Protein AF-0000000071014594 (afdb_homodimer)

pLDDT: mean 92.91, std 12.88, range [26.55, 98.94]

Nearest PDB structures (foldseek):
  2q62-assembly1_D  TM=8.308E-01  e=5.197E-11  Sinorhizobium meliloti
  2q62-assembly2_F  TM=8.395E-01  e=7.522E-11  Sinorhizobium meliloti
  7ple-assembly1_A  TM=9.007E-01  e=1.541E-09  Paracoccus denitrificans PD1222
  7ple-assembly1_D  TM=8.759E-01  e=9.412E-10  Paracoccus denitrificans PD1222
  7ple-assembly1_B  TM=8.793E-01  e=1.449E-09  Paracoccus denitrificans PD1222

InterPro domains:
  IPR005025 NADPH-dependent FMN reductase-like domain [PF03358] (10-154)
  IPR029039 Flavoprotein-like superfamily [G3DSA:3.40.50.360] (1-194)
  IPR029039 Flavoprotein-like superfamily [SSF52218] (10-187)
  IPR050712 NAD(P)H-dependent reductase [PTHR30543] (10-188)

Sequence (392 aa):
MADSEDQPLVVGIGGTIGGMSSTERALKIALESAAKQGFRTRMFGGVEMGRLPLYDPKAATRTPDETDFVETVRKASALIIASPGYHGSISGVVKNALDLLEETARDAKRPYLADMPVGLIATAYGWQATGSTIAALRSIVHALRGWPTPFAAAINTQITKFDDEGGANDQSVIDQLYMVGQQVARFAPLSLQTNGMADSEDQPLVVGIGGTIGGMSSTERALKIALESAAKQGFRTRMFGGVEMGRLPLYDPKAATRTPDETDFVETVRKASALIIASPGYHGSISGVVKNALDLLEETARDAKRPYLADMPVGLIATAYGWQATGSTIAALRSIVHALRGWPTPFAAAINTQITKFDDEGGANDQSVIDQLYMVGQQVARFAPLSLQTNG

Organism: NCBI:txid2759526

Structure (mmCIF, N/CA/C/O backbone):
data_AF-0000000071014594-model_v1
#
loop_
_entity.id
_entity.type
_entity.pdbx_description
1 polymer 'NAD(P)H-dependent oxidoreductase'
#
loop_
_atom_site.group_PDB
_atom_site.id
_atom_site.type_symbol
_atom_site.label_atom_id
_atom_site.label_alt_id
_atom_site.label_comp_id
_atom_site.label_asym_id
_atom_site.label_entity_id
_atom_site.label_seq_id
_atom_site.pdbx_PDB_ins_code
_atom_site.Cartn_x
_atom_site.Cartn_y
_atom_site.Cartn_z
_atom_site.occupancy
_atom_site.B_iso_or_equiv
_atom_site.auth_seq_id
_atom_site.auth_comp_id
_atom_site.auth_asym_id
_atom_site.auth_atom_id
_atom_site.pdbx_PDB_model_num
ATOM 1 N N . MET A 1 1 ? -0.489 -35.812 -23.484 1 37.09 1 MET A N 1
ATOM 2 C CA . MET A 1 1 ? 0.092 -34.531 -23.047 1 37.09 1 MET A CA 1
ATOM 3 C C . MET A 1 1 ? -0.997 -33.562 -22.625 1 37.09 1 MET A C 1
ATOM 5 O O . MET A 1 1 ? -1.928 -33.312 -23.375 1 37.09 1 MET A O 1
ATOM 9 N N . ALA A 1 2 ? -1.388 -33.5 -21.344 1 48 2 ALA A N 1
ATOM 10 C CA . ALA A 1 2 ? -2.557 -32.719 -20.969 1 48 2 ALA A CA 1
ATOM 11 C C . ALA A 1 2 ? -2.625 -31.422 -21.797 1 48 2 ALA A C 1
ATOM 13 O O . ALA A 1 2 ? -1.6 -30.781 -22.047 1 48 2 ALA A O 1
ATOM 14 N N . ASP A 1 3 ? -3.566 -31.078 -22.469 1 51.28 3 ASP A N 1
ATOM 15 C CA . ASP A 1 3 ? -3.736 -29.859 -23.25 1 51.28 3 ASP A CA 1
ATOM 16 C C . ASP A 1 3 ? -3.406 -28.609 -22.422 1 51.28 3 ASP A C 1
ATOM 18 O O . ASP A 1 3 ? -3.744 -28.547 -21.234 1 51.28 3 ASP A O 1
ATOM 22 N N . SER A 1 4 ? -2.307 -27.797 -22.844 1 61.66 4 SER A N 1
ATOM 23 C CA . SER A 1 4 ? -1.726 -26.609 -22.234 1 61.66 4 SER A CA 1
ATOM 24 C C . SER A 1 4 ? -2.779 -25.797 -21.469 1 61.66 4 SER A C 1
ATOM 26 O O . SER A 1 4 ? -2.502 -25.25 -20.406 1 61.66 4 SER A O 1
ATOM 28 N N . GLU A 1 5 ? -4.035 -25.844 -21.953 1 66.25 5 GLU A N 1
ATOM 29 C CA . GLU A 1 5 ? -5.121 -25.094 -21.328 1 66.25 5 GLU A CA 1
ATOM 30 C C . GLU A 1 5 ? -5.66 -25.812 -20.109 1 66.25 5 GLU A C 1
ATOM 32 O O . GLU A 1 5 ? -6.297 -25.203 -19.25 1 66.25 5 GLU A O 1
ATOM 37 N N . ASP A 1 6 ? -5.273 -27.094 -19.984 1 75 6 ASP A N 1
ATOM 38 C CA . ASP A 1 6 ? -5.793 -27.906 -18.891 1 75 6 ASP A CA 1
ATOM 39 C C . ASP A 1 6 ? -4.863 -27.875 -17.688 1 75 6 ASP A C 1
ATOM 41 O O . ASP A 1 6 ? -5.234 -28.297 -16.594 1 75 6 ASP A O 1
ATOM 45 N N . GLN A 1 7 ? -3.695 -27.328 -17.922 1 88.06 7 GLN A N 1
ATOM 46 C CA . GLN A 1 7 ? -2.746 -27.266 -16.812 1 88.06 7 GLN A CA 1
ATOM 47 C C . GLN A 1 7 ? -3.123 -26.156 -15.828 1 88.06 7 GLN A C 1
ATOM 49 O O . GLN A 1 7 ? -3.576 -25.094 -16.234 1 88.06 7 GLN A O 1
ATOM 54 N N . PRO A 1 8 ? -2.951 -26.531 -14.562 1 94.69 8 PRO A N 1
ATOM 55 C CA . PRO A 1 8 ? -3.244 -25.5 -13.57 1 94.69 8 PRO A CA 1
ATOM 56 C C . PRO A 1 8 ? -2.346 -24.281 -13.719 1 94.69 8 PRO A C 1
ATOM 58 O O . PRO A 1 8 ? -1.239 -24.375 -14.258 1 94.69 8 PRO A O 1
ATOM 61 N N . LEU A 1 9 ? -2.859 -23.156 -13.289 1 97.06 9 LEU A N 1
ATOM 62 C CA . LEU A 1 9 ? -2.225 -21.859 -13.547 1 97.06 9 LEU A CA 1
ATOM 63 C C . LEU A 1 9 ? -1.69 -21.25 -12.258 1 97.06 9 LEU A C 1
ATOM 65 O O . LEU A 1 9 ? -2.414 -21.156 -11.266 1 97.06 9 LEU A O 1
ATOM 69 N N . VAL A 1 10 ? -0.372 -20.891 -12.25 1 97.94 10 VAL A N 1
ATOM 70 C CA . VAL A 1 10 ? 0.198 -20.047 -11.203 1 97.94 10 VAL A CA 1
ATOM 71 C C . VAL A 1 10 ? 0.379 -18.625 -11.742 1 97.94 10 VAL A C 1
ATOM 73 O O . VAL A 1 10 ? 1.032 -18.422 -12.766 1 97.94 10 VAL A O 1
ATOM 76 N N . VAL A 1 11 ? -0.214 -17.688 -11.109 1 98.56 11 VAL A N 1
ATOM 77 C CA . VAL A 1 11 ? -0.107 -16.281 -11.508 1 98.56 11 VAL A CA 1
ATOM 78 C C . VAL A 1 11 ? 0.879 -15.562 -10.594 1 98.56 11 VAL A C 1
ATOM 80 O O . VAL A 1 11 ? 0.826 -15.711 -9.375 1 98.56 11 VAL A O 1
ATOM 83 N N . GLY A 1 12 ? 1.858 -14.906 -11.172 1 98.81 12 GLY A N 1
ATOM 84 C CA . GLY A 1 12 ? 2.779 -14.047 -10.453 1 98.81 12 GLY A CA 1
ATOM 85 C C . GLY A 1 12 ? 2.408 -12.578 -10.523 1 98.81 12 GLY A C 1
ATOM 86 O O . GLY A 1 12 ? 2.078 -12.07 -11.602 1 98.81 12 GLY A O 1
ATOM 87 N N . ILE A 1 13 ? 2.395 -11.93 -9.391 1 98.69 13 ILE A N 1
ATOM 88 C CA . ILE A 1 13 ? 2.121 -10.5 -9.289 1 98.69 13 ILE A CA 1
ATOM 89 C C . ILE A 1 13 ? 3.299 -9.797 -8.617 1 98.69 13 ILE A C 1
ATOM 91 O O . ILE A 1 13 ? 3.637 -10.094 -7.469 1 98.69 13 ILE A O 1
ATOM 95 N N . GLY A 1 14 ? 3.852 -8.969 -9.352 1 96.25 14 GLY A N 1
ATOM 96 C CA . GLY A 1 14 ? 4.91 -8.25 -8.664 1 96.25 14 GLY A CA 1
ATOM 97 C C . GLY A 1 14 ? 5.91 -7.609 -9.609 1 96.25 14 GLY A C 1
ATOM 98 O O . GLY A 1 14 ? 6.09 -8.07 -10.734 1 96.25 14 GLY A O 1
ATOM 99 N N . GLY A 1 15 ? 6.566 -6.633 -9.156 1 89.06 15 GLY A N 1
ATOM 100 C CA . GLY A 1 15 ? 7.535 -5.836 -9.891 1 89.06 15 GLY A CA 1
ATOM 101 C C . GLY A 1 15 ? 7.488 -4.363 -9.531 1 89.06 15 GLY A C 1
ATOM 102 O O . GLY A 1 15 ? 6.926 -3.986 -8.5 1 89.06 15 GLY A O 1
ATOM 103 N N . THR A 1 16 ? 8.297 -3.59 -10.211 1 92.94 16 THR A N 1
ATOM 104 C CA . THR A 1 16 ? 8.367 -2.139 -10.086 1 92.94 16 THR A CA 1
ATOM 105 C C . THR A 1 16 ? 8.219 -1.471 -11.445 1 92.94 16 THR A C 1
ATOM 107 O O . THR A 1 16 ? 8.633 -2.027 -12.469 1 92.94 16 THR A O 1
ATOM 110 N N . ILE A 1 17 ? 7.555 -0.39 -11.375 1 91.5 17 ILE A N 1
ATOM 111 C CA . ILE A 1 17 ? 7.465 0.39 -12.609 1 91.5 17 ILE A CA 1
ATOM 112 C C . ILE A 1 17 ? 8.836 0.959 -12.961 1 91.5 17 ILE A C 1
ATOM 114 O O . ILE A 1 17 ? 9.633 1.277 -12.07 1 91.5 17 ILE A O 1
ATOM 118 N N . GLY A 1 18 ? 9.141 1.081 -14.25 1 84.5 18 GLY A N 1
ATOM 119 C CA . GLY A 1 18 ? 10.375 1.722 -14.672 1 84.5 18 GLY A CA 1
ATOM 120 C C . GLY A 1 18 ? 11.406 0.741 -15.203 1 84.5 18 GLY A C 1
ATOM 121 O O . GLY A 1 18 ? 12.586 1.069 -15.305 1 84.5 18 GLY A O 1
ATOM 122 N N . GLY A 1 19 ? 11.047 -0.522 -15.469 1 81.25 19 GLY A N 1
ATOM 123 C CA . GLY A 1 19 ? 11.945 -1.519 -16.031 1 81.25 19 GLY A CA 1
ATOM 124 C C . GLY A 1 19 ? 12.055 -2.771 -15.18 1 81.25 19 GLY A C 1
ATOM 125 O O . GLY A 1 19 ? 11.43 -2.867 -14.125 1 81.25 19 GLY A O 1
ATOM 126 N N . MET A 1 20 ? 12.859 -3.719 -15.664 1 83.69 20 MET A N 1
ATOM 127 C CA . MET A 1 20 ? 13.008 -4.996 -14.977 1 83.69 20 MET A CA 1
ATOM 128 C C . MET A 1 20 ? 13.75 -4.816 -13.656 1 83.69 20 MET A C 1
ATOM 130 O O . MET A 1 20 ? 14.922 -4.441 -13.648 1 83.69 20 MET A O 1
ATOM 134 N N . SER A 1 21 ? 13.086 -5.109 -12.617 1 91.69 21 SER A N 1
ATOM 135 C CA . SER A 1 21 ? 13.609 -4.906 -11.273 1 91.69 21 SER A CA 1
ATOM 136 C C . SER A 1 21 ? 14.094 -6.219 -10.664 1 91.69 21 SER A C 1
ATOM 138 O O . SER A 1 21 ? 13.836 -7.297 -11.203 1 91.69 21 SER A O 1
ATOM 140 N N . SER A 1 22 ? 14.844 -6.102 -9.57 1 95 22 SER A N 1
ATOM 141 C CA . SER A 1 22 ? 15.227 -7.277 -8.789 1 95 22 SER A CA 1
ATOM 142 C C . SER A 1 22 ? 14 -8.07 -8.352 1 95 22 SER A C 1
ATOM 144 O O . SER A 1 22 ? 14.023 -9.305 -8.352 1 95 22 SER A O 1
ATOM 146 N N . THR A 1 23 ? 12.938 -7.387 -8.023 1 96.69 23 THR A N 1
ATOM 147 C CA . THR A 1 23 ? 11.703 -8.039 -7.59 1 96.69 23 THR A CA 1
ATOM 148 C C . THR A 1 23 ? 11.109 -8.883 -8.711 1 96.69 23 THR A C 1
ATOM 150 O O . THR A 1 23 ? 10.734 -10.039 -8.492 1 96.69 23 THR A O 1
ATOM 153 N N . GLU A 1 24 ? 11.078 -8.32 -9.898 1 96 24 GLU A N 1
ATOM 154 C CA . GLU A 1 24 ? 10.539 -9.047 -11.047 1 96 24 GLU A CA 1
ATOM 155 C C . GLU A 1 24 ? 11.414 -10.242 -11.406 1 96 24 GLU A C 1
ATOM 157 O O . GLU A 1 24 ? 10.906 -11.305 -11.766 1 96 24 GLU A O 1
ATOM 162 N N . ARG A 1 25 ? 12.703 -10.07 -11.328 1 96.69 25 ARG A N 1
ATOM 163 C CA . ARG A 1 25 ? 13.625 -11.164 -11.602 1 96.69 25 ARG A CA 1
ATOM 164 C C . ARG A 1 25 ? 13.438 -12.297 -10.602 1 96.69 25 ARG A C 1
ATOM 166 O O . ARG A 1 25 ? 13.422 -13.477 -10.977 1 96.69 25 ARG A O 1
ATOM 173 N N . ALA A 1 26 ? 13.305 -11.953 -9.336 1 97.88 26 ALA A N 1
ATOM 174 C CA . ALA A 1 26 ? 13.047 -12.953 -8.297 1 97.88 26 ALA A CA 1
ATOM 175 C C . ALA A 1 26 ? 11.75 -13.703 -8.57 1 97.88 26 ALA A C 1
ATOM 177 O O . ALA A 1 26 ? 11.711 -14.938 -8.469 1 97.88 26 ALA A O 1
ATOM 178 N N . LEU A 1 27 ? 10.727 -12.969 -8.922 1 97.94 27 LEU A N 1
ATOM 179 C CA . LEU A 1 27 ? 9.422 -13.555 -9.219 1 97.94 27 LEU A CA 1
ATOM 180 C C . LEU A 1 27 ? 9.516 -14.523 -10.398 1 97.94 27 LEU A C 1
ATOM 182 O O . LEU A 1 27 ? 8.945 -15.609 -10.352 1 97.94 27 LEU A O 1
ATOM 186 N N . LYS A 1 28 ? 10.219 -14.117 -11.406 1 97.38 28 LYS A N 1
ATOM 187 C CA . LYS A 1 28 ? 10.398 -14.961 -12.586 1 97.38 28 LYS A CA 1
ATOM 188 C C . LYS A 1 28 ? 11.031 -16.297 -12.227 1 97.38 28 LYS A C 1
ATOM 190 O O . LYS A 1 28 ? 10.609 -17.344 -12.711 1 97.38 28 LYS A O 1
ATOM 195 N N . ILE A 1 29 ? 12.031 -16.25 -11.375 1 97.75 29 ILE A N 1
ATOM 196 C CA . ILE A 1 29 ? 12.719 -17.469 -10.953 1 97.75 29 ILE A CA 1
ATOM 197 C C . ILE A 1 29 ? 11.742 -18.375 -10.211 1 97.75 29 ILE A C 1
ATOM 199 O O . ILE A 1 29 ? 11.711 -19.594 -10.453 1 97.75 29 ILE A O 1
ATOM 203 N N . ALA A 1 30 ? 10.953 -17.859 -9.32 1 98.31 30 ALA A N 1
ATOM 204 C CA . ALA A 1 30 ? 9.977 -18.641 -8.578 1 98.31 30 ALA A CA 1
ATOM 205 C C . ALA A 1 30 ? 8.938 -19.25 -9.516 1 98.31 30 ALA A C 1
ATOM 207 O O . ALA A 1 30 ? 8.547 -20.406 -9.352 1 98.31 30 ALA A O 1
ATOM 208 N N . LEU A 1 31 ? 8.469 -18.453 -10.484 1 98.19 31 LEU A N 1
ATOM 209 C CA . LEU A 1 31 ? 7.48 -18.938 -11.445 1 98.19 31 LEU A CA 1
ATOM 210 C C . LEU A 1 31 ? 8.062 -20.062 -12.305 1 98.19 31 LEU A C 1
ATOM 212 O O . LEU A 1 31 ? 7.352 -21.016 -12.656 1 98.19 31 LEU A O 1
ATOM 216 N N . GLU A 1 32 ? 9.312 -19.922 -12.68 1 97.62 32 GLU A N 1
ATOM 217 C CA . GLU A 1 32 ? 9.977 -20.984 -13.422 1 97.62 32 GLU A CA 1
ATOM 218 C C . GLU A 1 32 ? 9.977 -22.297 -12.641 1 97.62 32 GLU A C 1
ATOM 220 O O . GLU A 1 32 ? 9.805 -23.375 -13.211 1 97.62 32 GLU A O 1
ATOM 225 N N . SER A 1 33 ? 10.242 -22.141 -11.383 1 97.75 33 SER A N 1
ATOM 226 C CA . SER A 1 33 ? 10.195 -23.312 -10.516 1 97.75 33 SER A CA 1
ATOM 227 C C . SER A 1 33 ? 8.812 -23.969 -10.531 1 97.75 33 SER A C 1
ATOM 229 O O . SER A 1 33 ? 8.695 -25.188 -10.602 1 97.75 33 SER A O 1
ATOM 231 N N . ALA A 1 34 ? 7.723 -23.188 -10.461 1 97.31 34 ALA A N 1
ATOM 232 C CA . ALA A 1 34 ? 6.359 -23.703 -10.547 1 97.31 34 ALA A CA 1
ATOM 233 C C . ALA A 1 34 ? 6.113 -24.375 -11.898 1 97.31 34 ALA A C 1
ATOM 235 O O . ALA A 1 34 ? 5.461 -25.422 -11.969 1 97.31 34 ALA A O 1
ATOM 236 N N . ALA A 1 35 ? 6.641 -23.781 -12.93 1 97.06 35 ALA A N 1
ATOM 237 C CA . ALA A 1 35 ? 6.5 -24.359 -14.266 1 97.06 35 ALA A CA 1
ATOM 238 C C . ALA A 1 35 ? 7.141 -25.734 -14.344 1 97.06 35 ALA A C 1
ATOM 240 O O . ALA A 1 35 ? 6.59 -26.656 -14.969 1 97.06 35 ALA A O 1
ATOM 241 N N . LYS A 1 36 ? 8.258 -25.875 -13.703 1 96.5 36 LYS A N 1
ATOM 242 C CA . LYS A 1 36 ? 8.961 -27.156 -13.68 1 96.5 36 LYS A CA 1
ATOM 243 C C . LYS A 1 36 ? 8.133 -28.219 -12.977 1 96.5 36 LYS A C 1
ATOM 245 O O . LYS A 1 36 ? 8.375 -29.422 -13.156 1 96.5 36 LYS A O 1
ATOM 250 N N . GLN A 1 37 ? 7.145 -27.781 -12.203 1 94.94 37 GLN A N 1
ATOM 251 C CA . GLN A 1 37 ? 6.258 -28.703 -11.508 1 94.94 37 GLN A CA 1
ATOM 252 C C . GLN A 1 37 ? 5.008 -28.984 -12.328 1 94.94 37 GLN A C 1
ATOM 254 O O . GLN A 1 37 ? 4.066 -29.625 -11.836 1 94.94 37 GLN A O 1
ATOM 259 N N . GLY A 1 38 ? 4.891 -28.453 -13.562 1 93.69 38 GLY A N 1
ATOM 260 C CA . GLY A 1 38 ? 3.809 -28.797 -14.469 1 93.69 38 GLY A CA 1
ATOM 261 C C . GLY A 1 38 ? 2.732 -27.734 -14.547 1 93.69 38 GLY A C 1
ATOM 262 O O . GLY A 1 38 ? 1.659 -27.969 -15.109 1 93.69 38 GLY A O 1
ATOM 263 N N . PHE A 1 39 ? 2.992 -26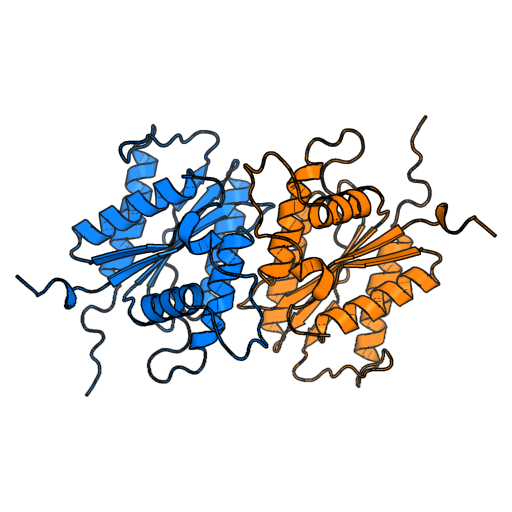.562 -14.031 1 95.88 39 PHE A N 1
ATOM 264 C CA . PHE A 1 39 ? 2.002 -25.484 -14.062 1 95.88 39 PHE A CA 1
ATOM 265 C C . PHE A 1 39 ? 2.256 -24.547 -15.234 1 95.88 39 PHE A C 1
ATOM 267 O O . PHE A 1 39 ? 3.406 -24.25 -15.57 1 95.88 39 PHE A O 1
ATOM 274 N N . ARG A 1 40 ? 1.204 -24.109 -15.82 1 96.69 40 ARG A N 1
ATOM 275 C CA . ARG A 1 40 ? 1.321 -22.875 -16.609 1 96.69 40 ARG A CA 1
ATOM 276 C C . ARG A 1 40 ? 1.557 -21.672 -15.703 1 96.69 40 ARG A C 1
ATOM 278 O O . ARG A 1 40 ? 1.166 -21.688 -14.531 1 96.69 40 ARG A O 1
ATOM 285 N N . THR A 1 41 ? 2.203 -20.703 -16.25 1 97.94 41 THR A N 1
ATOM 286 C CA . THR A 1 41 ? 2.438 -19.5 -15.445 1 97.94 41 THR A CA 1
ATOM 287 C C . THR A 1 41 ? 2.09 -18.234 -16.234 1 97.94 41 THR A C 1
ATOM 289 O O . THR A 1 41 ? 2.164 -18.234 -17.469 1 97.94 41 THR A O 1
ATOM 292 N N . ARG A 1 42 ? 1.643 -17.25 -15.602 1 98.31 42 ARG A N 1
ATOM 293 C CA . ARG A 1 42 ? 1.42 -15.906 -16.125 1 98.31 42 ARG A CA 1
ATOM 294 C C . ARG A 1 42 ? 1.903 -14.852 -15.141 1 98.31 42 ARG A C 1
ATOM 296 O O . ARG A 1 42 ? 1.544 -14.883 -13.961 1 98.31 42 ARG A O 1
ATOM 303 N N . MET A 1 43 ? 2.742 -13.984 -15.641 1 98.12 43 MET A N 1
ATOM 304 C CA . MET A 1 43 ? 3.287 -12.953 -14.758 1 98.12 43 MET A CA 1
ATOM 305 C C . MET A 1 43 ? 2.691 -11.586 -15.086 1 98.12 43 MET A C 1
ATOM 307 O O . MET A 1 43 ? 2.59 -11.211 -16.25 1 98.12 43 MET A O 1
ATOM 311 N N . PHE A 1 44 ? 2.203 -10.906 -14.094 1 98.25 44 PHE A N 1
ATOM 312 C CA . PHE A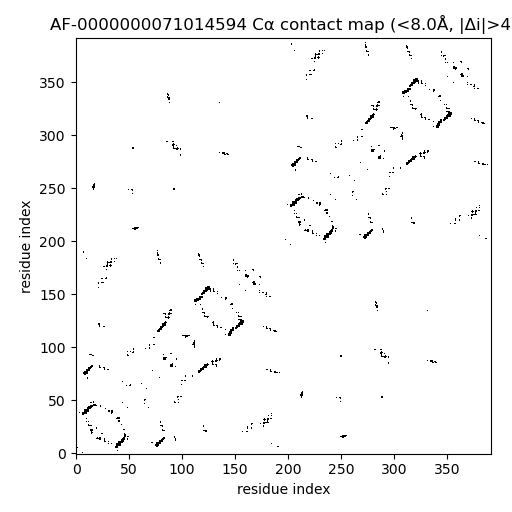 1 44 ? 1.95 -9.469 -14.141 1 98.25 44 PHE A CA 1
ATOM 313 C C . PHE A 1 44 ? 3.084 -8.695 -13.469 1 98.25 44 PHE A C 1
ATOM 315 O O . PHE A 1 44 ? 3.094 -8.531 -12.25 1 98.25 44 PHE A O 1
ATOM 322 N N . GLY A 1 45 ? 4.023 -8.266 -14.312 1 97.06 45 GLY A N 1
ATOM 323 C CA . GLY A 1 45 ? 5.176 -7.527 -13.828 1 97.06 45 GLY A CA 1
ATOM 324 C C . GLY A 1 45 ? 4.98 -6.023 -13.859 1 97.06 45 GLY A C 1
ATOM 325 O O . GLY A 1 45 ? 3.846 -5.539 -13.836 1 97.06 45 GLY A O 1
ATOM 326 N N . GLY A 1 46 ? 6.078 -5.305 -13.805 1 95.38 46 GLY A N 1
ATOM 327 C CA . GLY A 1 46 ? 6.059 -3.85 -13.75 1 95.38 46 GLY A CA 1
ATOM 328 C C . GLY A 1 46 ? 5.281 -3.221 -14.891 1 95.38 46 GLY A C 1
ATOM 329 O O . GLY A 1 46 ? 4.52 -2.271 -14.68 1 95.38 46 GLY A O 1
ATOM 330 N N . VAL A 1 47 ? 5.406 -3.771 -16.078 1 95.25 47 VAL A N 1
ATOM 331 C CA . VAL A 1 47 ? 4.766 -3.211 -17.266 1 95.25 47 VAL A CA 1
ATOM 332 C C . VAL A 1 47 ? 3.25 -3.377 -17.156 1 95.25 47 VAL A C 1
ATOM 334 O O . VAL A 1 47 ? 2.5 -2.414 -17.344 1 95.25 47 VAL A O 1
ATOM 337 N N . GLU A 1 48 ? 2.789 -4.59 -16.844 1 96.62 48 GLU A N 1
ATOM 338 C CA . GLU A 1 48 ? 1.36 -4.859 -16.719 1 96.62 48 GLU A CA 1
ATOM 339 C C . GLU A 1 48 ? 0.752 -4.082 -15.555 1 96.62 48 GLU A C 1
ATOM 341 O O . GLU A 1 48 ? -0.321 -3.49 -15.695 1 96.62 48 GLU A O 1
ATOM 346 N N . MET A 1 49 ? 1.469 -4.059 -14.453 1 95.44 49 MET A N 1
ATOM 347 C CA . MET A 1 49 ? 0.962 -3.354 -13.281 1 95.44 49 MET A CA 1
ATOM 348 C C . MET A 1 49 ? 0.884 -1.853 -13.539 1 95.44 49 MET A C 1
ATOM 350 O O . MET A 1 49 ? -0.012 -1.178 -13.031 1 95.44 49 MET A O 1
ATOM 354 N N . GLY A 1 50 ? 1.841 -1.363 -14.336 1 95.56 50 GLY A N 1
ATOM 355 C CA . GLY A 1 50 ? 1.854 0.047 -14.688 1 95.56 50 GLY A CA 1
ATOM 356 C C . GLY A 1 50 ? 0.648 0.469 -15.508 1 95.56 50 GLY A C 1
ATOM 357 O O . GLY A 1 50 ? 0.35 1.661 -15.617 1 95.56 50 GLY A O 1
ATOM 358 N N . ARG A 1 51 ? -0.055 -0.496 -16.062 1 97 51 ARG A N 1
ATOM 359 C CA . ARG A 1 51 ? -1.205 -0.198 -16.906 1 97 51 ARG A CA 1
ATOM 360 C C . ARG A 1 51 ? -2.492 -0.163 -16.094 1 97 51 ARG A C 1
ATOM 362 O O . ARG A 1 51 ? -3.549 0.213 -16.609 1 97 51 ARG A O 1
ATOM 369 N N . LEU A 1 52 ? -2.396 -0.55 -14.844 1 97.69 52 LEU A N 1
ATOM 370 C CA . LEU A 1 52 ? -3.562 -0.479 -13.969 1 97.69 52 LEU A CA 1
ATOM 371 C C . LEU A 1 52 ? -3.729 0.927 -13.398 1 97.69 52 LEU A C 1
ATOM 373 O O . LEU A 1 52 ? -2.811 1.459 -12.773 1 97.69 52 LEU A O 1
ATOM 377 N N . PRO A 1 53 ? -4.879 1.572 -13.617 1 97.12 53 PRO A N 1
ATOM 378 C CA . PRO A 1 53 ? -5.102 2.844 -12.93 1 97.12 53 PRO A CA 1
ATOM 379 C C . PRO A 1 53 ? -5.164 2.689 -11.406 1 97.12 53 PRO A C 1
ATOM 381 O O . PRO A 1 53 ? -5.281 1.569 -10.906 1 97.12 53 PRO A O 1
ATOM 384 N N . LEU A 1 54 ? -4.977 3.805 -10.711 1 97.69 54 LEU A N 1
ATOM 385 C CA . LEU A 1 54 ? -5.223 3.766 -9.273 1 97.69 54 LEU A CA 1
ATOM 386 C C . LEU A 1 54 ? -6.625 3.24 -8.977 1 97.69 54 LEU A C 1
ATOM 388 O O . LEU A 1 54 ? -7.59 3.623 -9.641 1 97.69 54 LEU A O 1
ATOM 392 N N . TYR A 1 55 ? -6.734 2.355 -8.047 1 97.56 55 TYR A N 1
ATOM 393 C CA . TYR A 1 55 ? -7.969 1.646 -7.734 1 97.56 55 TYR A CA 1
ATOM 394 C C . TYR A 1 55 ? -9.062 2.617 -7.301 1 97.56 55 TYR A C 1
ATOM 396 O O . TYR A 1 55 ? -8.859 3.412 -6.379 1 97.56 55 TYR A O 1
ATOM 404 N N . ASP A 1 56 ? -10.133 2.602 -7.996 1 96.94 56 ASP A N 1
ATOM 405 C CA . ASP A 1 56 ? -11.352 3.35 -7.707 1 96.94 56 ASP A CA 1
ATOM 406 C C . ASP A 1 56 ? -12.484 2.414 -7.285 1 96.94 56 ASP A C 1
ATOM 408 O O . ASP A 1 56 ? -13.07 1.729 -8.125 1 96.94 56 ASP A O 1
ATOM 412 N N . PRO A 1 57 ? -12.766 2.408 -5.984 1 94.75 57 PRO A N 1
ATOM 413 C CA . PRO A 1 57 ? -13.789 1.469 -5.504 1 94.75 57 PRO A CA 1
ATOM 414 C C . PRO A 1 57 ? -15.18 1.78 -6.047 1 94.75 57 PRO A C 1
ATOM 416 O O . PRO A 1 57 ? -16.078 0.942 -5.961 1 94.75 57 PRO A O 1
ATOM 419 N N . LYS A 1 58 ? -15.352 2.955 -6.629 1 93.56 58 LYS A N 1
ATOM 420 C CA . LYS A 1 58 ? -16.672 3.369 -7.086 1 93.56 58 LYS A CA 1
ATOM 421 C C . LYS A 1 58 ? -16.781 3.293 -8.609 1 93.56 58 LYS A C 1
ATOM 423 O O . LYS A 1 58 ? -17.781 3.699 -9.188 1 93.56 58 LYS A O 1
ATOM 428 N N . ALA A 1 59 ? -15.727 2.797 -9.211 1 94.88 59 ALA A N 1
ATOM 429 C CA . ALA A 1 59 ? -15.75 2.705 -10.672 1 94.88 59 ALA A CA 1
ATOM 430 C C . ALA A 1 59 ? -16.859 1.783 -11.148 1 94.88 59 ALA A C 1
ATOM 432 O O . ALA A 1 59 ? -17.031 0.672 -10.633 1 94.88 59 ALA A O 1
ATOM 433 N N . ALA A 1 60 ? -17.625 2.217 -12.125 1 94.06 60 ALA A N 1
ATOM 434 C CA . ALA A 1 60 ? -18.734 1.426 -12.672 1 94.06 60 ALA A CA 1
ATOM 435 C C . ALA A 1 60 ? -18.219 0.387 -13.664 1 94.06 60 ALA A C 1
ATOM 437 O O . ALA A 1 60 ? -18.891 -0.621 -13.914 1 94.06 60 ALA A O 1
ATOM 438 N N . THR A 1 61 ? -17.156 0.705 -14.312 1 96.69 61 THR A N 1
ATOM 439 C CA . THR A 1 61 ? -16.547 -0.198 -15.289 1 96.69 61 THR A CA 1
ATOM 440 C C . THR A 1 61 ? -15.039 -0.301 -15.055 1 96.69 61 THR A C 1
ATOM 442 O O . THR A 1 61 ? -14.445 0.55 -14.391 1 96.69 61 THR A O 1
ATOM 445 N N . ARG A 1 62 ? -14.492 -1.343 -15.539 1 98 62 ARG A N 1
ATOM 446 C CA . ARG A 1 62 ? -13.055 -1.576 -15.445 1 98 62 ARG A CA 1
ATOM 447 C C . ARG A 1 62 ? -12.398 -1.519 -16.812 1 98 62 ARG A C 1
ATOM 449 O O . ARG A 1 62 ? -13.023 -1.86 -17.828 1 98 62 ARG A O 1
ATOM 456 N N . THR A 1 63 ? -11.164 -1.057 -16.875 1 98.44 63 THR A N 1
ATOM 457 C CA . THR A 1 63 ? -10.406 -1.062 -18.125 1 98.44 63 THR A CA 1
ATOM 458 C C . THR A 1 63 ? -10.141 -2.49 -18.594 1 98.44 63 THR A C 1
ATOM 460 O O . THR A 1 63 ? -10.242 -3.434 -17.812 1 98.44 63 THR A O 1
ATOM 463 N N . PRO A 1 64 ? -9.773 -2.688 -19.859 1 98.62 64 PRO A N 1
ATOM 464 C CA . PRO A 1 64 ? -9.422 -4.023 -20.344 1 98.62 64 PRO A CA 1
ATOM 465 C C . PRO A 1 64 ? -8.266 -4.645 -19.562 1 98.62 64 PRO A C 1
ATOM 467 O O . PRO A 1 64 ? -8.266 -5.848 -19.297 1 98.62 64 PRO A O 1
ATOM 470 N N . ASP A 1 65 ? -7.266 -3.793 -19.141 1 98.69 65 ASP A N 1
ATOM 471 C CA . ASP A 1 65 ? -6.133 -4.301 -18.375 1 98.69 65 ASP A CA 1
ATOM 472 C C . ASP A 1 65 ? -6.578 -4.781 -17 1 98.69 65 ASP A C 1
ATOM 474 O O . ASP A 1 65 ? -6.137 -5.832 -16.531 1 98.69 65 ASP A O 1
ATOM 478 N N . GLU A 1 66 ? -7.434 -3.996 -16.328 1 98.75 66 GLU A N 1
ATOM 479 C CA . GLU A 1 66 ? -7.973 -4.41 -15.031 1 98.75 66 GLU A CA 1
ATOM 480 C C . GLU A 1 66 ? -8.758 -5.711 -15.156 1 98.75 66 GLU A C 1
ATOM 482 O O . GLU A 1 66 ? -8.625 -6.605 -14.312 1 98.75 66 GLU A O 1
ATOM 487 N N . THR A 1 67 ? -9.586 -5.805 -16.219 1 98.69 67 THR A N 1
ATOM 488 C CA . THR A 1 67 ? -10.398 -6.992 -16.453 1 98.69 67 THR A CA 1
ATOM 489 C C . THR A 1 67 ? -9.516 -8.211 -16.688 1 98.69 67 THR A C 1
ATOM 491 O O . THR A 1 67 ? -9.75 -9.281 -16.125 1 98.69 67 THR A O 1
ATOM 494 N N . ASP A 1 68 ? -8.539 -8.047 -17.516 1 98.75 68 ASP A N 1
ATOM 495 C CA . ASP A 1 68 ? -7.613 -9.141 -17.781 1 98.75 68 ASP A CA 1
ATOM 496 C C . ASP A 1 68 ? -6.93 -9.617 -16.5 1 98.75 68 ASP A C 1
ATOM 498 O O . ASP A 1 68 ? -6.82 -10.828 -16.266 1 98.75 68 ASP A O 1
ATOM 502 N N . PHE A 1 69 ? -6.5 -8.734 -15.695 1 98.75 69 PHE A N 1
ATOM 503 C CA . PHE A 1 69 ? -5.844 -9.047 -14.43 1 98.75 69 PHE A CA 1
ATOM 504 C C . PHE A 1 69 ? -6.766 -9.867 -13.531 1 98.75 69 PHE A C 1
ATOM 506 O O . PHE A 1 69 ? -6.402 -10.961 -13.094 1 98.75 69 PHE A O 1
ATOM 513 N N . VAL A 1 70 ? -7.957 -9.352 -13.328 1 98.62 70 VAL A N 1
ATOM 514 C CA . VAL A 1 70 ? -8.898 -9.969 -12.398 1 98.62 70 VAL A CA 1
ATOM 515 C C . VAL A 1 70 ? -9.328 -11.336 -1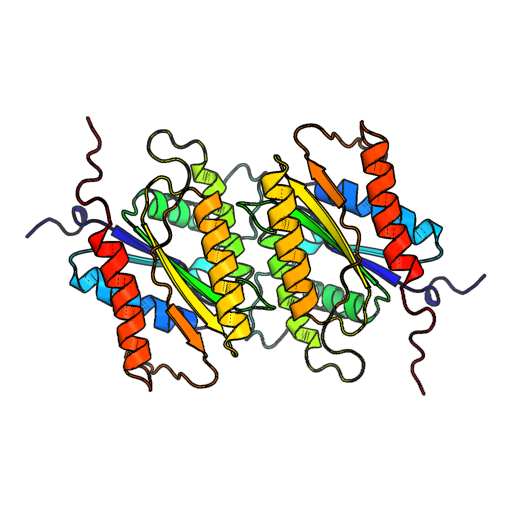2.938 1 98.62 70 VAL A C 1
ATOM 517 O O . VAL A 1 70 ? -9.359 -12.312 -12.188 1 98.62 70 VAL A O 1
ATOM 520 N N . GLU A 1 71 ? -9.57 -11.438 -14.234 1 98.38 71 GLU A N 1
ATOM 521 C CA . GLU A 1 71 ? -10 -12.695 -14.836 1 98.38 71 GLU A CA 1
ATOM 522 C C . GLU A 1 71 ? -8.898 -13.742 -14.773 1 98.38 71 GLU A C 1
ATOM 524 O O . GLU A 1 71 ? -9.164 -14.93 -14.586 1 98.38 71 GLU A O 1
ATOM 529 N N . THR A 1 72 ? -7.68 -13.289 -14.93 1 98.25 72 THR A N 1
ATOM 530 C CA . THR A 1 72 ? -6.559 -14.211 -14.836 1 98.25 72 THR A CA 1
ATOM 531 C C . THR A 1 72 ? -6.422 -14.758 -13.414 1 98.25 72 THR A C 1
ATOM 533 O O . THR A 1 72 ? -6.219 -15.953 -13.219 1 98.25 72 THR A O 1
ATOM 536 N N . VAL A 1 73 ? -6.543 -13.922 -12.422 1 97.88 73 VAL A N 1
ATOM 537 C CA . VAL A 1 73 ? -6.453 -14.344 -11.023 1 97.88 73 VAL A CA 1
ATOM 538 C C . VAL A 1 73 ? -7.602 -15.305 -10.703 1 97.88 73 VAL A C 1
ATOM 540 O O . VAL A 1 73 ? -7.414 -16.281 -9.984 1 97.88 73 VAL A O 1
ATOM 543 N N . ARG A 1 74 ? -8.805 -15.078 -11.297 1 97.12 74 ARG A N 1
ATOM 544 C CA . ARG A 1 74 ? -9.945 -15.961 -11.102 1 97.12 74 ARG A CA 1
ATOM 545 C C . ARG A 1 74 ? -9.625 -17.391 -11.539 1 97.12 74 ARG A C 1
ATOM 547 O O . ARG A 1 74 ? -10.117 -18.344 -10.961 1 97.12 74 ARG A O 1
ATOM 554 N N . LYS A 1 75 ? -8.781 -17.453 -12.5 1 95.56 75 LYS A N 1
ATOM 555 C CA . LYS A 1 75 ? -8.484 -18.766 -13.086 1 95.56 75 LYS A CA 1
ATOM 556 C C . LYS A 1 75 ? -7.277 -19.406 -12.422 1 95.56 75 LYS A C 1
ATOM 558 O O . LYS A 1 75 ? -6.945 -20.562 -12.711 1 95.56 75 LYS A O 1
ATOM 563 N N . ALA A 1 76 ? -6.637 -18.734 -11.539 1 96.88 76 ALA A N 1
ATOM 564 C CA . ALA A 1 76 ? -5.375 -19.203 -10.969 1 96.88 76 ALA A CA 1
ATOM 565 C C . ALA A 1 76 ? -5.613 -20.312 -9.945 1 96.88 76 ALA A C 1
ATOM 567 O O . ALA A 1 76 ? -6.57 -20.25 -9.172 1 96.88 76 ALA A O 1
ATOM 568 N N . SER A 1 77 ? -4.707 -21.266 -9.977 1 96.62 77 SER A N 1
ATOM 569 C CA . SER A 1 77 ? -4.688 -22.297 -8.953 1 96.62 77 SER A CA 1
ATOM 570 C C . SER A 1 77 ? -3.82 -21.875 -7.766 1 96.62 77 SER A C 1
ATOM 572 O O . SER A 1 77 ? -3.973 -22.406 -6.664 1 96.62 77 SER A O 1
ATOM 574 N N . ALA A 1 78 ? -2.904 -21 -8.008 1 97.75 78 ALA A N 1
ATOM 575 C CA . ALA A 1 78 ? -2.014 -20.438 -6.992 1 97.75 78 ALA A CA 1
ATOM 576 C C . ALA A 1 78 ? -1.491 -19.078 -7.422 1 97.75 78 ALA A C 1
ATOM 578 O O . ALA A 1 78 ? -1.551 -18.719 -8.602 1 97.75 78 ALA A O 1
ATOM 579 N N . LEU A 1 79 ? -1.021 -18.328 -6.469 1 98.62 79 LEU A N 1
ATOM 580 C CA . LEU A 1 79 ? -0.41 -17.031 -6.73 1 98.62 79 LEU A CA 1
ATOM 581 C C . LEU A 1 79 ? 0.991 -16.953 -6.133 1 98.62 79 LEU A C 1
ATOM 583 O O . LEU A 1 79 ? 1.285 -17.641 -5.145 1 98.62 79 LEU A O 1
ATOM 587 N N . ILE A 1 80 ? 1.829 -16.234 -6.68 1 98.88 80 ILE A N 1
ATOM 588 C CA . ILE A 1 80 ? 3.051 -15.734 -6.059 1 98.88 80 ILE A CA 1
ATOM 589 C C . ILE A 1 80 ? 3.078 -14.211 -6.133 1 98.88 80 ILE A C 1
ATOM 591 O O . ILE A 1 80 ? 2.998 -13.633 -7.219 1 98.88 80 ILE A O 1
ATOM 595 N N . ILE A 1 81 ? 3.145 -13.586 -4.984 1 98.88 81 ILE A N 1
ATOM 596 C CA . ILE A 1 81 ? 3.188 -12.133 -4.91 1 98.88 81 ILE A CA 1
ATOM 597 C C . ILE A 1 81 ? 4.582 -11.68 -4.488 1 98.88 81 ILE A C 1
ATOM 599 O O . ILE A 1 81 ? 5.113 -12.141 -3.475 1 98.88 81 ILE A O 1
ATOM 603 N N . ALA A 1 82 ? 5.184 -10.875 -5.273 1 98.75 82 ALA A N 1
ATOM 604 C CA . ALA A 1 82 ? 6.496 -10.297 -4.996 1 98.75 82 ALA A CA 1
ATOM 605 C C . ALA A 1 82 ? 6.418 -8.773 -4.895 1 98.75 82 ALA A C 1
ATOM 607 O O . ALA A 1 82 ? 5.816 -8.125 -5.75 1 98.75 82 ALA A O 1
ATOM 608 N N . SER A 1 83 ? 7 -8.219 -3.863 1 98.56 83 SER A N 1
ATOM 609 C CA . SER A 1 83 ? 7 -6.766 -3.723 1 98.56 83 SER A CA 1
ATOM 610 C C . SER A 1 83 ? 8.352 -6.254 -3.244 1 98.56 83 SER A C 1
ATOM 612 O O . SER A 1 83 ? 8.992 -6.875 -2.393 1 98.56 83 SER A O 1
ATOM 614 N N . PRO A 1 84 ? 8.797 -5.137 -3.844 1 97.69 84 PRO A N 1
ATOM 615 C CA . PRO A 1 84 ? 9.859 -4.426 -3.127 1 97.69 84 PRO A CA 1
ATOM 616 C C . PRO A 1 84 ? 9.391 -3.859 -1.788 1 97.69 84 PRO A C 1
ATOM 618 O O . PRO A 1 84 ? 8.203 -3.572 -1.616 1 97.69 84 PRO A O 1
ATOM 621 N N . GLY A 1 85 ? 10.289 -3.842 -0.859 1 97.62 85 GLY A N 1
ATOM 622 C CA . GLY A 1 85 ? 10.031 -3.111 0.372 1 97.62 85 GLY A CA 1
ATOM 623 C C . GLY A 1 85 ? 10.242 -1.615 0.231 1 97.62 85 GLY A C 1
ATOM 624 O O . GLY A 1 85 ? 11.375 -1.148 0.093 1 97.62 85 GLY A O 1
ATOM 625 N N . TYR A 1 86 ? 9.133 -0.868 0.216 1 97.12 86 TYR A N 1
ATOM 626 C CA . TYR A 1 86 ? 9.164 0.59 0.195 1 97.12 86 TYR A CA 1
ATOM 627 C C . TYR A 1 86 ? 8.633 1.164 1.503 1 97.12 86 TYR A C 1
ATOM 629 O O . TYR A 1 86 ? 7.48 0.913 1.877 1 97.12 86 TYR A O 1
ATOM 637 N N . HIS A 1 87 ? 9.523 1.834 2.162 1 97.06 87 HIS A N 1
ATOM 638 C CA . HIS A 1 87 ? 9.195 2.533 3.4 1 97.06 87 HIS A CA 1
ATOM 639 C C . HIS A 1 87 ? 8.531 1.596 4.402 1 97.06 87 HIS A C 1
ATOM 641 O O . HIS A 1 87 ? 7.477 1.915 4.953 1 97.06 87 HIS A O 1
ATOM 647 N N . GLY A 1 88 ? 9.086 0.405 4.488 1 94 88 GLY A N 1
ATOM 648 C CA . GLY A 1 88 ? 8.727 -0.517 5.555 1 94 88 GLY A CA 1
ATOM 649 C C . GLY A 1 88 ? 7.531 -1.385 5.219 1 94 88 GLY A C 1
ATOM 650 O O . GLY A 1 88 ? 6.977 -2.055 6.09 1 94 88 GLY A O 1
ATOM 651 N N . SER A 1 89 ? 7.086 -1.394 4.07 1 97.56 89 SER A N 1
ATOM 652 C CA . SER A 1 89 ? 5.926 -2.17 3.643 1 97.56 89 SER A CA 1
ATOM 653 C C . SER A 1 89 ? 6 -2.5 2.156 1 97.56 89 SER A C 1
ATOM 655 O O . SER A 1 89 ? 7.043 -2.311 1.524 1 97.56 89 SER A O 1
ATOM 657 N N . ILE A 1 90 ? 4.879 -3.043 1.609 1 98.25 90 ILE A N 1
ATOM 658 C CA . ILE A 1 90 ? 4.824 -3.357 0.186 1 98.25 90 ILE A CA 1
ATOM 659 C C . ILE A 1 90 ? 4.703 -2.066 -0.623 1 98.25 90 ILE A C 1
ATOM 661 O O . ILE A 1 90 ? 4.34 -1.02 -0.083 1 98.25 90 ILE A O 1
ATOM 665 N N . SER A 1 91 ? 5.102 -2.176 -1.874 1 98.25 91 SER A N 1
ATOM 666 C CA . SER A 1 91 ? 4.973 -1.01 -2.742 1 98.25 91 SER A CA 1
ATOM 667 C C . SER A 1 91 ? 3.51 -0.656 -2.984 1 98.25 91 SER A C 1
ATOM 669 O O . SER A 1 91 ? 2.648 -1.538 -3.006 1 98.25 91 SER A O 1
ATOM 671 N N . GLY A 1 92 ? 3.264 0.641 -3.203 1 98.31 92 GLY A N 1
ATOM 672 C CA . GLY A 1 92 ? 1.937 1.093 -3.59 1 98.31 92 GLY A CA 1
ATOM 673 C C . GLY A 1 92 ? 1.449 0.471 -4.883 1 98.31 92 GLY A C 1
ATOM 674 O O . GLY A 1 92 ? 0.251 0.235 -5.055 1 98.31 92 GLY A O 1
ATOM 675 N N . VAL A 1 93 ? 2.35 0.176 -5.809 1 98.12 93 VAL A N 1
ATOM 676 C CA . VAL A 1 93 ? 2.023 -0.417 -7.102 1 98.12 93 VAL A CA 1
ATOM 677 C C . VAL A 1 93 ? 1.451 -1.818 -6.898 1 98.12 93 VAL A C 1
ATOM 679 O O . VAL A 1 93 ? 0.405 -2.156 -7.457 1 98.12 93 VAL A O 1
ATOM 682 N N . VAL A 1 94 ? 2.107 -2.6 -6.062 1 98.44 94 VAL A N 1
ATOM 683 C CA . VAL A 1 94 ? 1.634 -3.955 -5.797 1 98.44 94 VAL A CA 1
ATOM 684 C C . VAL A 1 94 ? 0.324 -3.9 -5.016 1 98.44 94 VAL A C 1
ATOM 686 O O . VAL A 1 94 ? -0.626 -4.621 -5.332 1 98.44 94 VAL A O 1
ATOM 689 N N . LYS A 1 95 ? 0.275 -3.023 -4.012 1 98.62 95 LYS A N 1
ATOM 690 C CA . LYS A 1 95 ? -0.94 -2.914 -3.209 1 98.62 95 LYS A CA 1
ATOM 691 C C . LYS A 1 95 ? -2.125 -2.477 -4.066 1 98.62 95 LYS A C 1
ATOM 693 O O . LYS A 1 95 ? -3.256 -2.908 -3.834 1 98.62 95 LYS A O 1
ATOM 698 N N . ASN A 1 96 ? -1.882 -1.554 -5.004 1 98.31 96 ASN A N 1
ATOM 699 C CA . ASN A 1 96 ? -2.928 -1.096 -5.914 1 98.31 96 ASN A CA 1
ATOM 700 C C . ASN A 1 96 ? -3.535 -2.254 -6.699 1 98.31 96 ASN A C 1
ATOM 702 O O . ASN A 1 96 ? -4.758 -2.354 -6.82 1 98.31 96 ASN A O 1
ATOM 706 N N . ALA A 1 97 ? -2.697 -3.111 -7.184 1 98.56 97 ALA A N 1
ATOM 707 C CA . ALA A 1 97 ? -3.164 -4.285 -7.914 1 98.56 97 ALA A CA 1
ATOM 708 C C . ALA A 1 97 ? -3.988 -5.203 -7.012 1 98.56 97 ALA A C 1
ATOM 710 O O . ALA A 1 97 ? -5.039 -5.703 -7.418 1 98.56 97 ALA A O 1
ATOM 711 N N . LEU A 1 98 ? -3.506 -5.426 -5.801 1 98.62 98 LEU A N 1
ATOM 712 C CA . LEU A 1 98 ? -4.191 -6.328 -4.883 1 98.62 98 LEU A CA 1
ATOM 713 C C . LEU A 1 98 ? -5.531 -5.742 -4.449 1 98.62 98 LEU A C 1
ATOM 715 O O . LEU A 1 98 ? -6.484 -6.484 -4.203 1 98.62 98 LEU A O 1
ATOM 719 N N . ASP A 1 99 ? -5.609 -4.387 -4.316 1 98.38 99 ASP A N 1
ATOM 720 C CA . ASP A 1 99 ? -6.879 -3.756 -3.973 1 98.38 99 ASP A CA 1
ATOM 721 C C . ASP A 1 99 ? -7.941 -4.047 -5.031 1 98.38 99 ASP A C 1
ATOM 723 O O . ASP A 1 99 ? -9.125 -4.16 -4.715 1 98.38 99 ASP A O 1
ATOM 727 N N . LEU A 1 100 ? -7.543 -4.23 -6.297 1 98.31 100 LEU A N 1
ATOM 728 C CA . LEU A 1 100 ? -8.445 -4.523 -7.402 1 98.31 100 LEU A CA 1
ATOM 729 C C . LEU A 1 100 ? -9.133 -5.871 -7.203 1 98.31 100 LEU A C 1
ATOM 731 O O . LEU A 1 100 ? -10.188 -6.129 -7.793 1 98.31 100 LEU A O 1
ATOM 735 N N . LEU A 1 101 ? -8.586 -6.738 -6.375 1 98.5 101 LEU A N 1
ATOM 736 C CA . LEU A 1 101 ? -9.164 -8.055 -6.152 1 98.5 101 LEU A CA 1
ATOM 737 C C . LEU A 1 101 ? -10.484 -7.949 -5.391 1 98.5 101 LEU A C 1
ATOM 739 O O . LEU A 1 101 ? -11.203 -8.938 -5.25 1 98.5 101 LEU A O 1
ATOM 743 N N . GLU A 1 102 ? -10.781 -6.715 -4.93 1 97.81 102 GLU A N 1
ATOM 744 C CA . GLU A 1 102 ? -12.125 -6.469 -4.414 1 97.81 102 GLU A CA 1
ATOM 745 C C . GLU A 1 102 ? -13.188 -6.887 -5.43 1 97.81 102 GLU A C 1
ATOM 747 O O . GLU A 1 102 ? -14.289 -7.293 -5.051 1 97.81 102 GLU A O 1
ATOM 752 N N . GLU A 1 103 ? -12.867 -6.898 -6.73 1 98 103 GLU A N 1
ATOM 753 C CA . GLU A 1 103 ? -13.758 -7.293 -7.812 1 98 103 GLU A CA 1
ATOM 754 C C . GLU A 1 103 ? -14.195 -8.75 -7.668 1 98 103 GLU A C 1
ATOM 756 O O . GLU A 1 103 ? -15.172 -9.172 -8.289 1 98 103 GLU A O 1
ATOM 761 N N . THR A 1 104 ? -13.5 -9.516 -6.871 1 98.12 104 THR A N 1
ATOM 762 C CA . THR A 1 104 ? -13.805 -10.93 -6.727 1 98.12 104 THR A CA 1
ATOM 763 C C . THR A 1 104 ? -14.562 -11.195 -5.43 1 98.12 104 THR A C 1
ATOM 765 O O . THR A 1 104 ? -14.867 -12.344 -5.105 1 98.12 104 THR A O 1
ATOM 768 N N . ALA A 1 105 ? -14.867 -10.18 -4.668 1 97.19 105 ALA A N 1
ATOM 769 C CA . ALA A 1 105 ? -15.406 -10.305 -3.316 1 97.19 105 ALA A CA 1
ATOM 770 C C . ALA A 1 105 ? -16.719 -11.086 -3.316 1 97.19 105 ALA A C 1
ATOM 772 O O . ALA A 1 105 ? -17.016 -11.82 -2.373 1 97.19 105 ALA A O 1
ATOM 773 N N . ARG A 1 106 ? -17.5 -10.984 -4.402 1 96.62 106 ARG A N 1
ATOM 774 C CA . ARG A 1 106 ? -18.828 -11.57 -4.422 1 96.62 106 ARG A CA 1
ATOM 775 C C . ARG A 1 106 ? -18.891 -12.789 -5.336 1 96.62 106 ARG A C 1
ATOM 777 O O . ARG A 1 106 ? -19.969 -13.266 -5.684 1 96.62 106 ARG A O 1
ATOM 784 N N . ASP A 1 107 ? -17.719 -13.172 -5.77 1 97 107 ASP A N 1
ATOM 785 C CA . ASP A 1 107 ? -17.688 -14.367 -6.605 1 97 107 ASP A CA 1
ATOM 786 C C . ASP A 1 107 ? -18.266 -15.57 -5.859 1 97 107 ASP A C 1
ATOM 788 O O . ASP A 1 107 ? -17.938 -15.797 -4.695 1 97 107 ASP A O 1
ATOM 792 N N . ALA A 1 108 ? -19.078 -16.344 -6.488 1 94.94 108 ALA A N 1
ATOM 793 C CA . ALA A 1 108 ? -19.797 -17.453 -5.859 1 94.94 108 ALA A CA 1
ATOM 794 C C . ALA A 1 108 ? -18.875 -18.625 -5.562 1 94.94 108 ALA A C 1
ATOM 796 O O . ALA A 1 108 ? -18.953 -19.234 -4.496 1 94.94 108 ALA A O 1
ATOM 797 N N . LYS A 1 109 ? -18.016 -18.906 -6.445 1 92 109 LYS A N 1
ATOM 798 C CA . LYS A 1 109 ? -17.172 -20.094 -6.32 1 92 109 LYS A CA 1
ATOM 799 C C . LYS A 1 109 ? -15.977 -19.828 -5.418 1 92 109 LYS A C 1
ATOM 801 O O . LYS A 1 109 ? -15.664 -20.625 -4.535 1 92 109 LYS A O 1
ATOM 806 N N . ARG A 1 110 ? -15.336 -18.672 -5.641 1 94.69 110 ARG A N 1
ATOM 807 C CA . ARG A 1 110 ? -14.156 -18.312 -4.859 1 94.69 110 ARG A CA 1
ATOM 808 C C . ARG A 1 110 ? -14.109 -16.812 -4.578 1 94.69 110 ARG A C 1
ATOM 810 O O . ARG A 1 110 ? -13.531 -16.047 -5.352 1 94.69 110 ARG A O 1
ATOM 817 N N . PRO A 1 111 ? -14.648 -16.422 -3.467 1 97.44 111 PRO A N 1
ATOM 818 C CA . PRO A 1 111 ? -14.461 -15.023 -3.102 1 97.44 111 PRO A CA 1
ATOM 819 C C . PRO A 1 111 ? -13.016 -14.703 -2.732 1 97.44 111 PRO A C 1
ATOM 821 O O . PRO A 1 111 ? -12.375 -15.453 -1.989 1 97.44 111 PRO A O 1
ATOM 824 N N . TYR A 1 112 ? -12.492 -13.609 -3.316 1 97.88 112 TYR A N 1
ATOM 825 C CA . TYR A 1 112 ? -11.109 -13.195 -3.107 1 97.88 112 TYR A CA 1
ATOM 826 C C . TYR A 1 112 ? -10.141 -14.305 -3.492 1 97.88 112 TYR A C 1
ATOM 828 O O . TYR A 1 112 ? -10.133 -14.758 -4.637 1 97.88 112 TYR A O 1
ATOM 836 N N . LEU A 1 113 ? -9.297 -14.719 -2.521 1 97.75 113 LEU A N 1
ATOM 837 C CA . LEU A 1 113 ? -8.305 -15.766 -2.744 1 97.75 113 LEU A CA 1
ATOM 838 C C . LEU A 1 113 ? -8.602 -16.984 -1.879 1 97.75 113 LEU A C 1
ATOM 840 O O . LEU A 1 113 ? -7.688 -17.703 -1.464 1 97.75 113 LEU A O 1
ATOM 844 N N . ALA A 1 114 ? -9.891 -17.25 -1.658 1 96.38 114 ALA A N 1
ATOM 845 C CA . ALA A 1 114 ? -10.281 -18.312 -0.731 1 96.38 114 ALA A CA 1
ATOM 846 C C . ALA A 1 114 ? -9.641 -19.641 -1.113 1 96.38 114 ALA A C 1
ATOM 848 O O . ALA A 1 114 ? -9.734 -20.062 -2.266 1 96.38 114 ALA A O 1
ATOM 849 N N . ASP A 1 115 ? -8.844 -20.234 -0.092 1 92.12 115 ASP A N 1
ATOM 850 C CA . ASP A 1 115 ? -8.242 -21.562 -0.151 1 92.12 115 ASP A CA 1
ATOM 851 C C . ASP A 1 115 ? -7.137 -21.625 -1.203 1 92.12 115 ASP A C 1
ATOM 853 O O . ASP A 1 115 ? -6.77 -22.703 -1.668 1 92.12 115 ASP A O 1
ATOM 857 N N . MET A 1 116 ? -6.645 -20.516 -1.625 1 95.88 116 MET A N 1
ATOM 858 C CA . MET A 1 116 ? -5.586 -20.469 -2.633 1 95.88 116 MET A CA 1
ATOM 859 C C . MET A 1 116 ? -4.219 -20.297 -1.981 1 95.88 116 MET A C 1
ATOM 861 O O . MET A 1 116 ? -4.023 -19.375 -1.185 1 95.88 116 MET A O 1
ATOM 865 N N . PRO A 1 117 ? -3.297 -21.234 -2.268 1 97.62 117 PRO A N 1
ATOM 866 C CA . PRO A 1 117 ? -1.932 -20.984 -1.8 1 97.62 117 PRO A CA 1
ATOM 867 C C . PRO A 1 117 ? -1.299 -19.75 -2.439 1 97.62 117 PRO A C 1
ATOM 869 O O . PRO A 1 117 ? -1.477 -19.516 -3.637 1 97.62 117 PRO A O 1
ATOM 872 N N . VAL A 1 118 ? -0.622 -19 -1.627 1 98.69 118 VAL A N 1
ATOM 873 C CA . VAL A 1 118 ? 0.022 -17.781 -2.098 1 98.69 118 VAL A CA 1
ATOM 874 C C . VAL A 1 118 ? 1.474 -17.75 -1.625 1 98.69 118 VAL A C 1
ATOM 876 O O . VAL A 1 118 ? 1.741 -17.656 -0.424 1 98.69 118 VAL A O 1
ATOM 879 N N . GLY A 1 119 ? 2.424 -17.875 -2.525 1 98.75 119 GLY A N 1
ATOM 880 C CA . GLY A 1 119 ? 3.83 -17.656 -2.221 1 98.75 119 GLY A CA 1
ATOM 881 C C . GLY A 1 119 ? 4.195 -16.203 -2.119 1 98.75 119 GLY A C 1
ATOM 882 O O . GLY A 1 119 ? 3.602 -15.352 -2.793 1 98.75 119 GLY A O 1
ATOM 883 N N . LEU A 1 120 ? 5.238 -15.906 -1.301 1 98.88 120 LEU A N 1
ATOM 884 C CA . LEU A 1 120 ? 5.586 -14.516 -1.05 1 98.88 120 LEU A CA 1
ATOM 885 C C . LEU A 1 120 ? 7.078 -14.281 -1.259 1 98.88 120 LEU A C 1
ATOM 887 O O . LEU A 1 120 ? 7.902 -15.109 -0.865 1 98.88 120 LEU A O 1
ATOM 891 N N . ILE A 1 121 ? 7.355 -13.164 -1.888 1 98.81 121 ILE A N 1
ATOM 892 C CA . ILE A 1 121 ? 8.727 -12.695 -2.092 1 98.81 121 ILE A CA 1
ATOM 893 C C . ILE A 1 121 ? 8.828 -11.219 -1.727 1 98.81 121 ILE A C 1
ATOM 895 O O . ILE A 1 121 ? 8 -10.406 -2.15 1 98.81 121 ILE A O 1
ATOM 899 N N . ALA A 1 122 ? 9.789 -10.883 -0.896 1 98.5 122 ALA A N 1
ATOM 900 C CA . ALA A 1 122 ? 10.094 -9.484 -0.598 1 98.5 122 ALA A CA 1
ATOM 901 C C . ALA A 1 122 ? 11.547 -9.156 -0.952 1 98.5 122 ALA A C 1
ATOM 903 O O . ALA A 1 122 ? 12.453 -9.938 -0.654 1 98.5 122 ALA A O 1
ATOM 904 N N . THR A 1 123 ? 11.734 -8.086 -1.693 1 97.81 123 THR A N 1
ATOM 905 C CA . THR A 1 123 ? 13.07 -7.543 -1.939 1 97.81 123 THR A CA 1
ATOM 906 C C . THR A 1 123 ? 13.219 -6.168 -1.3 1 97.81 123 THR A C 1
ATOM 908 O O . THR A 1 123 ? 12.281 -5.367 -1.307 1 97.81 123 THR A O 1
ATOM 911 N N . ALA A 1 124 ? 14.359 -5.926 -0.64 1 96.75 124 ALA A N 1
ATOM 912 C CA . ALA A 1 124 ? 14.617 -4.621 -0.04 1 96.75 124 ALA A CA 1
ATOM 913 C C . ALA A 1 124 ? 16.109 -4.418 0.214 1 96.75 124 ALA A C 1
ATOM 915 O O . ALA A 1 124 ? 16.906 -5.344 0.052 1 96.75 124 ALA A O 1
ATOM 916 N N . TYR A 1 125 ? 16.578 -3.148 0.571 1 93.88 125 TYR A N 1
ATOM 917 C CA . TYR A 1 125 ? 17.969 -2.824 0.815 1 93.88 125 TYR A CA 1
ATOM 918 C C . TYR A 1 125 ? 18.375 -3.207 2.232 1 93.88 125 TYR A C 1
ATOM 920 O O . TYR A 1 125 ? 19.547 -3.037 2.617 1 93.88 125 TYR A O 1
ATOM 928 N N . GLY A 1 126 ? 17.562 -3.859 3.033 1 92.94 126 GLY A N 1
ATOM 929 C CA . GLY A 1 126 ? 17.859 -4.277 4.391 1 92.94 126 GLY A CA 1
ATOM 930 C C . GLY A 1 126 ? 16.922 -5.359 4.902 1 92.94 126 GLY A C 1
ATOM 931 O O . GLY A 1 126 ? 15.773 -5.449 4.469 1 92.94 126 GLY A O 1
ATOM 932 N N . TRP A 1 127 ? 17.484 -6.117 5.844 1 93.88 127 TRP A N 1
ATOM 933 C CA . TRP A 1 127 ? 16.734 -7.258 6.359 1 93.88 127 TRP A CA 1
ATOM 934 C C . TRP A 1 127 ? 15.484 -6.793 7.105 1 93.88 127 TRP A C 1
ATOM 936 O O . TRP A 1 127 ? 14.438 -7.441 7.039 1 93.88 127 TRP A O 1
ATOM 946 N N . GLN A 1 128 ? 15.633 -5.668 7.809 1 92.94 128 GLN A N 1
ATOM 947 C CA . GLN A 1 128 ? 14.477 -5.137 8.523 1 92.94 128 GLN A CA 1
ATOM 948 C C . GLN A 1 128 ? 13.32 -4.844 7.562 1 92.94 128 GLN A C 1
ATOM 950 O O . GLN A 1 128 ? 12.18 -5.219 7.828 1 92.94 128 GLN A O 1
ATOM 955 N N . ALA A 1 129 ? 13.633 -4.234 6.457 1 94.94 129 ALA A N 1
ATOM 956 C CA . ALA A 1 129 ? 12.617 -3.887 5.465 1 94.94 129 ALA A CA 1
ATOM 957 C C . ALA A 1 129 ? 12.031 -5.141 4.82 1 94.94 129 ALA A C 1
ATOM 959 O O . ALA A 1 129 ? 10.836 -5.203 4.551 1 94.94 129 ALA A O 1
ATOM 960 N N . THR A 1 130 ? 12.859 -6.164 4.586 1 96.44 130 THR A N 1
ATOM 961 C CA . THR A 1 130 ? 12.336 -7.398 4.016 1 96.44 130 THR A CA 1
ATOM 962 C C . THR A 1 130 ? 11.344 -8.055 4.973 1 96.44 130 THR A C 1
ATOM 964 O O . THR A 1 130 ? 10.281 -8.508 4.551 1 96.44 130 THR A O 1
ATOM 967 N N . GLY A 1 131 ? 11.711 -8.047 6.266 1 96.56 131 GLY A N 1
ATOM 968 C CA . GLY A 1 131 ? 10.836 -8.648 7.258 1 96.56 131 GLY A CA 1
ATOM 969 C C . GLY A 1 131 ? 9.484 -7.965 7.348 1 96.56 131 GLY A C 1
ATOM 970 O O . GLY A 1 131 ? 8.445 -8.625 7.328 1 96.56 131 GLY A O 1
ATOM 971 N N . SER A 1 132 ? 9.469 -6.613 7.422 1 96.81 132 SER A N 1
ATOM 972 C CA . SER A 1 132 ? 8.219 -5.879 7.531 1 96.81 132 SER A CA 1
ATOM 973 C C . SER A 1 132 ? 7.375 -6.027 6.266 1 96.81 132 SER A C 1
ATOM 975 O O . SER A 1 132 ? 6.145 -6.07 6.332 1 96.81 132 SER A O 1
ATOM 977 N N . THR A 1 133 ? 8.062 -6.172 5.152 1 97.81 133 THR A N 1
ATOM 978 C CA . THR A 1 133 ? 7.359 -6.34 3.885 1 97.81 133 THR A CA 1
ATOM 979 C C . THR A 1 133 ? 6.668 -7.699 3.828 1 97.81 133 THR A C 1
ATOM 981 O O . THR A 1 133 ? 5.508 -7.793 3.426 1 97.81 133 THR A O 1
ATOM 984 N N . ILE A 1 134 ? 7.344 -8.742 4.293 1 98.12 134 ILE A N 1
ATOM 985 C CA . ILE A 1 134 ? 6.758 -10.078 4.328 1 98.12 134 ILE A CA 1
ATOM 986 C C . ILE A 1 134 ? 5.578 -10.094 5.297 1 98.12 134 ILE A C 1
ATOM 988 O O . ILE A 1 134 ? 4.523 -10.664 4.988 1 98.12 134 ILE A O 1
ATOM 992 N N . ALA A 1 135 ? 5.73 -9.445 6.395 1 97.31 135 ALA A N 1
ATOM 993 C CA . ALA A 1 135 ? 4.641 -9.391 7.363 1 97.31 135 ALA A CA 1
ATOM 994 C C . ALA A 1 135 ? 3.414 -8.703 6.773 1 97.31 135 ALA A C 1
ATOM 996 O O . ALA A 1 135 ? 2.285 -9.164 6.957 1 97.31 135 ALA A O 1
ATOM 997 N N . ALA A 1 136 ? 3.639 -7.613 6.078 1 97.44 136 ALA A N 1
ATOM 998 C CA . ALA A 1 136 ? 2.541 -6.898 5.43 1 97.44 136 ALA A CA 1
ATOM 999 C C . ALA A 1 136 ? 1.86 -7.777 4.383 1 97.44 136 ALA A C 1
ATOM 1001 O O . ALA A 1 136 ? 0.63 -7.816 4.301 1 97.44 136 ALA A O 1
ATOM 1002 N N . LEU A 1 137 ? 2.641 -8.508 3.633 1 98.44 137 LEU A N 1
ATOM 1003 C CA . LEU A 1 137 ? 2.102 -9.391 2.607 1 98.44 137 LEU A CA 1
ATOM 1004 C C . LEU A 1 137 ? 1.253 -10.5 3.23 1 98.44 137 LEU A C 1
ATOM 1006 O O . LEU A 1 137 ? 0.166 -10.805 2.736 1 98.44 137 LEU A O 1
ATOM 1010 N N . ARG A 1 138 ? 1.756 -11.055 4.27 1 98.06 138 ARG A N 1
ATOM 1011 C CA . ARG A 1 138 ? 1.002 -12.117 4.938 1 98.06 138 ARG A CA 1
ATOM 1012 C C . ARG A 1 138 ? -0.339 -11.594 5.445 1 98.06 138 ARG A C 1
ATOM 1014 O O . ARG A 1 138 ? -1.368 -12.25 5.277 1 98.06 138 ARG A O 1
ATOM 1021 N N . SER A 1 139 ? -0.33 -10.43 6.039 1 97.06 139 SER A N 1
ATOM 1022 C CA . SER A 1 139 ? -1.558 -9.82 6.543 1 97.06 139 SER A CA 1
ATOM 1023 C C . SER A 1 139 ? -2.561 -9.586 5.418 1 97.06 139 SER A C 1
ATOM 1025 O O . SER A 1 139 ? -3.746 -9.891 5.562 1 97.06 139 SER A O 1
ATOM 1027 N N . ILE A 1 140 ? -2.113 -9.117 4.328 1 98.19 140 ILE A N 1
ATOM 1028 C CA . ILE A 1 140 ? -2.967 -8.797 3.189 1 98.19 140 ILE A CA 1
ATOM 1029 C C . ILE A 1 140 ? -3.541 -10.078 2.598 1 98.19 140 ILE A C 1
ATOM 1031 O O . ILE A 1 140 ? -4.734 -10.148 2.295 1 98.19 140 ILE A O 1
ATOM 1035 N N . VAL A 1 141 ? -2.686 -11.109 2.447 1 98.38 141 VAL A N 1
ATOM 1036 C CA . VAL A 1 141 ? -3.145 -12.391 1.907 1 98.38 141 VAL A CA 1
ATOM 1037 C C . VAL A 1 141 ? -4.203 -12.992 2.828 1 98.38 141 VAL A C 1
ATOM 1039 O O . VAL A 1 141 ? -5.223 -13.508 2.361 1 98.38 141 VAL A O 1
ATOM 1042 N N . HIS A 1 142 ? -3.977 -12.867 4.113 1 97 142 HIS A N 1
ATOM 1043 C CA . HIS A 1 142 ? -4.965 -13.352 5.07 1 97 142 HIS A CA 1
ATOM 1044 C C . HIS A 1 142 ? -6.285 -12.602 4.926 1 97 142 HIS A C 1
ATOM 1046 O O . HIS A 1 142 ? -7.355 -13.211 4.914 1 97 142 HIS A O 1
ATOM 1052 N N . ALA A 1 143 ? -6.199 -11.328 4.832 1 96.94 143 ALA A N 1
ATOM 1053 C CA . ALA A 1 143 ? -7.402 -10.516 4.676 1 96.94 143 ALA A CA 1
ATOM 1054 C C . ALA A 1 143 ? -8.148 -10.883 3.396 1 96.94 143 ALA A C 1
ATOM 1056 O O . ALA A 1 143 ? -9.383 -10.789 3.34 1 96.94 143 ALA A O 1
ATOM 1057 N N . LEU A 1 144 ? -7.418 -11.375 2.395 1 98.06 144 LEU A N 1
ATOM 1058 C CA . LEU A 1 144 ? -8 -11.789 1.122 1 98.06 144 LEU A CA 1
ATOM 1059 C C . LEU A 1 144 ? -8.383 -13.266 1.151 1 98.06 144 LEU A C 1
ATOM 1061 O O . LEU A 1 144 ? -8.719 -13.844 0.116 1 98.06 144 LEU A O 1
ATOM 1065 N N . ARG A 1 145 ? -8.18 -13.961 2.289 1 97.38 145 ARG A N 1
ATOM 1066 C CA . ARG A 1 145 ? -8.609 -15.328 2.572 1 97.38 145 ARG A CA 1
ATOM 1067 C C . ARG A 1 145 ? -7.695 -16.344 1.899 1 97.38 145 ARG A C 1
ATOM 1069 O O . ARG A 1 145 ? -8.07 -17.5 1.712 1 97.38 145 ARG A O 1
ATOM 1076 N N . GLY A 1 146 ? -6.527 -15.82 1.435 1 97.75 146 GLY A N 1
ATOM 1077 C CA . GLY A 1 146 ? -5.535 -16.719 0.88 1 97.75 146 GLY A CA 1
ATOM 1078 C C . GLY A 1 146 ? -4.715 -17.438 1.941 1 97.75 146 GLY A C 1
ATOM 1079 O O . GLY A 1 146 ? -4.816 -17.109 3.129 1 97.75 146 GLY A O 1
ATOM 1080 N N . TRP A 1 147 ? -3.951 -18.406 1.505 1 97.19 147 TRP A N 1
ATOM 1081 C CA . TRP A 1 147 ? -3.062 -19.188 2.369 1 97.19 147 TRP A CA 1
ATOM 1082 C C . TRP A 1 147 ? -1.602 -18.859 2.068 1 97.19 147 TRP A C 1
ATOM 1084 O O . TRP A 1 147 ? -1.006 -19.453 1.16 1 97.19 147 TRP A O 1
ATOM 1094 N N . PRO A 1 148 ? -1.031 -17.938 2.793 1 97.69 148 PRO A N 1
ATOM 1095 C CA . PRO A 1 148 ? 0.402 -17.734 2.561 1 97.69 148 PRO A CA 1
ATOM 1096 C C . PRO A 1 148 ? 1.225 -18.984 2.863 1 97.69 148 PRO A C 1
ATOM 1098 O O . PRO A 1 148 ? 1.01 -19.641 3.889 1 97.69 148 PRO A O 1
ATOM 1101 N N . THR A 1 149 ? 2.07 -19.312 2.029 1 95.69 149 THR A N 1
ATOM 1102 C CA . THR A 1 149 ? 2.936 -20.453 2.299 1 95.69 149 THR A CA 1
ATOM 1103 C C . THR A 1 149 ? 3.82 -20.188 3.514 1 95.69 149 THR A C 1
ATOM 1105 O O . THR A 1 149 ? 4.105 -19.031 3.84 1 95.69 149 THR A O 1
ATOM 1108 N N . PRO A 1 150 ? 4.246 -21.25 4.191 1 94.38 150 PRO A N 1
ATOM 1109 C CA . PRO A 1 150 ? 5.066 -21.047 5.387 1 94.38 150 PRO A CA 1
ATOM 1110 C C . PRO A 1 150 ? 6.383 -20.328 5.086 1 94.38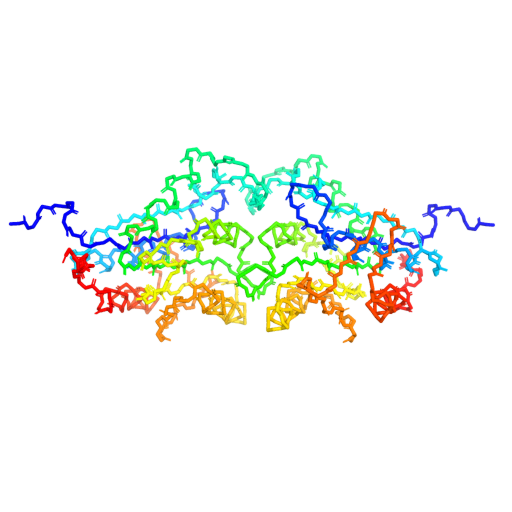 150 PRO A C 1
ATOM 1112 O O . PRO A 1 150 ? 6.82 -19.484 5.863 1 94.38 150 PRO A O 1
ATOM 1115 N N . PHE A 1 151 ? 6.941 -20.688 4 1 96.56 151 PHE A N 1
ATOM 1116 C CA . PHE A 1 151 ? 8.195 -20.047 3.627 1 96.56 151 PHE A CA 1
ATOM 1117 C C . PHE A 1 151 ? 7.945 -18.844 2.727 1 96.56 151 PHE A C 1
ATOM 1119 O O . PHE A 1 151 ? 7.109 -18.906 1.821 1 96.56 151 PHE A O 1
ATOM 1126 N N . ALA A 1 152 ? 8.57 -17.75 3.01 1 98.31 152 ALA A N 1
ATOM 1127 C CA . ALA A 1 152 ? 8.633 -16.562 2.16 1 98.31 152 ALA A CA 1
ATOM 1128 C C . ALA A 1 152 ? 10.086 -16.188 1.852 1 98.31 152 ALA A C 1
ATOM 1130 O O . ALA A 1 152 ? 10.953 -16.266 2.723 1 98.31 152 ALA A O 1
ATOM 1131 N N . ALA A 1 153 ? 10.312 -15.844 0.682 1 98.44 153 ALA A N 1
ATOM 1132 C CA . ALA A 1 153 ? 11.672 -15.453 0.323 1 98.44 153 ALA A CA 1
ATOM 1133 C C . ALA A 1 153 ? 11.922 -13.977 0.654 1 98.44 153 ALA A C 1
ATOM 1135 O O . ALA A 1 153 ? 11.211 -13.102 0.164 1 98.44 153 ALA A O 1
ATOM 1136 N N . ALA A 1 154 ? 12.836 -13.719 1.508 1 97.69 154 ALA A N 1
ATOM 1137 C CA . ALA A 1 154 ? 13.32 -12.383 1.85 1 97.69 154 ALA A CA 1
ATOM 1138 C C . ALA A 1 154 ? 14.68 -12.109 1.219 1 97.69 154 ALA A C 1
ATOM 1140 O O . ALA A 1 154 ? 15.672 -12.766 1.56 1 97.69 154 ALA A O 1
ATOM 1141 N N . ILE A 1 155 ? 14.695 -11.148 0.351 1 97.88 155 ILE A N 1
ATOM 1142 C CA . ILE A 1 155 ? 15.914 -10.938 -0.418 1 97.88 155 ILE A CA 1
ATOM 1143 C C . ILE A 1 155 ? 16.469 -9.539 -0.144 1 97.88 155 ILE A C 1
ATOM 1145 O O . ILE A 1 155 ? 15.797 -8.539 -0.421 1 97.88 155 ILE A O 1
ATOM 1149 N N . ASN A 1 156 ? 17.656 -9.477 0.384 1 97.56 156 ASN A N 1
ATOM 1150 C CA . ASN A 1 156 ? 18.391 -8.227 0.551 1 97.56 156 ASN A CA 1
ATOM 1151 C C . ASN A 1 156 ? 19.141 -7.836 -0.72 1 97.56 156 ASN A C 1
ATOM 1153 O O . ASN A 1 156 ? 20.188 -8.406 -1.025 1 97.56 156 ASN A O 1
ATOM 1157 N N . THR A 1 157 ? 18.672 -6.867 -1.385 1 95.62 157 THR A N 1
ATOM 1158 C CA . THR A 1 157 ? 19.172 -6.555 -2.719 1 95.62 157 THR A CA 1
ATOM 1159 C C . THR A 1 157 ? 20.391 -5.652 -2.641 1 95.62 157 THR A C 1
ATOM 1161 O O . THR A 1 157 ? 20.969 -5.289 -3.668 1 95.62 157 THR A O 1
ATOM 1164 N N . GLN A 1 158 ? 20.812 -5.246 -1.46 1 94.38 158 GLN A N 1
ATOM 1165 C CA . GLN A 1 158 ? 22.125 -4.625 -1.301 1 94.38 158 GLN A CA 1
ATOM 1166 C C . GLN A 1 158 ? 23.25 -5.633 -1.54 1 94.38 158 GLN A C 1
ATOM 1168 O O . GLN A 1 158 ? 24.328 -5.266 -1.999 1 94.38 158 GLN A O 1
ATOM 1173 N N . ILE A 1 159 ? 22.953 -6.91 -1.271 1 94.62 159 ILE A N 1
ATOM 1174 C CA . ILE A 1 159 ? 23.984 -7.926 -1.344 1 94.62 159 ILE A CA 1
ATOM 1175 C C . ILE A 1 159 ? 23.688 -8.898 -2.484 1 94.62 159 ILE A C 1
ATOM 1177 O O . ILE A 1 159 ? 24.594 -9.391 -3.15 1 94.62 159 ILE A O 1
ATOM 1181 N N . THR A 1 160 ? 22.422 -9.18 -2.701 1 95.44 160 THR A N 1
ATOM 1182 C CA . THR A 1 160 ? 22.031 -10.07 -3.787 1 95.44 160 THR A CA 1
ATOM 1183 C C . THR A 1 160 ? 21.922 -9.305 -5.102 1 95.44 160 THR A C 1
ATOM 1185 O O . THR A 1 160 ? 21.219 -8.289 -5.176 1 95.44 160 THR A O 1
ATOM 1188 N N . LYS A 1 161 ? 22.578 -9.805 -6.082 1 94.75 161 LYS A N 1
ATOM 1189 C CA . LYS A 1 161 ? 22.5 -9.234 -7.422 1 94.75 161 LYS A CA 1
ATOM 1190 C C . LYS A 1 161 ? 22.031 -10.273 -8.438 1 94.75 161 LYS A C 1
ATOM 1192 O O . LYS A 1 161 ? 22.609 -11.352 -8.547 1 94.75 161 LYS A O 1
ATOM 1197 N N . PHE A 1 162 ? 20.969 -9.883 -9.125 1 95.06 162 PHE A N 1
ATOM 1198 C CA . PHE A 1 162 ? 20.422 -10.766 -10.148 1 95.06 162 PHE A CA 1
ATOM 1199 C C . PHE A 1 162 ? 21.062 -10.484 -11.5 1 95.06 162 PHE A C 1
ATOM 1201 O O . PHE A 1 162 ? 21.438 -9.352 -11.797 1 95.06 162 PHE A O 1
ATOM 1208 N N . ASP A 1 163 ? 21.156 -11.531 -12.305 1 89.31 163 ASP A N 1
ATOM 1209 C CA . ASP A 1 163 ? 21.688 -11.32 -13.641 1 89.31 163 ASP A CA 1
ATOM 1210 C C . ASP A 1 163 ? 20.594 -11.398 -14.703 1 89.31 163 ASP A C 1
ATOM 1212 O O . ASP A 1 163 ? 19.422 -11.602 -14.367 1 89.31 163 ASP A O 1
ATOM 1216 N N . ASP A 1 164 ? 20.891 -11.102 -15.938 1 85.31 164 ASP A N 1
ATOM 1217 C CA . ASP A 1 164 ? 19.906 -11 -17.016 1 85.31 164 ASP A CA 1
ATOM 1218 C C . ASP A 1 164 ? 19.5 -12.383 -17.516 1 85.31 164 ASP A C 1
ATOM 1220 O O . ASP A 1 164 ? 18.5 -12.516 -18.234 1 85.31 164 ASP A O 1
ATOM 1224 N N . GLU A 1 165 ? 20.172 -13.398 -17.094 1 84.25 165 GLU A N 1
ATOM 1225 C CA . GLU A 1 165 ? 19.969 -14.742 -17.625 1 84.25 165 GLU A CA 1
ATOM 1226 C C . GLU A 1 165 ? 19.125 -15.586 -16.688 1 84.25 165 GLU A C 1
ATOM 1228 O O . GLU A 1 165 ? 18.953 -16.797 -16.891 1 84.25 165 GLU A O 1
ATOM 1233 N N . GLY A 1 166 ? 18.609 -14.953 -15.68 1 83.31 166 GLY A N 1
ATOM 1234 C CA . GLY A 1 166 ? 17.734 -15.688 -14.781 1 83.31 166 GLY A CA 1
ATOM 1235 C C . GLY A 1 166 ? 18.453 -16.219 -13.555 1 83.31 166 GLY A C 1
ATOM 1236 O O . GLY A 1 166 ? 17.938 -17.094 -12.852 1 83.31 166 GLY A O 1
ATOM 1237 N N . GLY A 1 167 ? 19.672 -15.719 -13.289 1 90.38 167 GLY A N 1
ATOM 1238 C CA . GLY A 1 167 ? 20.438 -16.125 -12.125 1 90.38 167 GLY A CA 1
ATOM 1239 C C . GLY A 1 167 ? 20.703 -14.992 -11.148 1 90.38 167 GLY A C 1
ATOM 1240 O O . GLY A 1 167 ? 20.156 -13.898 -11.305 1 90.38 167 GLY A O 1
ATOM 1241 N N . ALA A 1 168 ? 21.328 -15.336 -10.031 1 94.75 168 ALA A N 1
ATOM 1242 C CA . ALA A 1 168 ? 21.797 -14.398 -9.016 1 94.75 168 ALA A CA 1
ATOM 1243 C C . ALA A 1 168 ? 23.188 -14.758 -8.531 1 94.75 168 ALA A C 1
ATOM 1245 O O . ALA A 1 168 ? 23.656 -15.875 -8.742 1 94.75 168 ALA A O 1
ATOM 1246 N N . ASN A 1 169 ? 23.844 -13.828 -7.91 1 95.31 169 ASN A N 1
ATOM 1247 C CA . ASN A 1 169 ? 25.219 -14.031 -7.453 1 95.31 169 ASN A CA 1
ATOM 1248 C C . ASN A 1 169 ? 25.266 -14.977 -6.262 1 95.31 169 ASN A C 1
ATOM 1250 O O . ASN A 1 169 ? 26.359 -15.398 -5.848 1 95.31 169 ASN A O 1
ATOM 1254 N N . ASP A 1 170 ? 24.188 -15.336 -5.703 1 94.38 170 ASP A N 1
ATOM 1255 C CA . ASP A 1 170 ? 24.078 -16.203 -4.527 1 94.38 170 ASP A CA 1
ATOM 1256 C C . ASP A 1 170 ? 23.109 -17.344 -4.777 1 94.38 170 ASP A C 1
ATOM 1258 O O . ASP A 1 170 ? 21.891 -17.141 -4.832 1 94.38 170 ASP A O 1
ATOM 1262 N N . GLN A 1 171 ? 23.609 -18.562 -4.801 1 95.44 171 GLN A N 1
ATOM 1263 C CA . GLN A 1 171 ? 22.797 -19.75 -5.082 1 95.44 171 GLN A CA 1
ATOM 1264 C C . GLN A 1 171 ? 21.75 -19.953 -4.004 1 95.44 171 GLN A C 1
ATOM 1266 O O . GLN A 1 171 ? 20.641 -20.438 -4.293 1 95.44 171 GLN A O 1
ATOM 1271 N N . SER A 1 172 ? 22.062 -19.594 -2.84 1 96.31 172 SER A N 1
ATOM 1272 C CA . SER A 1 172 ? 21.094 -19.75 -1.76 1 96.31 172 SER A CA 1
ATOM 1273 C C . SER A 1 172 ? 19.828 -18.969 -2.035 1 96.31 172 SER A C 1
ATOM 1275 O O . SER A 1 172 ? 18.734 -19.406 -1.674 1 96.31 172 SER A O 1
ATOM 1277 N N . VAL A 1 173 ? 19.922 -17.812 -2.633 1 97.31 173 VAL A N 1
ATOM 1278 C CA . VAL A 1 173 ? 18.766 -17 -3.008 1 97.31 173 VAL A CA 1
ATOM 1279 C C . VAL A 1 173 ? 17.953 -17.734 -4.066 1 97.31 173 VAL A C 1
ATOM 1281 O O . VAL A 1 173 ? 16.719 -17.797 -3.971 1 97.31 173 VAL A O 1
ATOM 1284 N N . ILE A 1 174 ? 18.609 -18.344 -5.016 1 97.31 174 ILE A N 1
ATOM 1285 C CA . ILE A 1 174 ? 17.938 -19.094 -6.062 1 97.31 174 ILE A CA 1
ATOM 1286 C C . ILE A 1 174 ? 17.172 -20.266 -5.445 1 97.31 174 ILE A C 1
ATOM 1288 O O . ILE A 1 174 ? 16.016 -20.5 -5.781 1 97.31 174 ILE A O 1
ATOM 1292 N N . ASP A 1 175 ? 17.797 -20.938 -4.555 1 97.69 175 ASP A N 1
ATOM 1293 C CA . ASP A 1 175 ? 17.172 -22.078 -3.885 1 97.69 175 ASP A CA 1
ATOM 1294 C C . ASP A 1 175 ? 15.93 -21.641 -3.117 1 97.69 175 ASP A C 1
ATOM 1296 O O . ASP A 1 175 ? 14.922 -22.359 -3.104 1 97.69 175 ASP A O 1
ATOM 1300 N N . GLN A 1 176 ? 16.016 -20.531 -2.465 1 97.75 176 GLN A N 1
ATOM 1301 C CA . GLN A 1 176 ? 14.867 -19.984 -1.742 1 97.75 176 GLN A CA 1
ATOM 1302 C C . GLN A 1 176 ? 13.711 -19.688 -2.689 1 97.75 176 GLN A C 1
ATOM 1304 O O . GLN A 1 176 ? 12.562 -20.016 -2.393 1 97.75 176 GLN A O 1
ATOM 1309 N N . LEU A 1 177 ? 14.008 -19.094 -3.76 1 98.38 177 LEU A N 1
ATOM 1310 C CA . LEU A 1 177 ? 12.977 -18.734 -4.734 1 98.38 177 LEU A CA 1
ATOM 1311 C C . LEU A 1 177 ? 12.375 -20 -5.359 1 98.38 177 LEU A C 1
ATOM 1313 O O . LEU A 1 177 ? 11.164 -20.062 -5.586 1 98.38 177 LEU A O 1
ATOM 1317 N N . TYR A 1 178 ? 13.211 -20.969 -5.629 1 98 178 TYR A N 1
ATOM 1318 C CA . TYR A 1 178 ? 12.703 -22.25 -6.094 1 98 178 TYR A CA 1
ATOM 1319 C C . TYR A 1 178 ? 11.75 -22.859 -5.074 1 98 178 TYR A C 1
ATOM 1321 O O . TYR A 1 178 ? 10.719 -23.422 -5.441 1 98 178 TYR A O 1
ATOM 1329 N N . MET A 1 179 ? 12.117 -22.734 -3.84 1 98.12 179 MET A N 1
ATOM 1330 C CA . MET A 1 179 ? 11.281 -23.281 -2.773 1 98.12 179 MET A CA 1
ATOM 1331 C C . MET A 1 179 ? 9.906 -22.625 -2.785 1 98.12 179 MET A C 1
ATOM 1333 O O . MET A 1 179 ? 8.891 -23.297 -2.611 1 98.12 179 MET A O 1
ATOM 1337 N N . VAL A 1 180 ? 9.812 -21.328 -2.998 1 98.44 180 VAL A N 1
ATOM 1338 C CA . VAL A 1 180 ? 8.539 -20.625 -3.092 1 98.44 180 VAL A CA 1
ATOM 1339 C C . VAL A 1 180 ? 7.688 -21.234 -4.199 1 98.44 180 VAL A C 1
ATOM 1341 O O . VAL A 1 180 ? 6.523 -21.578 -3.98 1 98.44 180 VAL A O 1
ATOM 1344 N N . GLY A 1 181 ? 8.266 -21.391 -5.418 1 98.06 181 GLY A N 1
ATOM 1345 C CA . GLY A 1 181 ? 7.547 -21.984 -6.539 1 98.06 181 GLY A CA 1
ATOM 1346 C C . GLY A 1 181 ? 7.086 -23.406 -6.281 1 98.06 181 GLY A C 1
ATOM 1347 O O . GLY A 1 181 ? 5.957 -23.766 -6.613 1 98.06 181 GLY A O 1
ATOM 1348 N N . GLN A 1 182 ? 7.957 -24.156 -5.645 1 97.12 182 GLN A N 1
ATOM 1349 C CA . GLN A 1 182 ? 7.645 -25.547 -5.34 1 97.12 182 GLN A CA 1
ATOM 1350 C C . GLN A 1 182 ? 6.496 -25.641 -4.336 1 97.12 182 GLN A C 1
ATOM 1352 O O . GLN A 1 182 ? 5.609 -26.484 -4.48 1 97.12 182 GLN A O 1
ATOM 1357 N N . GLN A 1 183 ? 6.52 -24.797 -3.352 1 96.81 183 GLN A N 1
ATOM 1358 C CA . GLN A 1 183 ? 5.508 -24.875 -2.301 1 96.81 183 GLN A CA 1
ATOM 1359 C C . GLN A 1 183 ? 4.125 -24.531 -2.844 1 96.81 183 GLN A C 1
ATOM 1361 O O . GLN A 1 183 ? 3.143 -25.203 -2.527 1 96.81 183 GLN A O 1
ATOM 1366 N N . VAL A 1 184 ? 4.035 -23.453 -3.684 1 96.44 184 VAL A N 1
ATOM 1367 C CA . VAL A 1 184 ? 2.711 -23.109 -4.191 1 96.44 184 VAL A CA 1
ATOM 1368 C C . VAL A 1 184 ? 2.219 -24.219 -5.125 1 96.44 184 VAL A C 1
ATOM 1370 O O . VAL A 1 184 ? 1.024 -24.531 -5.152 1 96.44 184 VAL A O 1
ATOM 1373 N N . ALA A 1 185 ? 3.094 -24.844 -5.855 1 93.81 185 ALA A N 1
ATOM 1374 C CA . ALA A 1 185 ? 2.715 -25.922 -6.758 1 93.81 185 ALA A CA 1
ATOM 1375 C C . ALA A 1 185 ? 2.234 -27.141 -5.977 1 93.81 185 ALA A C 1
ATOM 1377 O O . ALA A 1 185 ? 1.273 -27.812 -6.375 1 93.81 185 ALA A O 1
ATOM 1378 N N . ARG A 1 186 ? 2.904 -27.422 -4.938 1 92 186 ARG A N 1
ATOM 1379 C CA . ARG A 1 186 ? 2.588 -28.578 -4.121 1 92 186 ARG A CA 1
ATOM 1380 C C . ARG A 1 186 ? 1.208 -28.453 -3.488 1 92 186 ARG A C 1
ATOM 1382 O O . ARG A 1 186 ? 0.497 -29.438 -3.32 1 92 186 ARG A O 1
ATOM 1389 N N . PHE A 1 187 ? 0.812 -27.266 -3.191 1 89.81 187 PHE A N 1
ATOM 1390 C CA . PHE A 1 187 ? -0.402 -27.078 -2.406 1 89.81 187 PHE A CA 1
ATOM 1391 C C . PHE A 1 187 ? -1.54 -26.562 -3.281 1 89.81 187 PHE A C 1
ATOM 1393 O O . PHE A 1 187 ? -2.65 -26.344 -2.797 1 89.81 187 PHE A O 1
ATOM 1400 N N . ALA A 1 188 ? -1.193 -26.312 -4.52 1 88.12 188 ALA A N 1
ATOM 1401 C CA . ALA A 1 188 ? -2.252 -25.906 -5.438 1 88.12 188 ALA A CA 1
ATOM 1402 C C . ALA A 1 188 ? -3.273 -27.016 -5.637 1 88.12 188 ALA A C 1
ATOM 1404 O O . ALA A 1 188 ? -2.902 -28.172 -5.82 1 88.12 188 ALA A O 1
ATOM 1405 N N . PRO A 1 189 ? -4.531 -26.672 -5.285 1 69.62 189 PRO A N 1
ATOM 1406 C CA . PRO A 1 189 ? -5.516 -27.734 -5.539 1 69.62 189 PRO A CA 1
ATOM 1407 C C . PRO A 1 189 ? -5.5 -28.219 -6.984 1 69.62 189 PRO A C 1
ATOM 1409 O O . PRO A 1 189 ? -5.238 -27.438 -7.902 1 69.62 189 PRO A O 1
ATOM 1412 N N . LEU A 1 190 ? -4.977 -29.406 -7.285 1 56.03 190 LEU A N 1
ATOM 1413 C CA . LEU A 1 190 ? -4.977 -29.953 -8.641 1 56.03 190 LEU A CA 1
ATOM 1414 C C . LEU A 1 190 ? -6.273 -29.594 -9.367 1 56.03 190 LEU A C 1
ATOM 1416 O O . LEU A 1 190 ? -6.246 -29.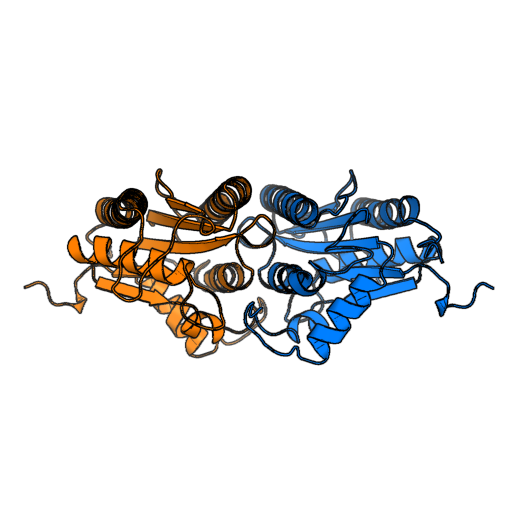109 -10.492 1 56.03 190 LEU A O 1
ATOM 1420 N N . SER A 1 191 ? -7.34 -30.328 -9.398 1 49.72 191 SER A N 1
ATOM 1421 C CA . SER A 1 191 ? -8.57 -30.109 -10.164 1 49.72 191 SER A CA 1
ATOM 1422 C C . SER A 1 191 ? -9.492 -29.125 -9.461 1 49.72 191 SER A C 1
ATOM 1424 O O . SER A 1 191 ? -9.688 -29.203 -8.25 1 49.72 191 SER A O 1
ATOM 1426 N N . LEU A 1 192 ? -9.344 -27.688 -9.758 1 49 192 LEU A N 1
ATOM 1427 C CA . LEU A 1 192 ? -10.523 -26.969 -9.305 1 49 192 LEU A CA 1
ATOM 1428 C C . LEU A 1 192 ? -11.781 -27.812 -9.5 1 49 192 LEU A C 1
ATOM 1430 O O . LEU A 1 192 ? -12.195 -28.062 -10.633 1 49 192 LEU A O 1
ATOM 1434 N N . GLN A 1 193 ? -11.844 -28.906 -8.984 1 37.91 193 GLN A N 1
ATOM 1435 C CA . GLN A 1 193 ? -13.062 -29.672 -9.219 1 37.91 193 GLN A CA 1
ATOM 1436 C C . GLN A 1 193 ? -14.289 -28.766 -9.227 1 37.91 193 GLN A C 1
ATOM 1438 O O . GLN A 1 193 ? -14.562 -28.078 -8.25 1 37.91 193 GLN A O 1
ATOM 1443 N N . THR A 1 194 ? -14.508 -28 -10.352 1 36.84 194 THR A N 1
ATOM 1444 C CA . THR A 1 194 ? -15.875 -27.531 -10.57 1 36.84 194 THR A CA 1
ATOM 1445 C C . THR A 1 194 ? -16.875 -28.609 -10.164 1 36.84 194 THR A C 1
ATOM 1447 O O . THR A 1 194 ? -16.938 -29.672 -10.766 1 36.84 194 THR A O 1
ATOM 1450 N N . ASN A 1 195 ? -17.062 -28.922 -9.055 1 33.88 195 ASN A N 1
ATOM 1451 C CA . ASN A 1 195 ? -18.234 -29.781 -8.797 1 33.88 195 ASN A CA 1
ATOM 1452 C C . ASN A 1 195 ? -19.406 -29.406 -9.703 1 33.88 195 ASN A C 1
ATOM 1454 O O . ASN A 1 195 ? -19.953 -28.312 -9.586 1 33.88 195 ASN A O 1
ATOM 1458 N N . GLY A 1 196 ? -19.406 -29.641 -11.023 1 26.83 196 GLY A N 1
ATOM 1459 C CA . GLY A 1 196 ? -20.641 -29.859 -11.75 1 26.83 196 GLY A CA 1
ATOM 1460 C C . GLY A 1 196 ? -21.594 -30.797 -11.023 1 26.83 196 GLY A C 1
ATOM 1461 O O . GLY A 1 196 ? -21.156 -31.688 -10.289 1 26.83 196 GLY A O 1
ATOM 1462 N N . MET B 1 1 ? -1.148 40.25 13.32 1 37.09 1 MET B N 1
ATOM 1463 C CA . MET B 1 1 ? -1.771 39.031 12.781 1 37.09 1 MET B CA 1
ATOM 1464 C C . MET B 1 1 ? -0.776 38.219 11.953 1 37.09 1 MET B C 1
ATOM 1466 O O . MET B 1 1 ? -0.179 38.75 11.008 1 37.09 1 MET B O 1
ATOM 1470 N N . ALA B 1 2 ? -0.03 37.281 12.523 1 47.72 2 ALA B N 1
ATOM 1471 C CA . ALA B 1 2 ? 1.07 36.656 11.781 1 47.72 2 ALA B CA 1
ATOM 1472 C C . ALA B 1 2 ? 0.705 36.469 10.312 1 47.72 2 ALA B C 1
ATOM 1474 O O . ALA B 1 2 ? -0.428 36.125 9.984 1 47.72 2 ALA B O 1
ATOM 1475 N N . ASP B 1 3 ? 1.313 36.906 9.375 1 51.06 3 ASP B N 1
ATOM 1476 C CA . ASP B 1 3 ? 1.066 36.75 7.945 1 51.06 3 ASP B CA 1
ATOM 1477 C C . ASP B 1 3 ? 0.843 35.281 7.586 1 51.06 3 ASP B C 1
ATOM 1479 O O . ASP B 1 3 ? 1.505 34.375 8.133 1 51.06 3 ASP B O 1
ATOM 1483 N N . SER B 1 4 ? -0.446 34.906 7.051 1 61.31 4 SER B N 1
ATOM 1484 C CA . SER B 1 4 ? -0.973 33.594 6.684 1 61.31 4 SER B CA 1
ATOM 1485 C C . SER B 1 4 ? 0.135 32.656 6.184 1 61.31 4 SER B C 1
ATOM 1487 O O . SER B 1 4 ? 0.127 31.469 6.465 1 61.31 4 SER B O 1
ATOM 1489 N N . GLU B 1 5 ? 1.163 33.25 5.543 1 66.12 5 GLU B N 1
ATOM 1490 C CA . GLU B 1 5 ? 2.266 32.469 4.996 1 66.12 5 GLU B CA 1
ATOM 1491 C C . GLU B 1 5 ? 3.26 32.062 6.09 1 66.12 5 GLU B C 1
ATOM 1493 O O . GLU B 1 5 ? 4.035 31.125 5.926 1 66.12 5 GLU B O 1
ATOM 1498 N N . ASP B 1 6 ? 3.129 32.75 7.258 1 74.81 6 ASP B N 1
ATOM 1499 C CA . ASP B 1 6 ? 4.074 32.5 8.344 1 74.81 6 ASP B CA 1
ATOM 1500 C C . ASP B 1 6 ? 3.562 31.422 9.289 1 74.81 6 ASP B C 1
ATOM 1502 O O . ASP B 1 6 ? 4.309 30.938 10.141 1 74.81 6 ASP B O 1
ATOM 1506 N N . GLN B 1 7 ? 2.314 31.078 9.102 1 88 7 GLN B N 1
ATOM 1507 C CA . GLN B 1 7 ? 1.753 30.062 9.977 1 88 7 GLN B CA 1
ATOM 1508 C C . GLN B 1 7 ? 2.248 28.672 9.594 1 88 7 GLN B C 1
ATOM 1510 O O . GLN B 1 7 ? 2.393 28.359 8.406 1 88 7 GLN B O 1
ATOM 1515 N N . PRO B 1 8 ? 2.529 27.922 10.656 1 94.62 8 PRO B N 1
ATOM 1516 C CA . PRO B 1 8 ? 2.959 26.562 10.352 1 94.62 8 PRO B CA 1
ATOM 1517 C C . PRO B 1 8 ? 1.891 25.766 9.609 1 94.62 8 PRO B C 1
ATOM 1519 O O . PRO B 1 8 ? 0.7 26.062 9.719 1 94.62 8 PRO B O 1
ATOM 1522 N N . LEU B 1 9 ? 2.346 24.797 8.852 1 97.12 9 LEU B N 1
ATOM 1523 C CA . LEU B 1 9 ? 1.483 24.078 7.914 1 97.12 9 LEU B CA 1
ATOM 1524 C C . LEU B 1 9 ? 1.281 22.641 8.352 1 97.12 9 LEU B C 1
ATOM 1526 O O . LEU B 1 9 ? 2.25 21.922 8.633 1 97.12 9 LEU B O 1
ATOM 1530 N N . VAL B 1 10 ? -0.008 22.219 8.484 1 98 10 VAL B N 1
ATOM 1531 C CA . VAL B 1 10 ? -0.353 20.812 8.617 1 98 10 VAL B CA 1
ATOM 1532 C C . VAL B 1 10 ? -0.894 20.281 7.285 1 98 10 VAL B C 1
ATOM 1534 O O . VAL B 1 10 ? -1.849 20.844 6.734 1 98 10 VAL B O 1
ATOM 1537 N N . VAL B 1 11 ? -0.279 19.297 6.754 1 98.56 11 VAL B N 1
ATOM 1538 C CA . VAL B 1 11 ? -0.708 18.688 5.496 1 98.56 11 VAL B CA 1
ATOM 1539 C C . VAL B 1 11 ? -1.468 17.406 5.773 1 98.56 11 VAL B C 1
ATOM 1541 O O . VAL B 1 11 ? -1.032 16.578 6.582 1 98.56 11 VAL B O 1
ATOM 1544 N N . GLY B 1 12 ? -2.664 17.281 5.219 1 98.81 12 GLY B N 1
ATOM 1545 C CA . GLY B 1 12 ? -3.438 16.062 5.258 1 98.81 12 GLY B CA 1
ATOM 1546 C C . GLY B 1 12 ? -3.324 15.234 3.988 1 98.81 12 GLY B C 1
ATOM 1547 O O . GLY B 1 12 ? -3.414 15.773 2.885 1 98.81 12 GLY B O 1
ATOM 1548 N N . ILE B 1 13 ? -3.059 13.961 4.148 1 98.69 13 ILE B N 1
ATOM 1549 C CA . ILE B 1 13 ? -2.98 13.016 3.035 1 98.69 13 ILE B CA 1
ATOM 1550 C C . ILE B 1 13 ? -3.986 11.883 3.244 1 98.69 13 ILE B C 1
ATOM 1552 O O . ILE B 1 13 ? -3.904 11.148 4.227 1 98.69 13 ILE B O 1
ATOM 1556 N N . GLY B 1 14 ? -4.863 11.844 2.361 1 96.31 14 GLY B N 1
ATOM 1557 C CA . GLY B 1 14 ? -5.758 10.719 2.535 1 96.31 14 GLY B CA 1
ATOM 1558 C C . GLY B 1 14 ? -7.086 10.891 1.823 1 96.31 14 GLY B C 1
ATOM 1559 O O . GLY B 1 14 ? -7.562 12.016 1.658 1 96.31 14 GLY B O 1
ATOM 1560 N N . GLY B 1 15 ? -7.668 9.844 1.474 1 89.25 15 GLY B N 1
ATOM 1561 C CA . GLY B 1 15 ? -8.922 9.758 0.743 1 89.25 15 GLY B CA 1
ATOM 1562 C C . GLY B 1 15 ? -8.992 8.547 -0.172 1 89.25 15 GLY B C 1
ATOM 1563 O O . GLY B 1 15 ? -8.211 7.609 -0.036 1 89.25 15 GLY B O 1
ATOM 1564 N N . THR B 1 16 ? -10.086 8.445 -0.897 1 93 16 THR B N 1
ATOM 1565 C CA . THR B 1 16 ? -10.336 7.418 -1.9 1 93 16 THR B CA 1
ATOM 1566 C C . THR B 1 16 ? -10.703 8.047 -3.24 1 93 16 THR B C 1
ATOM 1568 O O . THR B 1 16 ? -11.328 9.109 -3.283 1 93 16 THR B O 1
ATOM 1571 N N . ILE B 1 17 ? -10.219 7.402 -4.219 1 91.81 17 ILE B N 1
ATOM 1572 C CA . ILE B 1 17 ? -10.617 7.852 -5.547 1 91.81 17 ILE B CA 1
ATOM 1573 C C . ILE B 1 17 ? -12.102 7.555 -5.762 1 91.81 17 ILE B C 1
ATOM 1575 O O . ILE B 1 17 ? -12.625 6.559 -5.258 1 91.81 17 ILE B O 1
ATOM 1579 N N . GLY B 1 18 ? -12.812 8.414 -6.5 1 85.12 18 GLY B N 1
ATOM 1580 C CA . GLY B 1 18 ? -14.203 8.148 -6.852 1 85.12 18 GLY B CA 1
ATOM 1581 C C . GLY B 1 18 ? -15.188 9.031 -6.102 1 85.12 18 GLY B C 1
ATOM 1582 O O . GLY B 1 18 ? -16.375 8.727 -6.047 1 85.12 18 GLY B O 1
ATOM 1583 N N . GLY B 1 19 ? -14.742 10.078 -5.406 1 81.5 19 GLY B N 1
ATOM 1584 C CA . GLY B 1 19 ? -15.602 11.008 -4.699 1 81.5 19 GLY B CA 1
ATOM 1585 C C . GLY B 1 19 ? -15.273 11.133 -3.227 1 81.5 19 GLY B C 1
ATOM 1586 O O . GLY B 1 19 ? -14.352 10.477 -2.734 1 81.5 19 GLY B O 1
ATOM 1587 N N . MET B 1 20 ? -16.031 12 -2.549 1 83.69 20 MET B N 1
ATOM 1588 C CA . MET B 1 20 ? -15.766 12.258 -1.135 1 83.69 20 MET B CA 1
ATOM 1589 C C . MET B 1 20 ? -16.094 11.031 -0.288 1 83.69 20 MET B C 1
ATOM 1591 O O . MET B 1 20 ? -17.25 10.617 -0.206 1 83.69 20 MET B O 1
ATOM 1595 N N . SER B 1 21 ? -15.117 10.523 0.335 1 91.5 21 SER B N 1
ATOM 1596 C CA . SER B 1 21 ? -15.234 9.289 1.112 1 91.5 21 SER B CA 1
ATOM 1597 C C . SER B 1 21 ? -15.312 9.586 2.605 1 91.5 21 SER B C 1
ATOM 1599 O O . SER B 1 21 ? -15.078 10.719 3.033 1 91.5 21 SER B O 1
ATOM 1601 N N . SER B 1 22 ? -15.695 8.57 3.379 1 95 22 SER B N 1
ATOM 1602 C CA . SER B 1 22 ? -15.648 8.664 4.836 1 95 22 SER B CA 1
ATOM 1603 C C . SER B 1 22 ? -14.25 9.016 5.32 1 95 22 SER B C 1
ATOM 1605 O O . SER B 1 22 ? -14.086 9.797 6.262 1 95 22 SER B O 1
ATOM 1607 N N . THR B 1 23 ? -13.25 8.5 4.66 1 96.69 23 THR B N 1
ATOM 1608 C CA . THR B 1 23 ? -11.859 8.75 5.027 1 96.69 23 THR B CA 1
ATOM 1609 C C . THR B 1 23 ? -11.523 10.227 4.852 1 96.69 23 THR B C 1
ATOM 1611 O O . THR B 1 23 ? -10.93 10.844 5.738 1 96.69 23 THR B O 1
ATOM 1614 N N . GLU B 1 24 ? -11.938 10.789 3.738 1 96 24 GLU B N 1
ATOM 1615 C CA . GLU B 1 24 ? -11.672 12.195 3.465 1 96 24 GLU B CA 1
ATOM 1616 C C . GLU B 1 24 ? -12.438 13.094 4.434 1 96 24 GLU B C 1
ATOM 1618 O O . GLU B 1 24 ? -11.906 14.117 4.887 1 96 24 GLU B O 1
ATOM 1623 N N . ARG B 1 25 ? -13.641 12.742 4.73 1 96.69 25 ARG B N 1
ATOM 1624 C CA . ARG B 1 25 ? -14.43 13.508 5.691 1 96.69 25 ARG B CA 1
ATOM 1625 C C . ARG B 1 25 ? -13.781 13.484 7.07 1 96.69 25 ARG B C 1
ATOM 1627 O O . ARG B 1 25 ? -13.711 14.516 7.742 1 96.69 25 ARG B O 1
ATOM 1634 N N . ALA B 1 26 ? -13.32 12.336 7.492 1 97.88 26 ALA B N 1
ATOM 1635 C CA . ALA B 1 26 ? -12.617 12.211 8.766 1 97.88 26 ALA B CA 1
ATOM 1636 C C . ALA B 1 26 ? -11.367 13.086 8.797 1 97.88 26 ALA B C 1
ATOM 1638 O O . ALA B 1 26 ? -11.117 13.789 9.773 1 97.88 26 ALA B O 1
ATOM 1639 N N . LEU B 1 27 ? -10.625 13.031 7.715 1 98 27 LEU B N 1
ATOM 1640 C CA . LEU B 1 27 ? -9.406 13.82 7.594 1 98 27 LEU B CA 1
ATOM 1641 C C . LEU B 1 27 ? -9.703 15.312 7.68 1 98 27 LEU B C 1
ATOM 1643 O O . LEU B 1 27 ? -8.992 16.047 8.359 1 98 27 LEU B O 1
ATOM 1647 N N . LYS B 1 28 ? -10.727 15.734 7.012 1 97.38 28 LYS B N 1
ATOM 1648 C CA . LYS B 1 28 ? -11.125 17.141 7.023 1 97.38 28 LYS B CA 1
ATOM 1649 C C . LYS B 1 28 ? -11.422 17.609 8.445 1 97.38 28 LYS B C 1
ATOM 1651 O O . LYS B 1 28 ? -11.008 18.703 8.836 1 97.38 28 LYS B O 1
ATOM 1656 N N . ILE B 1 29 ? -12.109 16.797 9.195 1 97.81 29 ILE B N 1
ATOM 1657 C CA . ILE B 1 29 ? -12.453 17.141 10.57 1 97.81 29 ILE B CA 1
ATOM 1658 C C . ILE B 1 29 ? -11.18 17.297 11.391 1 97.81 29 ILE B C 1
ATOM 1660 O O . ILE B 1 29 ? -11.047 18.25 12.164 1 97.81 29 ILE B O 1
ATOM 1664 N N . ALA B 1 30 ? -10.242 16.406 11.266 1 98.31 30 ALA B N 1
ATOM 1665 C CA . ALA B 1 30 ? -8.984 16.469 12 1 98.31 30 ALA B CA 1
ATOM 1666 C C . ALA B 1 30 ? -8.195 17.719 11.609 1 98.31 30 ALA B C 1
ATOM 1668 O O . ALA B 1 30 ? -7.613 18.391 12.469 1 98.31 30 ALA B O 1
ATOM 1669 N N . LEU B 1 31 ? -8.164 18.031 10.312 1 98.19 31 LEU B N 1
ATOM 1670 C CA . LEU B 1 31 ? -7.449 19.203 9.836 1 98.19 31 LEU B CA 1
ATOM 1671 C C . LEU B 1 31 ? -8.086 20.484 10.367 1 98.19 31 LEU B C 1
ATOM 1673 O O . LEU B 1 31 ? -7.391 21.453 10.672 1 98.19 31 LEU B O 1
ATOM 1677 N N . GLU B 1 32 ? -9.398 20.5 10.422 1 97.56 32 GLU B N 1
ATOM 1678 C CA . GLU B 1 32 ? -10.094 21.641 11.008 1 97.56 32 GLU B CA 1
ATOM 1679 C C . GLU B 1 32 ? -9.664 21.875 12.453 1 97.56 32 GLU B C 1
ATOM 1681 O O . GLU B 1 32 ? -9.523 23.016 12.891 1 97.56 32 GLU B O 1
ATOM 1686 N N . SER B 1 33 ? -9.555 20.797 13.141 1 97.75 33 SER B N 1
ATOM 1687 C CA . SER B 1 33 ? -9.078 20.875 14.516 1 97.75 33 SER B CA 1
ATOM 1688 C C . SER B 1 33 ? -7.688 21.5 14.586 1 97.75 33 SER B C 1
ATOM 1690 O O . SER B 1 33 ? -7.418 22.344 15.438 1 97.75 33 SER B O 1
ATOM 1692 N N . ALA B 1 34 ? -6.758 21.109 13.695 1 97.38 34 ALA B N 1
ATOM 1693 C CA . ALA B 1 34 ? -5.426 21.703 13.633 1 97.38 34 ALA B CA 1
ATOM 1694 C C . ALA B 1 34 ? -5.5 23.188 13.289 1 97.38 34 ALA B C 1
ATOM 1696 O O . ALA B 1 34 ? -4.754 23.984 13.844 1 97.38 34 ALA B O 1
ATOM 1697 N N . ALA B 1 35 ? -6.402 23.516 12.406 1 97.12 35 ALA B N 1
ATOM 1698 C CA . ALA B 1 35 ? -6.59 24.922 12.023 1 97.12 35 ALA B CA 1
ATOM 1699 C C . ALA B 1 35 ? -7.016 25.766 13.227 1 97.12 35 ALA B C 1
ATOM 1701 O O . ALA B 1 35 ? -6.555 26.891 13.398 1 97.12 35 ALA B O 1
ATOM 1702 N N . LYS B 1 36 ? -7.855 25.203 14.031 1 96.5 36 LYS B N 1
ATOM 1703 C CA . LYS B 1 36 ? -8.328 25.891 15.227 1 96.5 36 LYS B CA 1
ATOM 1704 C C . LYS B 1 36 ? -7.18 26.141 16.203 1 96.5 36 LYS B C 1
ATOM 1706 O O . LYS B 1 36 ? -7.289 27 17.078 1 96.5 36 LYS B O 1
ATOM 1711 N N . GLN B 1 37 ? -6.078 25.422 16.016 1 94.94 37 GLN B N 1
ATOM 1712 C CA . GLN B 1 37 ? -4.898 25.594 16.859 1 94.94 37 GLN B CA 1
ATOM 1713 C C . GLN B 1 37 ? -3.926 26.594 16.219 1 94.94 37 GLN B C 1
ATOM 1715 O O . GLN B 1 37 ? -2.801 26.75 16.703 1 94.94 37 GLN B O 1
ATOM 1720 N N . GLY B 1 38 ? -4.266 27.203 15.078 1 93.69 38 GLY B N 1
ATOM 1721 C CA . GLY B 1 38 ? -3.469 28.281 14.492 1 93.69 38 GLY B CA 1
ATOM 1722 C C . GLY B 1 38 ? -2.635 27.812 13.305 1 93.69 38 GLY B C 1
ATOM 1723 O O . GLY B 1 38 ? -1.758 28.547 12.836 1 93.69 38 GLY B O 1
ATOM 1724 N N . PHE B 1 39 ? -2.895 26.641 12.781 1 95.94 39 PHE B N 1
ATOM 1725 C CA . PHE B 1 39 ? -2.127 26.141 11.656 1 95.94 39 PHE B CA 1
ATOM 1726 C C . PHE B 1 39 ? -2.857 26.391 10.344 1 95.94 39 PHE B C 1
ATOM 1728 O O . PHE B 1 39 ? -4.086 26.297 10.281 1 95.94 39 PHE B O 1
ATOM 1735 N N . ARG B 1 40 ? -2.113 26.734 9.367 1 96.75 40 ARG B N 1
ATOM 1736 C CA . ARG B 1 40 ? -2.639 26.531 8.016 1 96.75 40 ARG B CA 1
ATOM 1737 C C . ARG B 1 40 ? -2.76 25.047 7.688 1 96.75 40 ARG B C 1
ATOM 1739 O O . ARG B 1 40 ? -2.033 24.219 8.242 1 96.75 40 ARG B O 1
ATOM 1746 N N . THR B 1 41 ? -3.68 24.75 6.824 1 97.94 41 THR B N 1
ATOM 1747 C CA . THR B 1 41 ? -3.834 23.344 6.441 1 97.94 41 THR B CA 1
ATOM 1748 C C . THR B 1 41 ? -3.928 23.203 4.926 1 97.94 41 THR B C 1
ATOM 1750 O O . THR B 1 41 ? -4.371 24.125 4.238 1 97.94 41 THR B O 1
ATOM 1753 N N . ARG B 1 42 ? -3.453 22.172 4.398 1 98.38 42 ARG B N 1
ATOM 1754 C CA . ARG B 1 42 ? -3.596 21.75 3.008 1 98.38 42 ARG B CA 1
ATOM 1755 C C . ARG B 1 42 ? -3.906 20.25 2.916 1 98.38 42 ARG B C 1
ATOM 1757 O O . ARG B 1 42 ? -3.205 19.438 3.508 1 98.38 42 ARG B O 1
ATOM 1764 N N . MET B 1 43 ? -4.973 19.969 2.223 1 98.12 43 MET B N 1
ATOM 1765 C CA . MET B 1 43 ? -5.375 18.562 2.111 1 98.12 43 MET B CA 1
ATOM 1766 C C . MET B 1 43 ? -5.109 18.031 0.705 1 98.12 43 MET B C 1
ATOM 1768 O O . MET B 1 43 ? -5.422 18.703 -0.283 1 98.12 43 MET B O 1
ATOM 1772 N N . PHE B 1 44 ? -4.453 16.906 0.612 1 98.31 44 PHE B N 1
ATOM 1773 C CA . PHE B 1 44 ? -4.434 16.078 -0.582 1 98.31 44 PHE B CA 1
ATOM 1774 C C . PHE B 1 44 ? -5.41 14.914 -0.445 1 98.31 44 PHE B C 1
ATOM 1776 O O . PHE B 1 44 ? -5.074 13.875 0.132 1 98.31 44 PHE B O 1
ATOM 1783 N N . GLY B 1 45 ? -6.621 15.141 -0.979 1 97.12 45 GLY B N 1
ATOM 1784 C CA . GLY B 1 45 ? -7.668 14.133 -0.915 1 97.12 45 GLY B CA 1
ATOM 1785 C C . GLY B 1 45 ? -7.711 13.234 -2.137 1 97.12 45 GLY B C 1
ATOM 1786 O O . GLY B 1 45 ? -6.703 13.07 -2.83 1 97.12 45 GLY B O 1
ATOM 1787 N N . GLY B 1 46 ? -8.836 12.578 -2.326 1 95.44 46 GLY B N 1
ATOM 1788 C CA . GLY B 1 46 ? -9.008 11.625 -3.406 1 95.44 46 GLY B CA 1
ATOM 1789 C C . GLY B 1 46 ? -8.711 12.211 -4.773 1 95.44 46 GLY B C 1
ATOM 1790 O O . GLY B 1 46 ? -8.07 11.562 -5.605 1 95.44 46 GLY B O 1
ATOM 1791 N N . VAL B 1 47 ? -9.117 13.438 -5 1 95.38 47 VAL B N 1
ATOM 1792 C CA . VAL B 1 47 ? -8.953 14.078 -6.301 1 95.38 47 VAL B CA 1
ATOM 1793 C C . VAL B 1 47 ? -7.469 14.328 -6.57 1 95.38 47 VAL B C 1
ATOM 1795 O O . VAL B 1 47 ? -6.953 13.969 -7.633 1 95.38 47 VAL B O 1
ATOM 1798 N N . GLU B 1 48 ? -6.762 14.93 -5.609 1 96.69 48 GLU B N 1
ATOM 1799 C CA . GLU B 1 48 ? -5.34 15.211 -5.758 1 96.69 48 GLU B CA 1
ATOM 1800 C C . GLU B 1 48 ? -4.527 13.922 -5.863 1 96.69 48 GLU B C 1
ATOM 1802 O O . GLU B 1 48 ? -3.643 13.805 -6.715 1 96.69 48 GLU B O 1
ATOM 1807 N N . MET B 1 49 ? -4.879 12.969 -5.035 1 95.5 49 MET B N 1
ATOM 1808 C CA . MET B 1 49 ? -4.148 11.703 -5.047 1 95.5 49 MET B CA 1
ATOM 1809 C C . MET B 1 49 ? -4.371 10.961 -6.359 1 95.5 49 MET B C 1
ATOM 1811 O O . MET B 1 49 ? -3.469 10.273 -6.848 1 95.5 49 MET B O 1
ATOM 1815 N N . GLY B 1 50 ? -5.582 11.109 -6.898 1 95.5 50 GLY B N 1
ATOM 1816 C CA . GLY B 1 50 ? -5.902 10.484 -8.172 1 95.5 50 GLY B CA 1
ATOM 1817 C C . GLY B 1 50 ? -5.078 11.016 -9.32 1 95.5 50 GLY B C 1
ATOM 1818 O O . GLY B 1 50 ? -4.996 10.383 -10.383 1 95.5 50 GLY B O 1
ATOM 1819 N N . ARG B 1 51 ? -4.445 12.156 -9.125 1 97 51 ARG B N 1
ATOM 1820 C CA . ARG B 1 51 ? -3.66 12.781 -10.18 1 97 51 ARG B CA 1
ATOM 1821 C C . ARG B 1 51 ? -2.205 12.328 -10.125 1 97 51 ARG B C 1
ATOM 1823 O O . ARG B 1 51 ? -1.417 12.641 -11.023 1 97 51 ARG B O 1
ATOM 1830 N N . LEU B 1 52 ? -1.862 11.602 -9.094 1 97.69 52 LEU B N 1
ATOM 1831 C CA . LEU B 1 52 ? -0.51 11.062 -9 1 97.69 52 LEU B CA 1
ATOM 1832 C C . LEU B 1 52 ? -0.384 9.766 -9.789 1 97.69 52 LEU B C 1
ATOM 1834 O O . LEU B 1 52 ? -1.139 8.82 -9.562 1 97.69 52 LEU B O 1
ATOM 1838 N N . PRO B 1 53 ? 0.544 9.695 -10.742 1 97.19 53 PRO B N 1
ATOM 1839 C CA . PRO B 1 53 ? 0.785 8.398 -11.383 1 97.19 53 PRO B CA 1
ATOM 1840 C C . PRO B 1 53 ? 1.323 7.355 -10.406 1 97.19 53 PRO B C 1
ATOM 1842 O O . PRO B 1 53 ? 1.746 7.699 -9.297 1 97.19 53 PRO B O 1
ATOM 1845 N N . LEU B 1 54 ? 1.189 6.09 -10.805 1 97.69 54 LEU B N 1
ATOM 1846 C CA . LEU B 1 54 ? 1.86 5.059 -10.023 1 97.69 54 LEU B CA 1
ATOM 1847 C C . LEU B 1 54 ? 3.346 5.371 -9.875 1 97.69 54 LEU B C 1
ATOM 1849 O O . LEU B 1 54 ? 4 5.77 -10.844 1 97.69 54 LEU B O 1
ATOM 1853 N N . TYR B 1 55 ? 3.863 5.238 -8.695 1 97.56 55 TYR B N 1
ATOM 1854 C CA . TYR B 1 55 ? 5.227 5.629 -8.352 1 97.56 55 TYR B CA 1
ATOM 1855 C C . TYR B 1 55 ? 6.242 4.84 -9.172 1 97.56 55 TYR B C 1
ATOM 1857 O O . TYR B 1 55 ? 6.215 3.607 -9.18 1 97.56 55 TYR B O 1
ATOM 1865 N N . ASP B 1 56 ? 7.039 5.531 -9.883 1 96.88 56 ASP B N 1
ATOM 1866 C CA . ASP B 1 56 ? 8.164 5.012 -10.656 1 96.88 56 ASP B CA 1
ATOM 1867 C C . ASP B 1 56 ? 9.492 5.449 -10.047 1 96.88 56 ASP B C 1
ATOM 1869 O O . ASP B 1 56 ? 9.898 6.605 -10.188 1 96.88 56 ASP B O 1
ATOM 1873 N N . PRO B 1 57 ? 10.164 4.504 -9.383 1 94.69 57 PRO B N 1
ATOM 1874 C CA . PRO B 1 57 ? 11.406 4.883 -8.703 1 94.69 57 PRO B CA 1
ATOM 1875 C C . PRO B 1 57 ? 12.508 5.297 -9.68 1 94.69 57 PRO B C 1
ATOM 1877 O O . PRO B 1 57 ? 13.508 5.891 -9.273 1 94.69 57 PRO B O 1
ATOM 1880 N N . LYS B 1 58 ? 12.312 5.016 -10.953 1 93.5 58 LYS B N 1
ATOM 1881 C CA . LYS B 1 58 ? 13.359 5.293 -11.938 1 93.5 58 LYS B CA 1
ATOM 1882 C C . LYS B 1 58 ? 13 6.512 -12.781 1 93.5 58 LYS B C 1
ATOM 1884 O O . LYS B 1 58 ? 13.727 6.848 -13.727 1 93.5 58 LYS B O 1
ATOM 1889 N N . ALA B 1 59 ? 11.898 7.141 -12.438 1 94.81 59 ALA B N 1
ATOM 1890 C CA . ALA B 1 59 ? 11.492 8.312 -13.211 1 94.81 59 ALA B CA 1
ATOM 1891 C C . ALA B 1 59 ? 12.531 9.422 -13.125 1 94.81 59 ALA B C 1
ATOM 1893 O O . ALA B 1 59 ? 13 9.758 -12.039 1 94.81 59 ALA B O 1
ATOM 1894 N N . ALA B 1 60 ? 12.891 10.016 -14.258 1 94.06 60 ALA B N 1
ATOM 1895 C CA . ALA B 1 60 ? 13.875 11.086 -14.305 1 94.06 60 ALA B CA 1
ATOM 1896 C C . ALA B 1 60 ? 13.242 12.43 -13.922 1 94.06 60 ALA B C 1
ATOM 1898 O O . ALA B 1 60 ? 13.945 13.352 -13.5 1 94.06 60 ALA B O 1
ATOM 1899 N N . THR B 1 61 ? 11.992 12.562 -14.211 1 96.62 61 THR B N 1
ATOM 1900 C CA . THR B 1 61 ? 11.258 13.781 -13.891 1 96.62 61 THR B CA 1
ATOM 1901 C C . THR B 1 61 ? 9.93 13.445 -13.219 1 96.62 61 THR B C 1
ATOM 1903 O O . THR B 1 61 ? 9.453 12.312 -13.289 1 96.62 61 THR B O 1
ATOM 1906 N N . ARG B 1 62 ? 9.43 14.398 -12.539 1 98 62 ARG B N 1
ATOM 1907 C CA . ARG B 1 62 ? 8.133 14.266 -11.867 1 98 62 ARG B CA 1
ATOM 1908 C C . ARG B 1 62 ? 7.094 15.18 -12.5 1 98 62 ARG B C 1
ATOM 1910 O O . ARG B 1 62 ? 7.43 16.25 -13.008 1 98 62 ARG B O 1
ATOM 1917 N N . THR B 1 63 ? 5.848 14.758 -12.523 1 98.44 63 THR B N 1
ATOM 1918 C CA . THR B 1 63 ? 4.758 15.594 -13.008 1 98.44 63 THR B CA 1
ATOM 1919 C C . THR B 1 63 ? 4.574 16.812 -12.109 1 98.44 63 THR B C 1
ATOM 1921 O O . THR B 1 63 ? 5.051 16.828 -10.969 1 98.44 63 THR B O 1
ATOM 1924 N N . PRO B 1 64 ? 3.877 17.844 -12.578 1 98.62 64 PRO B N 1
ATOM 1925 C CA . PRO B 1 64 ? 3.594 19.016 -11.734 1 98.62 64 PRO B CA 1
ATOM 1926 C C . PRO B 1 64 ? 2.834 18.641 -10.461 1 98.62 64 PRO B C 1
ATOM 1928 O O . PRO B 1 64 ? 3.098 19.203 -9.391 1 98.62 64 PRO B O 1
ATOM 1931 N N . ASP B 1 65 ? 1.895 17.641 -10.57 1 98.75 65 ASP B N 1
ATOM 1932 C CA . ASP B 1 65 ? 1.136 17.203 -9.398 1 98.75 65 ASP B CA 1
ATOM 1933 C C . ASP B 1 65 ? 2.043 16.531 -8.375 1 98.75 65 ASP B C 1
ATOM 1935 O O . ASP B 1 65 ? 1.921 16.766 -7.172 1 98.75 65 ASP B O 1
ATOM 1939 N N . GLU B 1 66 ? 2.934 15.641 -8.836 1 98.75 66 GLU B N 1
ATOM 1940 C CA . GLU B 1 66 ? 3.895 15 -7.945 1 98.75 66 GLU B CA 1
ATOM 1941 C C . GLU B 1 66 ? 4.785 16.031 -7.262 1 98.75 66 GLU B C 1
ATOM 1943 O O . GLU B 1 66 ? 5.039 15.945 -6.059 1 98.75 66 GLU B O 1
ATOM 1948 N N . THR B 1 67 ? 5.262 17.031 -8.055 1 98.69 67 THR B N 1
ATOM 1949 C CA . THR B 1 67 ? 6.137 18.078 -7.523 1 98.69 67 THR B CA 1
ATOM 1950 C C . THR B 1 67 ? 5.41 18.906 -6.473 1 98.69 67 THR B C 1
ATOM 1952 O O . THR B 1 67 ? 5.957 19.172 -5.402 1 98.69 67 THR B O 1
ATOM 1955 N N . ASP B 1 68 ? 4.207 19.266 -6.777 1 98.75 68 ASP B N 1
ATOM 1956 C CA . ASP B 1 68 ? 3.412 20.047 -5.824 1 98.75 68 ASP B CA 1
ATOM 1957 C C . ASP B 1 68 ? 3.227 19.281 -4.52 1 98.75 68 ASP B C 1
ATOM 1959 O O . ASP B 1 68 ? 3.365 19.844 -3.434 1 98.75 68 ASP B O 1
ATOM 1963 N N . PHE B 1 69 ? 2.93 18.031 -4.594 1 98.75 69 PHE B N 1
ATOM 1964 C CA . PHE B 1 69 ? 2.742 17.172 -3.43 1 98.75 69 PHE B CA 1
ATOM 1965 C C . PHE B 1 69 ? 4 17.141 -2.57 1 98.75 69 PHE B C 1
ATOM 1967 O O . PHE B 1 69 ? 3.949 17.453 -1.376 1 98.75 69 PHE B O 1
ATOM 1974 N N . VAL B 1 70 ? 5.113 16.828 -3.205 1 98.62 70 VAL B N 1
ATOM 1975 C CA . VAL B 1 70 ? 6.371 16.656 -2.49 1 98.62 70 VAL B CA 1
ATOM 1976 C C . VAL B 1 70 ? 6.812 17.984 -1.886 1 98.62 70 VAL B C 1
ATOM 1978 O O . VAL B 1 70 ? 7.215 18.047 -0.721 1 98.62 70 VAL B O 1
ATOM 1981 N N . GLU B 1 71 ? 6.668 19.078 -2.625 1 98.38 71 GLU B N 1
ATOM 1982 C CA . GLU B 1 71 ? 7.074 20.391 -2.145 1 98.38 71 GLU B CA 1
ATOM 1983 C C . GLU B 1 71 ? 6.203 20.844 -0.978 1 98.38 71 GLU B C 1
ATOM 1985 O O . GLU B 1 71 ? 6.688 21.5 -0.052 1 98.38 71 GLU B O 1
ATOM 1990 N N . THR B 1 72 ? 4.949 20.5 -1.049 1 98.25 72 THR B N 1
ATOM 1991 C CA . THR B 1 72 ? 4.055 20.859 0.049 1 98.25 72 THR B CA 1
ATOM 1992 C C . THR B 1 72 ? 4.434 20.094 1.319 1 98.25 72 THR B C 1
ATOM 1994 O O . THR B 1 72 ? 4.477 20.672 2.404 1 98.25 72 THR B O 1
ATOM 1997 N N . VAL B 1 73 ? 4.723 18.828 1.215 1 97.88 73 VAL B N 1
ATOM 1998 C CA . VAL B 1 73 ? 5.121 18.031 2.365 1 97.88 73 VAL B CA 1
ATOM 1999 C C . VAL B 1 73 ? 6.438 18.547 2.932 1 97.88 73 VAL B C 1
ATOM 2001 O O . VAL B 1 73 ? 6.625 18.594 4.148 1 97.88 73 VAL B O 1
ATOM 2004 N N . ARG B 1 74 ? 7.359 19.031 2.059 1 97.12 74 ARG B N 1
ATOM 2005 C CA . ARG B 1 74 ? 8.625 19.609 2.496 1 97.12 74 ARG B CA 1
ATOM 2006 C C . ARG B 1 74 ? 8.398 20.797 3.424 1 97.12 74 ARG B C 1
ATOM 2008 O O . ARG B 1 74 ? 9.18 21.031 4.344 1 97.12 74 ARG B O 1
ATOM 2015 N N . LYS B 1 75 ? 7.32 21.453 3.188 1 95.62 75 LYS B N 1
ATOM 2016 C CA . LYS B 1 75 ? 7.059 22.688 3.926 1 95.62 75 LYS B CA 1
ATOM 2017 C C . LYS B 1 75 ? 6.219 22.406 5.172 1 95.62 75 LYS B C 1
ATOM 2019 O O . LYS B 1 75 ? 5.988 23.312 5.98 1 95.62 75 LYS B O 1
ATOM 2024 N N . ALA B 1 76 ? 5.781 21.219 5.359 1 96.81 76 ALA B N 1
ATOM 2025 C CA . ALA B 1 76 ? 4.836 20.891 6.422 1 96.81 76 ALA B CA 1
ATOM 2026 C C . ALA B 1 76 ? 5.527 20.844 7.781 1 96.81 76 ALA B C 1
ATOM 2028 O O . ALA B 1 76 ? 6.652 20.359 7.895 1 96.81 76 ALA B O 1
ATOM 2029 N N . SER B 1 77 ? 4.805 21.359 8.758 1 96.62 77 SER B N 1
ATOM 2030 C CA . SER B 1 77 ? 5.25 21.219 10.141 1 96.62 77 SER B CA 1
ATOM 2031 C C . SER B 1 77 ? 4.734 19.938 10.766 1 96.62 77 SER B C 1
ATOM 2033 O O . SER B 1 77 ? 5.293 19.453 11.758 1 96.62 77 SER B O 1
ATOM 2035 N N . ALA B 1 78 ? 3.676 19.422 10.234 1 97.81 78 ALA B N 1
ATOM 2036 C CA . ALA B 1 78 ? 3.064 18.172 10.656 1 97.81 78 ALA B CA 1
ATOM 2037 C C . ALA B 1 78 ? 2.24 17.547 9.531 1 97.81 78 ALA B C 1
ATOM 2039 O O . ALA B 1 78 ? 1.881 18.234 8.57 1 97.81 78 ALA B O 1
ATOM 2040 N N . LEU B 1 79 ? 1.975 16.281 9.656 1 98.62 79 LEU B N 1
ATOM 2041 C CA . LEU B 1 79 ? 1.126 15.57 8.711 1 98.62 79 LEU B CA 1
ATOM 2042 C C . LEU B 1 79 ? -0.023 14.867 9.422 1 98.62 79 LEU B C 1
ATOM 2044 O O . LEU B 1 79 ? 0.099 14.508 10.594 1 98.62 79 LEU B O 1
ATOM 2048 N N . ILE B 1 80 ? -1.083 14.711 8.812 1 98.88 80 ILE B N 1
ATOM 2049 C CA . ILE B 1 80 ? -2.117 13.742 9.156 1 98.88 80 ILE B CA 1
ATOM 2050 C C . ILE B 1 80 ? -2.389 12.828 7.965 1 98.88 80 ILE B C 1
ATOM 2052 O O . ILE B 1 80 ? -2.723 13.305 6.879 1 98.88 80 ILE B O 1
ATOM 2056 N N . ILE B 1 81 ? -2.193 11.547 8.18 1 98.94 81 ILE B N 1
ATOM 2057 C CA . ILE B 1 81 ? -2.424 10.562 7.129 1 98.94 81 ILE B CA 1
ATOM 2058 C C . ILE B 1 81 ? -3.676 9.75 7.445 1 98.94 81 ILE B C 1
ATOM 2060 O O . ILE B 1 81 ? -3.807 9.203 8.547 1 98.94 81 ILE B O 1
ATOM 2064 N N . ALA B 1 82 ? -4.598 9.75 6.555 1 98.75 82 ALA B N 1
ATOM 2065 C CA . ALA B 1 82 ? -5.832 8.984 6.676 1 98.75 82 ALA B CA 1
ATOM 2066 C C . ALA B 1 82 ? -5.949 7.953 5.551 1 98.75 82 ALA B C 1
ATOM 2068 O O . ALA B 1 82 ? -5.738 8.281 4.383 1 98.75 82 ALA B O 1
ATOM 2069 N N . SER B 1 83 ? -6.273 6.73 5.895 1 98.56 83 SER B N 1
ATOM 2070 C CA . SER B 1 83 ? -6.441 5.703 4.871 1 98.56 83 SER B CA 1
ATOM 2071 C C . SER B 1 83 ? -7.645 4.816 5.172 1 98.56 83 SER B C 1
ATOM 2073 O O . SER B 1 83 ? -7.898 4.473 6.328 1 98.56 83 SER B O 1
ATOM 2075 N N . PRO B 1 84 ? -8.398 4.5 4.109 1 97.69 84 PRO B N 1
ATOM 2076 C CA . PRO B 1 84 ? -9.289 3.35 4.305 1 97.69 84 PRO B CA 1
ATOM 2077 C C . PRO B 1 84 ? -8.523 2.043 4.504 1 97.69 84 PRO B C 1
ATOM 2079 O O . PRO B 1 84 ? -7.395 1.904 4.031 1 97.69 84 PRO B O 1
ATOM 2082 N N . GLY B 1 85 ? -9.102 1.189 5.301 1 97.62 85 GLY B N 1
ATOM 2083 C CA . GLY B 1 85 ? -8.594 -0.172 5.375 1 97.62 85 GLY B CA 1
ATOM 2084 C C . GLY B 1 85 ? -9.055 -1.043 4.219 1 97.62 85 GLY B C 1
ATOM 2085 O O . GLY B 1 85 ? -10.227 -1.406 4.137 1 97.62 85 GLY B O 1
ATOM 2086 N N . TYR B 1 86 ? -8.125 -1.339 3.301 1 97.12 86 TYR B N 1
ATOM 2087 C CA . TYR B 1 86 ? -8.367 -2.25 2.189 1 97.12 86 TYR B CA 1
ATOM 2088 C C . TYR B 1 86 ? -7.551 -3.527 2.344 1 97.12 86 TYR B C 1
ATOM 2090 O O . TYR B 1 86 ? -6.32 -3.482 2.395 1 97.12 86 TYR B O 1
ATOM 2098 N N . HIS B 1 87 ? -8.297 -4.586 2.484 1 97 87 HIS B N 1
ATOM 2099 C CA . HIS B 1 87 ? -7.715 -5.918 2.562 1 97 87 HIS B CA 1
ATOM 2100 C C . HIS B 1 87 ? -6.645 -5.988 3.648 1 97 87 HIS B C 1
ATOM 2102 O O . HIS B 1 87 ? -5.527 -6.449 3.4 1 97 87 HIS B O 1
ATOM 2108 N N . GLY B 1 88 ? -6.961 -5.383 4.773 1 94 88 GLY B N 1
ATOM 2109 C CA . GLY B 1 88 ? -6.164 -5.559 5.98 1 94 88 GLY B CA 1
ATOM 2110 C C . GLY B 1 88 ? -5.016 -4.574 6.082 1 94 88 GLY B C 1
ATOM 2111 O O . GLY B 1 88 ? -4.137 -4.727 6.93 1 94 88 GLY B O 1
ATOM 2112 N N . SER B 1 89 ? -4.941 -3.633 5.301 1 97.56 89 SER B N 1
ATOM 2113 C CA . SER B 1 89 ? -3.865 -2.648 5.293 1 97.56 89 SER B CA 1
ATOM 2114 C C . SER B 1 89 ? -4.336 -1.32 4.711 1 97.56 89 SER B C 1
ATOM 2116 O O . SER B 1 89 ? -5.535 -1.115 4.504 1 97.56 89 SER B O 1
ATOM 2118 N N . ILE B 1 90 ? -3.371 -0.391 4.477 1 98.25 90 ILE B N 1
ATOM 2119 C CA . ILE B 1 90 ? -3.697 0.899 3.879 1 98.25 90 ILE B CA 1
ATOM 2120 C C . ILE B 1 90 ? -4.02 0.712 2.398 1 98.25 90 ILE B C 1
ATOM 2122 O O . ILE B 1 90 ? -3.662 -0.307 1.802 1 98.25 90 ILE B O 1
ATOM 2126 N N . SER B 1 91 ? -4.75 1.67 1.89 1 98.31 91 SER B N 1
ATOM 2127 C CA . SER B 1 91 ? -5.062 1.607 0.466 1 98.31 91 SER B CA 1
ATOM 2128 C C . SER B 1 91 ? -3.811 1.786 -0.385 1 98.31 91 SER B C 1
ATOM 2130 O O . SER B 1 91 ? -2.877 2.486 0.014 1 98.31 91 SER B O 1
ATOM 2132 N N . GLY B 1 92 ? -3.834 1.173 -1.583 1 98.31 92 GLY B N 1
ATOM 2133 C CA . GLY B 1 92 ? -2.768 1.377 -2.551 1 98.31 92 GLY B CA 1
ATOM 2134 C C . GLY B 1 92 ? -2.611 2.826 -2.969 1 98.31 92 GLY B C 1
ATOM 2135 O O . GLY B 1 92 ? -1.499 3.281 -3.25 1 98.31 92 GLY B O 1
ATOM 2136 N N . VAL B 1 93 ? -3.697 3.58 -3.006 1 98.19 93 VAL B N 1
ATOM 2137 C CA . VAL B 1 93 ? -3.697 4.984 -3.396 1 98.19 93 VAL B CA 1
ATOM 2138 C C . VAL B 1 93 ? -2.893 5.805 -2.387 1 98.19 93 VAL B C 1
ATOM 2140 O O . VAL B 1 93 ? -2.029 6.598 -2.77 1 98.19 93 VAL B O 1
ATOM 2143 N N . VAL B 1 94 ? -3.145 5.57 -1.116 1 98.44 94 VAL B N 1
ATOM 2144 C CA . VAL B 1 94 ? -2.422 6.293 -0.076 1 98.44 94 VAL B CA 1
ATOM 2145 C C . VAL B 1 94 ? -0.958 5.859 -0.064 1 98.44 94 VAL B C 1
ATOM 2147 O O . VAL B 1 94 ? -0.055 6.695 0.014 1 98.44 94 VAL B O 1
ATOM 2150 N N . LYS B 1 95 ? -0.736 4.543 -0.164 1 98.62 95 LYS B N 1
ATOM 2151 C CA . LYS B 1 95 ? 0.635 4.043 -0.154 1 98.62 95 LYS B CA 1
ATOM 2152 C C . LYS B 1 95 ? 1.429 4.59 -1.336 1 98.62 95 LYS B C 1
ATOM 2154 O O . LYS B 1 95 ? 2.627 4.852 -1.217 1 98.62 95 LYS B O 1
ATOM 2159 N N . ASN B 1 96 ? 0.781 4.688 -2.502 1 98.31 96 ASN B N 1
ATOM 2160 C CA . ASN B 1 96 ? 1.422 5.246 -3.688 1 98.31 96 ASN B CA 1
ATOM 2161 C C . ASN B 1 96 ? 1.927 6.664 -3.439 1 98.31 96 ASN B C 1
ATOM 2163 O O . ASN B 1 96 ? 3.055 6.996 -3.805 1 98.31 96 ASN B O 1
ATOM 2167 N N . ALA B 1 97 ? 1.114 7.457 -2.816 1 98.56 97 ALA B N 1
ATOM 2168 C CA . ALA B 1 97 ? 1.505 8.82 -2.484 1 98.56 97 ALA B CA 1
ATOM 2169 C C . ALA B 1 97 ? 2.686 8.836 -1.518 1 98.56 97 ALA B C 1
ATOM 2171 O O . ALA B 1 97 ? 3.625 9.617 -1.687 1 98.56 97 ALA B O 1
ATOM 2172 N N . LEU B 1 98 ? 2.633 7.98 -0.511 1 98.69 98 LEU B N 1
ATOM 2173 C CA . LEU B 1 98 ? 3.688 7.953 0.495 1 98.69 98 LEU B CA 1
ATOM 2174 C C . LEU B 1 98 ? 4.996 7.445 -0.105 1 98.69 98 LEU B C 1
ATOM 2176 O O . LEU B 1 98 ? 6.078 7.867 0.311 1 98.69 98 LEU B O 1
ATOM 2180 N N . ASP B 1 99 ? 4.914 6.496 -1.08 1 98.38 99 ASP B N 1
ATOM 2181 C CA . ASP B 1 99 ? 6.121 6.023 -1.751 1 98.38 99 ASP B CA 1
ATOM 2182 C C . ASP B 1 99 ? 6.84 7.168 -2.459 1 98.38 99 ASP B C 1
ATOM 2184 O O . ASP B 1 99 ? 8.07 7.172 -2.547 1 98.38 99 ASP B O 1
ATOM 2188 N N . LEU B 1 100 ? 6.105 8.188 -2.928 1 98.38 100 LEU B N 1
ATOM 2189 C CA . LEU B 1 100 ? 6.664 9.344 -3.617 1 98.38 100 LEU B CA 1
ATOM 2190 C C . LEU B 1 100 ? 7.566 10.148 -2.686 1 98.38 100 LEU B C 1
ATOM 2192 O O . LEU B 1 100 ? 8.414 10.906 -3.146 1 98.38 100 LEU B O 1
ATOM 2196 N N . LEU B 1 101 ? 7.43 9.984 -1.383 1 98.5 101 LEU B N 1
ATOM 2197 C CA . LEU B 1 101 ? 8.234 10.734 -0.429 1 98.5 101 LEU B CA 1
ATOM 2198 C C . LEU B 1 101 ? 9.695 10.281 -0.472 1 98.5 101 LEU B C 1
ATOM 2200 O O . LEU B 1 101 ? 10.562 10.898 0.144 1 98.5 101 LEU B O 1
ATOM 2204 N N . GLU B 1 102 ? 9.938 9.188 -1.238 1 97.81 102 GLU B N 1
ATOM 2205 C CA . GLU B 1 102 ? 11.32 8.836 -1.538 1 97.81 102 GLU B CA 1
ATOM 2206 C C . GLU B 1 102 ? 12.07 10.023 -2.129 1 97.81 102 GLU B C 1
ATOM 2208 O O . GLU B 1 102 ? 13.281 10.156 -1.938 1 97.81 102 GLU B O 1
ATOM 2213 N N . GLU B 1 103 ? 11.375 10.977 -2.764 1 98 103 GLU B N 1
ATOM 2214 C CA . GLU B 1 103 ? 11.938 12.188 -3.357 1 98 103 GLU B CA 1
ATOM 2215 C C . GLU B 1 103 ? 12.609 13.062 -2.301 1 98 103 GLU B C 1
ATOM 2217 O O . GLU B 1 103 ? 13.406 13.945 -2.629 1 98 103 GLU B O 1
ATOM 2222 N N . THR B 1 104 ? 12.305 12.836 -1.049 1 98.12 104 THR B N 1
ATOM 2223 C CA . THR B 1 104 ? 12.844 13.664 0.02 1 98.12 104 THR B CA 1
ATOM 2224 C C . THR B 1 104 ? 13.992 12.961 0.734 1 98.12 104 THR B C 1
ATOM 2226 O O . THR B 1 104 ? 14.547 13.484 1.699 1 98.12 104 THR B O 1
ATOM 2229 N N . ALA B 1 105 ? 14.367 11.781 0.303 1 97.12 105 ALA B N 1
ATOM 2230 C CA . ALA B 1 105 ? 15.305 10.914 1.008 1 97.12 105 ALA B CA 1
ATOM 2231 C C . ALA B 1 105 ? 16.656 11.609 1.2 1 97.12 105 ALA B C 1
ATOM 2233 O O . ALA B 1 105 ? 17.328 11.398 2.215 1 97.12 105 ALA B O 1
ATOM 2234 N N . ARG B 1 106 ? 17.031 12.484 0.272 1 96.56 106 ARG B N 1
ATOM 2235 C CA . ARG B 1 106 ? 18.375 13.07 0.294 1 96.56 106 ARG B CA 1
ATOM 2236 C C . ARG B 1 106 ? 18.312 14.539 0.683 1 96.56 106 ARG B C 1
ATOM 2238 O O . ARG B 1 106 ? 19.297 15.266 0.515 1 96.56 106 ARG B O 1
ATOM 2245 N N . ASP B 1 107 ? 17.141 14.93 1.08 1 97 107 ASP B N 1
ATOM 2246 C CA . ASP B 1 107 ? 17.031 16.312 1.518 1 97 107 ASP B CA 1
ATOM 2247 C C . ASP B 1 107 ? 17.984 16.594 2.686 1 97 107 ASP B C 1
ATOM 2249 O O . ASP B 1 107 ? 18.062 15.805 3.627 1 97 107 ASP B O 1
ATOM 2253 N N . ALA B 1 108 ? 18.672 17.703 2.672 1 94.88 108 ALA B N 1
ATOM 2254 C CA . ALA B 1 108 ? 19.703 18.031 3.65 1 94.88 108 ALA B CA 1
ATOM 2255 C C . ALA B 1 108 ? 19.078 18.391 4.996 1 94.88 108 ALA B C 1
ATOM 2257 O O . ALA B 1 108 ? 19.578 17.984 6.047 1 94.88 108 ALA B O 1
ATOM 2258 N N . LYS B 1 109 ? 18.062 19.109 4.969 1 91.94 109 LYS B N 1
ATOM 2259 C CA . LYS B 1 109 ? 17.484 19.641 6.203 1 91.94 109 LYS B CA 1
ATOM 2260 C C . LYS B 1 109 ? 16.594 18.609 6.883 1 91.94 109 LYS B C 1
ATOM 2262 O O . LYS B 1 109 ? 16.688 18.391 8.094 1 91.94 109 LYS B O 1
ATOM 2267 N N . ARG B 1 110 ? 15.758 17.969 6.066 1 94.62 110 ARG B N 1
ATOM 2268 C CA . ARG B 1 110 ? 14.828 16.984 6.605 1 94.62 110 ARG B CA 1
ATOM 2269 C C . ARG B 1 110 ? 14.648 15.812 5.641 1 94.62 110 ARG B C 1
ATOM 2271 O O . ARG B 1 110 ? 13.75 15.828 4.797 1 94.62 110 ARG B O 1
ATOM 2278 N N . PRO B 1 111 ? 15.438 14.797 5.816 1 97.44 111 PRO B N 1
ATOM 2279 C CA . PRO B 1 111 ? 15.164 13.602 5.012 1 97.44 111 PRO B CA 1
ATOM 2280 C C . PRO B 1 111 ? 13.867 12.906 5.422 1 97.44 111 PRO B C 1
ATOM 2282 O O . PRO B 1 111 ? 13.602 12.727 6.613 1 97.44 111 PRO B O 1
ATOM 2285 N N . TYR B 1 112 ? 13.039 12.57 4.41 1 97.88 112 TYR B N 1
ATOM 2286 C CA . TYR B 1 112 ? 11.742 11.945 4.633 1 97.88 112 TYR B CA 1
ATOM 2287 C C . TYR B 1 112 ? 10.875 12.805 5.555 1 97.88 112 TYR B C 1
ATOM 2289 O O . TYR B 1 112 ? 10.586 13.961 5.242 1 97.88 112 TYR B O 1
ATOM 2297 N N . LEU B 1 113 ? 10.445 12.203 6.672 1 97.75 113 LEU B N 1
ATOM 2298 C CA . LEU B 1 113 ? 9.594 12.891 7.641 1 97.75 113 LEU B CA 1
ATOM 2299 C C . LEU B 1 113 ? 10.32 13.055 8.977 1 97.75 113 LEU B C 1
ATOM 2301 O O . LEU B 1 113 ? 9.688 13.07 10.031 1 97.75 113 LEU B O 1
ATOM 2305 N N . ALA B 1 114 ? 11.625 13.234 8.914 1 96.31 114 ALA B N 1
ATOM 2306 C CA . ALA B 1 114 ? 12.438 13.25 10.133 1 96.31 114 ALA B CA 1
ATOM 2307 C C . ALA B 1 114 ? 11.914 14.289 11.125 1 96.31 114 ALA B C 1
ATOM 2309 O O . ALA B 1 114 ? 11.711 15.453 10.766 1 96.31 114 ALA B O 1
ATOM 2310 N N . ASP B 1 115 ? 11.555 13.781 12.406 1 92 115 ASP B N 1
ATOM 2311 C CA . ASP B 1 115 ? 11.164 14.57 13.57 1 92 115 ASP B CA 1
ATOM 2312 C C . ASP B 1 115 ? 9.812 15.25 13.344 1 92 115 ASP B C 1
ATOM 2314 O O . ASP B 1 115 ? 9.477 16.219 14.023 1 92 115 ASP B O 1
ATOM 2318 N N . MET B 1 116 ? 9.055 14.805 12.398 1 95.88 116 MET B N 1
ATOM 2319 C CA . MET B 1 116 ? 7.746 15.391 12.117 1 95.88 116 MET B CA 1
ATOM 2320 C C . MET B 1 116 ? 6.629 14.578 12.766 1 95.88 116 MET B C 1
ATOM 2322 O O . MET B 1 116 ? 6.551 13.367 12.586 1 95.88 116 MET B O 1
ATOM 2326 N N . PRO B 1 117 ? 5.812 15.266 13.602 1 97.69 117 PRO B N 1
ATOM 2327 C CA . PRO B 1 117 ? 4.633 14.547 14.094 1 97.69 117 PRO B CA 1
ATOM 2328 C C . PRO B 1 117 ? 3.662 14.164 12.977 1 97.69 117 PRO B C 1
ATOM 2330 O O . PRO B 1 117 ? 3.434 14.953 12.055 1 97.69 117 PRO B O 1
ATOM 2333 N N . VAL B 1 118 ? 3.158 12.961 13.078 1 98.69 118 VAL B N 1
ATOM 2334 C CA . VAL B 1 118 ? 2.229 12.453 12.07 1 98.69 118 VAL B CA 1
ATOM 2335 C C . VAL B 1 118 ? 1 11.859 12.758 1 98.69 118 VAL B C 1
ATOM 2337 O O . VAL B 1 118 ? 1.098 10.852 13.453 1 98.69 118 VAL B O 1
ATOM 2340 N N . GLY B 1 119 ? -0.144 12.508 12.633 1 98.81 119 GLY B N 1
ATOM 2341 C CA . GLY B 1 119 ? -1.407 11.938 13.062 1 98.81 119 GLY B CA 1
ATOM 2342 C C . GLY B 1 119 ? -1.938 10.875 12.117 1 98.81 119 GLY B C 1
ATOM 2343 O O . GLY B 1 119 ? -1.709 10.945 10.906 1 98.81 119 GLY B O 1
ATOM 2344 N N . LEU B 1 120 ? -2.719 9.914 12.68 1 98.88 120 LEU B N 1
ATOM 2345 C CA . LEU B 1 120 ? -3.17 8.789 11.875 1 98.88 120 LEU B CA 1
ATOM 2346 C C . LEU B 1 120 ? -4.672 8.578 12.023 1 98.88 120 LEU B C 1
ATOM 2348 O O . LEU B 1 120 ? -5.207 8.68 13.133 1 98.88 120 LEU B O 1
ATOM 2352 N N . ILE B 1 121 ? -5.281 8.312 10.898 1 98.81 121 ILE B N 1
ATOM 2353 C CA . ILE B 1 121 ? -6.699 7.969 10.844 1 98.81 121 ILE B CA 1
ATOM 2354 C C . ILE B 1 121 ? -6.898 6.738 9.961 1 98.81 121 ILE B C 1
ATOM 2356 O O . ILE B 1 121 ? -6.359 6.668 8.852 1 98.81 121 ILE B O 1
ATOM 2360 N N . ALA B 1 122 ? -7.605 5.754 10.469 1 98.56 122 ALA B N 1
ATOM 2361 C CA . ALA B 1 122 ? -8.016 4.598 9.672 1 98.56 122 ALA B CA 1
ATOM 2362 C C . ALA B 1 122 ? -9.531 4.449 9.656 1 98.56 122 ALA B C 1
ATOM 2364 O O . ALA B 1 122 ? -10.188 4.574 10.695 1 98.56 122 ALA B O 1
ATOM 2365 N N . THR B 1 123 ? -10.094 4.316 8.469 1 97.81 123 THR B N 1
ATOM 2366 C CA . THR B 1 123 ? -11.5 3.967 8.32 1 97.81 123 THR B CA 1
ATOM 2367 C C . THR B 1 123 ? -11.648 2.586 7.688 1 97.81 123 THR B C 1
ATOM 2369 O O . THR B 1 123 ? -10.883 2.221 6.797 1 97.81 123 THR B O 1
ATOM 2372 N N . ALA B 1 124 ? -12.562 1.77 8.227 1 96.75 124 ALA B N 1
ATOM 2373 C CA . ALA B 1 124 ? -12.812 0.448 7.66 1 96.75 124 ALA B CA 1
ATOM 2374 C C . ALA B 1 124 ? -14.18 -0.085 8.102 1 96.75 124 ALA B C 1
ATOM 2376 O O . ALA B 1 124 ? -14.844 0.519 8.945 1 96.75 124 ALA B O 1
ATOM 2377 N N . TYR B 1 125 ? -14.688 -1.229 7.492 1 94 125 TYR B N 1
ATOM 2378 C CA . TYR B 1 125 ? -15.984 -1.819 7.809 1 94 125 TYR B CA 1
ATOM 2379 C C . TYR B 1 125 ? -15.883 -2.711 9.039 1 94 125 TYR B C 1
ATOM 2381 O O . TYR B 1 125 ? -16.891 -3.25 9.508 1 94 125 TYR B O 1
ATOM 2389 N N . GLY B 1 126 ? -14.758 -2.811 9.719 1 93 126 GLY B N 1
ATOM 2390 C CA . GLY B 1 126 ? -14.57 -3.619 10.914 1 93 126 GLY B CA 1
ATOM 2391 C C . GLY B 1 126 ? -13.375 -3.186 11.742 1 93 126 GLY B C 1
ATOM 2392 O O . GLY B 1 126 ? -12.414 -2.627 11.219 1 93 126 GLY B O 1
ATOM 2393 N N . TRP B 1 127 ? -13.5 -3.504 13.039 1 94 127 TRP B N 1
ATOM 2394 C CA . TRP B 1 127 ? -12.469 -3.064 13.969 1 94 127 TRP B CA 1
ATOM 2395 C C . TRP B 1 127 ? -11.141 -3.742 13.664 1 94 127 TRP B C 1
ATOM 2397 O O . TRP B 1 127 ? -10.078 -3.127 13.805 1 94 127 TRP B O 1
ATOM 2407 N N . GLN B 1 128 ? -11.219 -5.008 13.273 1 93 128 GLN B N 1
ATOM 2408 C CA . GLN B 1 128 ? -9.992 -5.719 12.93 1 93 128 GLN B CA 1
ATOM 2409 C C . GLN B 1 128 ? -9.242 -5.004 11.805 1 93 128 GLN B C 1
ATOM 2411 O O . GLN B 1 128 ? -8.031 -4.801 11.891 1 93 128 GLN B O 1
ATOM 2416 N N . ALA B 1 129 ? -9.961 -4.598 10.797 1 94.94 129 ALA B N 1
ATOM 2417 C CA . ALA B 1 129 ? -9.359 -3.91 9.656 1 94.94 129 ALA B CA 1
ATOM 2418 C C . ALA B 1 129 ? -8.82 -2.543 10.062 1 94.94 129 ALA B C 1
ATOM 2420 O O . ALA B 1 129 ? -7.758 -2.121 9.594 1 94.94 129 ALA B O 1
ATOM 2421 N N . THR B 1 130 ? -9.516 -1.841 10.961 1 96.38 130 THR B N 1
ATOM 2422 C CA . THR B 1 130 ? -9.016 -0.551 11.414 1 96.38 130 THR B CA 1
ATOM 2423 C C . THR B 1 130 ? -7.695 -0.719 12.164 1 96.38 130 THR B C 1
ATOM 2425 O O . THR B 1 130 ? -6.75 0.042 11.945 1 96.38 130 THR B O 1
ATOM 2428 N N . GLY B 1 131 ? -7.648 -1.761 13.008 1 96.62 131 GLY B N 1
ATOM 2429 C CA . GLY B 1 131 ? -6.438 -2.01 13.766 1 96.62 131 GLY B CA 1
ATOM 2430 C C . GLY B 1 131 ? -5.234 -2.312 12.891 1 96.62 131 GLY B C 1
ATOM 2431 O O . GLY B 1 131 ? -4.168 -1.724 13.07 1 96.62 131 GLY B O 1
ATOM 2432 N N . SER B 1 132 ? -5.402 -3.223 11.914 1 96.88 132 SER B N 1
ATOM 2433 C CA . SER B 1 132 ? -4.293 -3.59 11.039 1 96.88 132 SER B CA 1
ATOM 2434 C C . SER B 1 132 ? -3.863 -2.412 10.172 1 96.88 132 SER B C 1
ATOM 2436 O O . SER B 1 132 ? -2.678 -2.258 9.867 1 96.88 132 SER B O 1
ATOM 2438 N N . THR B 1 133 ? -4.824 -1.576 9.844 1 97.81 133 THR B N 1
ATOM 2439 C CA . THR B 1 133 ? -4.516 -0.405 9.031 1 97.81 133 THR B CA 1
ATOM 2440 C C . THR B 1 133 ? -3.686 0.601 9.82 1 97.81 133 THR B C 1
ATOM 2442 O O . THR B 1 133 ? -2.699 1.137 9.312 1 97.81 133 THR B O 1
ATOM 2445 N N . ILE B 1 134 ? -4.039 0.812 11.086 1 98.12 134 ILE B N 1
ATOM 2446 C CA . ILE B 1 134 ? -3.281 1.719 11.945 1 98.12 134 ILE B CA 1
ATOM 2447 C C . ILE B 1 134 ? -1.873 1.171 12.164 1 98.12 134 ILE B C 1
ATOM 2449 O O . ILE B 1 134 ? -0.893 1.916 12.094 1 98.12 134 ILE B O 1
ATOM 2453 N N . ALA B 1 135 ? -1.783 -0.104 12.344 1 97.38 135 ALA B N 1
ATOM 2454 C CA . ALA B 1 135 ? -0.469 -0.713 12.531 1 97.38 135 ALA B CA 1
ATOM 2455 C C . ALA B 1 135 ? 0.408 -0.523 11.297 1 97.38 135 ALA B C 1
ATOM 2457 O O . ALA B 1 135 ? 1.593 -0.202 11.414 1 97.38 135 ALA B O 1
ATOM 2458 N N . ALA B 1 136 ? -0.17 -0.722 10.141 1 97.44 136 ALA B N 1
ATOM 2459 C CA . ALA B 1 136 ? 0.564 -0.521 8.891 1 97.44 136 ALA B CA 1
ATOM 2460 C C . ALA B 1 136 ? 1.015 0.931 8.75 1 97.44 136 ALA B C 1
ATOM 2462 O O . ALA B 1 136 ? 2.154 1.197 8.359 1 97.44 136 ALA B O 1
ATOM 2463 N N . LEU B 1 137 ? 0.159 1.849 9.109 1 98.44 137 LEU B N 1
ATOM 2464 C CA . LEU B 1 137 ? 0.484 3.27 9.031 1 98.44 137 LEU B CA 1
ATOM 2465 C C . LEU B 1 137 ? 1.631 3.619 9.969 1 98.44 137 LEU B C 1
ATOM 2467 O O . LEU B 1 137 ? 2.549 4.352 9.594 1 98.44 137 LEU B O 1
ATOM 2471 N N . ARG B 1 138 ? 1.557 3.117 11.141 1 98.06 138 ARG B N 1
ATOM 2472 C CA . ARG B 1 138 ? 2.621 3.393 12.102 1 98.06 138 ARG B CA 1
ATOM 2473 C C . ARG B 1 138 ? 3.963 2.875 11.594 1 98.06 138 ARG B C 1
ATOM 2475 O O . ARG B 1 138 ? 4.977 3.568 11.695 1 98.06 138 ARG B O 1
ATOM 2482 N N . SER B 1 139 ? 3.959 1.68 11.055 1 97.06 139 SER B N 1
ATOM 2483 C CA . SER B 1 139 ? 5.18 1.093 10.516 1 97.06 139 SER B CA 1
ATOM 2484 C C . SER B 1 139 ? 5.75 1.945 9.383 1 97.06 139 SER B C 1
ATOM 2486 O O . SER B 1 139 ? 6.957 2.201 9.344 1 97.06 139 SER B O 1
ATOM 2488 N N . ILE B 1 140 ? 4.93 2.408 8.539 1 98.12 140 ILE B N 1
ATOM 2489 C CA . ILE B 1 140 ? 5.344 3.195 7.379 1 98.12 140 ILE B CA 1
ATOM 2490 C C . ILE B 1 140 ? 5.891 4.543 7.844 1 98.12 140 ILE B C 1
ATOM 2492 O O . ILE B 1 140 ? 6.934 4.992 7.363 1 98.12 140 ILE B O 1
ATOM 2496 N N . VAL B 1 141 ? 5.188 5.188 8.797 1 98.38 141 VAL B N 1
ATOM 2497 C CA . VAL B 1 141 ? 5.637 6.473 9.32 1 98.38 141 VAL B CA 1
ATOM 2498 C C . VAL B 1 141 ? 7 6.309 9.992 1 98.38 141 VAL B C 1
ATOM 2500 O O . VAL B 1 141 ? 7.895 7.141 9.805 1 98.38 141 VAL B O 1
ATOM 2503 N N . HIS B 1 142 ? 7.168 5.223 10.703 1 97 142 HIS B N 1
ATOM 2504 C CA . HIS B 1 142 ? 8.461 4.949 11.328 1 97 142 HIS B CA 1
ATOM 2505 C C . HIS B 1 142 ? 9.547 4.773 10.273 1 97 142 HIS B C 1
ATOM 2507 O O . HIS B 1 142 ? 10.641 5.328 10.406 1 97 142 HIS B O 1
ATOM 2513 N N . ALA B 1 143 ? 9.25 4.023 9.273 1 96.88 143 ALA B N 1
ATOM 2514 C CA . ALA B 1 143 ? 10.219 3.805 8.203 1 96.88 143 ALA B CA 1
ATOM 2515 C C . ALA B 1 143 ? 10.586 5.117 7.523 1 96.88 143 ALA B C 1
ATOM 2517 O O . ALA B 1 143 ? 11.719 5.281 7.051 1 96.88 143 ALA B O 1
ATOM 2518 N N . LEU B 1 144 ? 9.672 6.082 7.539 1 98 144 LEU B N 1
ATOM 2519 C CA . LEU B 1 144 ? 9.898 7.395 6.941 1 98 144 LEU B CA 1
ATOM 2520 C C . LEU B 1 144 ? 10.477 8.367 7.969 1 98 144 LEU B C 1
ATOM 2522 O O . LEU B 1 144 ? 10.57 9.57 7.707 1 98 144 LEU B O 1
ATOM 2526 N N . ARG B 1 145 ? 10.727 7.91 9.211 1 97.38 145 ARG B N 1
ATOM 2527 C CA . ARG B 1 145 ? 11.422 8.625 10.281 1 97.38 145 ARG B CA 1
ATOM 2528 C C . ARG B 1 145 ? 10.508 9.641 10.938 1 97.38 145 ARG B C 1
ATOM 2530 O O . ARG B 1 145 ? 10.977 10.578 11.594 1 97.38 145 ARG B O 1
ATOM 2537 N N . GLY B 1 146 ? 9.18 9.492 10.633 1 97.69 146 GLY B N 1
ATOM 2538 C CA . GLY B 1 146 ? 8.211 10.336 11.305 1 97.69 146 GLY B CA 1
ATOM 2539 C C . GLY B 1 146 ? 7.871 9.859 12.703 1 97.69 146 GLY B C 1
ATOM 2540 O O . GLY B 1 146 ? 8.281 8.773 13.109 1 97.69 146 GLY B O 1
ATOM 2541 N N . TRP B 1 147 ? 7.152 10.695 13.422 1 97.19 147 TRP B N 1
ATOM 2542 C CA . TRP B 1 147 ? 6.688 10.391 14.773 1 97.19 147 TRP B CA 1
ATOM 2543 C C . TRP B 1 147 ? 5.176 10.203 14.797 1 97.19 147 TRP B C 1
ATOM 2545 O O . TRP B 1 147 ? 4.426 11.18 14.898 1 97.19 147 TRP B O 1
ATOM 2555 N N . PRO B 1 148 ? 4.723 8.977 14.672 1 97.69 148 PRO B N 1
ATOM 2556 C CA . PRO B 1 148 ? 3.273 8.828 14.828 1 97.69 148 PRO B CA 1
ATOM 2557 C C . PRO B 1 148 ? 2.771 9.266 16.203 1 97.69 148 PRO B C 1
ATOM 2559 O O . PRO B 1 148 ? 3.377 8.93 17.219 1 97.69 148 PRO B O 1
ATOM 2562 N N . THR B 1 149 ? 1.771 9.984 16.219 1 95.75 149 THR B N 1
ATOM 2563 C CA . THR B 1 149 ? 1.202 10.375 17.5 1 95.75 149 THR B CA 1
ATOM 2564 C C . THR B 1 149 ? 0.697 9.156 18.266 1 95.75 149 THR B C 1
ATOM 2566 O O . THR B 1 149 ? 0.352 8.133 17.656 1 95.75 149 THR B O 1
ATOM 2569 N N . PRO B 1 150 ? 0.662 9.25 19.594 1 94.38 150 PRO B N 1
ATOM 2570 C CA . PRO B 1 150 ? 0.216 8.102 20.375 1 94.38 150 PRO B CA 1
ATOM 2571 C C . PRO B 1 150 ? -1.222 7.691 20.062 1 94.38 150 PRO B C 1
ATOM 2573 O O . PRO B 1 150 ? -1.525 6.496 19.984 1 94.38 150 PRO B O 1
ATOM 2576 N N . PHE B 1 151 ? -2.02 8.656 19.875 1 96.62 151 PHE B N 1
ATOM 2577 C CA . PHE B 1 151 ? -3.41 8.359 19.547 1 96.62 151 PHE B CA 1
ATOM 2578 C C . PHE B 1 151 ? -3.619 8.32 18.047 1 96.62 151 PHE B C 1
ATOM 2580 O O . PHE B 1 151 ? -3.098 9.164 17.312 1 96.62 151 PHE B O 1
ATOM 2587 N N . ALA B 1 152 ? -4.285 7.316 17.562 1 98.38 152 ALA B N 1
ATOM 2588 C CA . ALA B 1 152 ? -4.777 7.195 16.188 1 98.38 152 ALA B CA 1
ATOM 2589 C C . ALA B 1 152 ? -6.289 6.984 16.172 1 98.38 152 ALA B C 1
ATOM 2591 O O . ALA B 1 152 ? -6.828 6.246 17 1 98.38 152 ALA B O 1
ATOM 2592 N N . ALA B 1 153 ? -6.906 7.625 15.305 1 98.44 153 ALA B N 1
ATOM 2593 C CA . ALA B 1 153 ? -8.352 7.445 15.211 1 98.44 153 ALA B CA 1
ATOM 2594 C C . ALA B 1 153 ? -8.703 6.227 14.359 1 98.44 153 ALA B C 1
ATOM 2596 O O . ALA B 1 153 ? -8.305 6.145 13.195 1 98.44 153 ALA B O 1
ATOM 2597 N N . ALA B 1 154 ? -9.336 5.277 14.93 1 97.69 154 ALA B N 1
ATOM 2598 C CA . ALA B 1 154 ? -9.883 4.102 14.258 1 97.69 154 ALA B CA 1
ATOM 2599 C C . ALA B 1 154 ? -11.398 4.211 14.094 1 97.69 154 ALA B C 1
ATOM 2601 O O . ALA B 1 154 ? -12.133 4.223 15.086 1 97.69 154 ALA B O 1
ATOM 2602 N N . ILE B 1 155 ? -11.812 4.262 12.867 1 97.88 155 ILE B N 1
ATOM 2603 C CA . ILE B 1 155 ? -13.227 4.535 12.633 1 97.88 155 ILE B CA 1
ATOM 2604 C C . ILE B 1 155 ? -13.867 3.363 11.891 1 97.88 155 ILE B C 1
ATOM 2606 O O . ILE B 1 155 ? -13.469 3.035 10.773 1 97.88 155 ILE B O 1
ATOM 2610 N N . ASN B 1 156 ? -14.844 2.754 12.508 1 97.56 156 ASN B N 1
ATOM 2611 C CA . ASN B 1 156 ? -15.664 1.728 11.875 1 97.56 156 ASN B CA 1
ATOM 2612 C 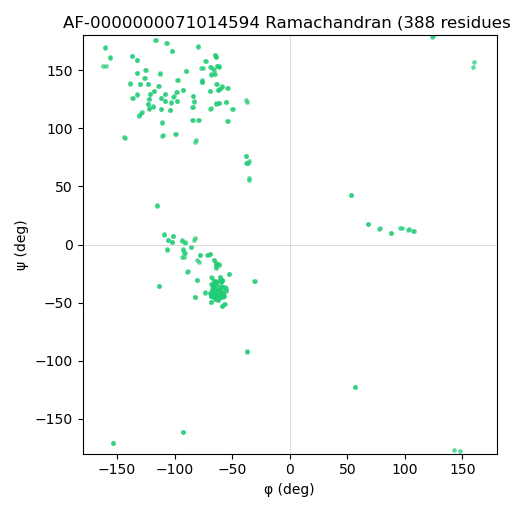C . ASN B 1 156 ? -16.812 2.342 11.078 1 97.56 156 ASN B C 1
ATOM 2614 O O . ASN B 1 156 ? -17.812 2.787 11.656 1 97.56 156 ASN B O 1
ATOM 2618 N N . THR B 1 157 ? -16.703 2.297 9.82 1 95.56 157 THR B N 1
ATOM 2619 C CA . THR B 1 157 ? -17.625 3.039 8.961 1 95.56 157 THR B CA 1
ATOM 2620 C C . THR B 1 157 ? -18.891 2.227 8.695 1 95.56 157 THR B C 1
ATOM 2622 O O . THR B 1 157 ? -19.797 2.689 7.996 1 95.56 157 THR B O 1
ATOM 2625 N N . GLN B 1 158 ? -18.984 1.015 9.188 1 94.31 158 GLN B N 1
ATOM 2626 C CA . GLN B 1 158 ? -20.266 0.306 9.203 1 94.31 158 GLN B CA 1
ATOM 2627 C C . GLN B 1 158 ? -21.25 0.963 10.164 1 94.31 158 GLN B C 1
ATOM 2629 O O . GLN B 1 158 ? -22.453 0.931 9.945 1 94.31 158 GLN B O 1
ATOM 2634 N N . ILE B 1 159 ? -20.703 1.598 11.211 1 94.56 159 ILE B N 1
ATOM 2635 C CA . ILE B 1 159 ? -21.562 2.146 12.258 1 94.56 159 ILE B CA 1
ATOM 2636 C C . ILE B 1 159 ? -21.469 3.672 12.242 1 94.56 159 ILE B C 1
ATOM 2638 O O . ILE B 1 159 ? -22.469 4.355 12.5 1 94.56 159 ILE B O 1
ATOM 2642 N N . THR B 1 160 ? -20.312 4.211 11.961 1 95.44 160 THR B N 1
ATOM 2643 C CA . THR B 1 160 ? -20.141 5.656 11.891 1 95.44 160 THR B CA 1
ATOM 2644 C C . THR B 1 160 ? -20.547 6.188 10.516 1 95.44 160 THR B C 1
ATOM 2646 O O . THR B 1 160 ? -20.047 5.703 9.492 1 95.44 160 THR B O 1
ATOM 2649 N N . LYS B 1 161 ? -21.391 7.148 10.531 1 94.81 161 LYS B N 1
ATOM 2650 C CA . LYS B 1 161 ? -21.812 7.816 9.297 1 94.81 161 LYS B CA 1
ATOM 2651 C C . LYS B 1 161 ? -21.516 9.312 9.359 1 94.81 161 LYS B C 1
ATOM 2653 O O . LYS B 1 161 ? -21.953 10 10.289 1 94.81 161 LYS B O 1
ATOM 2658 N N . PHE B 1 162 ? -20.781 9.742 8.352 1 95.06 162 PHE B N 1
ATOM 2659 C CA . PHE B 1 162 ? -20.453 11.164 8.266 1 95.06 162 PHE B CA 1
ATOM 2660 C C . PHE B 1 162 ? -21.516 11.922 7.473 1 95.06 162 PHE B C 1
ATOM 2662 O O . PHE B 1 162 ? -22.125 11.367 6.559 1 95.06 162 PHE B O 1
ATOM 2669 N N . ASP B 1 163 ? -21.688 13.18 7.84 1 89.38 163 ASP B N 1
ATOM 2670 C CA . ASP B 1 163 ? -22.641 13.984 7.078 1 89.38 163 ASP B CA 1
ATOM 2671 C C . ASP B 1 163 ? -21.906 15 6.195 1 89.38 163 ASP B C 1
ATOM 2673 O O . ASP B 1 163 ? -20.672 15.055 6.188 1 89.38 163 ASP B O 1
ATOM 2677 N N . ASP B 1 164 ? -22.609 15.703 5.348 1 85.25 164 ASP B N 1
ATOM 2678 C CA . ASP B 1 164 ? -22.016 16.609 4.355 1 85.25 164 ASP B CA 1
ATOM 2679 C C . ASP B 1 164 ? -21.594 17.922 4.992 1 85.25 164 ASP B C 1
ATOM 2681 O O . ASP B 1 164 ? -20.844 18.688 4.391 1 85.25 164 ASP B O 1
ATOM 2685 N N . GLU B 1 165 ? -21.953 18.141 6.219 1 84 165 GLU B N 1
ATOM 2686 C CA . GLU B 1 165 ? -21.719 19.438 6.867 1 84 165 GLU B CA 1
ATOM 2687 C C . GLU B 1 165 ? -20.516 19.375 7.793 1 84 165 GLU B C 1
ATOM 2689 O O . GLU B 1 165 ? -20.234 20.328 8.523 1 84 165 GLU B O 1
ATOM 2694 N N . GLY B 1 166 ? -19.844 18.266 7.734 1 83.12 166 GLY B N 1
ATOM 2695 C CA . GLY B 1 166 ? -18.625 18.188 8.547 1 83.12 166 GLY B CA 1
ATOM 2696 C C . GLY B 1 166 ? -18.859 17.484 9.875 1 83.12 166 GLY B C 1
ATOM 2697 O O . GLY B 1 166 ? -18.031 17.578 10.781 1 83.12 166 GLY B O 1
ATOM 2698 N N . GLY B 1 167 ? -19.984 16.797 10.008 1 90.25 167 GLY B N 1
ATOM 2699 C CA . GLY B 1 167 ? -20.297 16.047 11.227 1 90.25 167 GLY B CA 1
ATOM 2700 C C . GLY B 1 167 ? -20.406 14.555 10.992 1 90.25 167 GLY B C 1
ATOM 2701 O O . GLY B 1 167 ? -20.094 14.062 9.914 1 90.25 167 GLY B O 1
ATOM 2702 N N . ALA B 1 168 ? -20.609 13.828 12.102 1 94.75 168 ALA B N 1
ATOM 2703 C CA . ALA B 1 168 ? -20.875 12.391 12.102 1 94.75 168 ALA B CA 1
ATOM 2704 C C . ALA B 1 168 ? -22 12.039 13.086 1 94.75 168 ALA B C 1
ATOM 2706 O O . ALA B 1 168 ? -22.344 12.844 13.953 1 94.75 168 ALA B O 1
ATOM 2707 N N . ASN B 1 169 ? -22.562 10.891 12.93 1 95.31 169 ASN B N 1
ATOM 2708 C CA . ASN B 1 169 ? -23.672 10.461 13.758 1 95.31 169 ASN B CA 1
ATOM 2709 C C . ASN B 1 169 ? -23.234 10.148 15.188 1 95.31 169 ASN B C 1
ATOM 2711 O O . ASN B 1 169 ? -24.062 9.938 16.062 1 95.31 169 ASN B O 1
ATOM 2715 N N . ASP B 1 170 ? -21.984 10.117 15.438 1 94.38 170 ASP B N 1
ATOM 2716 C CA . ASP B 1 170 ? -21.406 9.781 16.734 1 94.38 170 ASP B CA 1
ATOM 2717 C C . ASP B 1 170 ? -20.391 10.844 17.172 1 94.38 170 ASP B C 1
ATOM 2719 O O . ASP B 1 170 ? -19.297 10.93 16.625 1 94.38 170 ASP B O 1
ATOM 2723 N N . GLN B 1 171 ? -20.703 11.57 18.234 1 95.5 171 GLN B N 1
ATOM 2724 C CA . GLN B 1 171 ? -19.844 12.648 18.719 1 95.5 171 GLN B CA 1
ATOM 2725 C C . GLN B 1 171 ? -18.5 12.125 19.188 1 95.5 171 GLN B C 1
ATOM 2727 O O . GLN B 1 171 ? -17.484 12.805 19.062 1 95.5 171 GLN B O 1
ATOM 2732 N N . SER B 1 172 ? -18.5 10.953 19.672 1 96.31 172 SER B N 1
ATOM 2733 C CA . SER B 1 172 ? -17.25 10.383 20.125 1 96.31 172 SER B CA 1
ATOM 2734 C C . SER B 1 172 ? -16.234 10.273 18.984 1 96.31 172 SER B C 1
ATOM 2736 O O . SER B 1 172 ? -15.031 10.438 19.203 1 96.31 172 SER B O 1
ATOM 2738 N N . VAL B 1 173 ? -16.672 9.984 17.797 1 97.31 173 VAL B N 1
ATOM 2739 C CA . VAL B 1 173 ? -15.82 9.922 16.609 1 97.31 173 VAL B CA 1
ATOM 2740 C C . VAL B 1 173 ? -15.258 11.305 16.312 1 97.31 173 VAL B C 1
ATOM 2742 O O . VAL B 1 173 ? -14.062 11.453 16.047 1 97.31 173 VAL B O 1
ATOM 2745 N N . ILE B 1 174 ? -16.078 12.32 16.438 1 97.31 174 ILE B N 1
ATOM 2746 C CA . ILE B 1 174 ? -15.648 13.695 16.203 1 97.31 174 ILE B CA 1
ATOM 2747 C C . ILE B 1 174 ? -14.57 14.078 17.219 1 97.31 174 ILE B C 1
ATOM 2749 O O . ILE B 1 174 ? -13.547 14.648 16.859 1 97.31 174 ILE B O 1
ATOM 2753 N N . ASP B 1 175 ? -14.797 13.727 18.422 1 97.75 175 ASP B N 1
ATOM 2754 C CA . ASP B 1 175 ? -13.844 14.031 19.484 1 97.75 175 ASP B CA 1
ATOM 2755 C C . ASP B 1 175 ? -12.5 13.359 19.219 1 97.75 175 ASP B C 1
ATOM 2757 O O . ASP B 1 175 ? -11.445 13.945 19.469 1 97.75 175 ASP B O 1
ATOM 2761 N N . GLN B 1 176 ? -12.547 12.148 18.781 1 97.81 176 GLN B N 1
ATOM 2762 C CA . GLN B 1 176 ? -11.328 11.422 18.438 1 97.81 176 GLN B CA 1
ATOM 2763 C C . GLN B 1 176 ? -10.57 12.125 17.312 1 97.81 176 GLN B C 1
ATOM 2765 O O . GLN B 1 176 ? -9.344 12.273 17.391 1 97.81 176 GLN B O 1
ATOM 2770 N N . LEU B 1 177 ? -11.266 12.508 16.328 1 98.44 177 LEU B N 1
ATOM 2771 C CA . LEU B 1 177 ? -10.641 13.18 15.195 1 98.44 177 LEU B CA 1
ATOM 2772 C C . LEU B 1 177 ? -10.078 14.531 15.609 1 98.44 177 LEU B C 1
ATOM 2774 O O . LEU B 1 177 ? -8.992 14.922 15.156 1 98.44 177 LEU B O 1
ATOM 2778 N N . TYR B 1 178 ? -10.805 15.234 16.453 1 98 178 TYR B N 1
ATOM 2779 C CA . TYR B 1 178 ? -10.273 16.469 17 1 98 178 TYR B CA 1
ATOM 2780 C C . TYR B 1 178 ? -8.977 16.219 17.766 1 98 178 TYR B C 1
ATOM 2782 O O . TYR B 1 178 ? -8.031 17.016 17.672 1 98 178 TYR B O 1
ATOM 2790 N N . MET B 1 179 ? -8.969 15.156 18.484 1 98.12 179 MET B N 1
ATOM 2791 C CA . MET B 1 179 ? -7.777 14.805 19.25 1 98.12 179 MET B CA 1
ATOM 2792 C C . MET B 1 179 ? -6.582 14.594 18.328 1 98.12 179 MET B C 1
ATOM 2794 O O . MET B 1 179 ? -5.473 15.039 18.641 1 98.12 179 MET B O 1
ATOM 2798 N N . VAL B 1 180 ? -6.75 13.953 17.203 1 98.44 180 VAL B N 1
ATOM 2799 C CA . VAL B 1 180 ? -5.68 13.766 16.219 1 98.44 180 VAL B CA 1
ATOM 2800 C C . VAL B 1 180 ? -5.121 15.117 15.805 1 98.44 180 VAL B C 1
ATOM 2802 O O . VAL B 1 180 ? -3.906 15.336 15.836 1 98.44 180 VAL B O 1
ATOM 2805 N N . GLY B 1 181 ? -6 16.062 15.398 1 98.06 181 GLY B N 1
ATOM 2806 C CA . GLY B 1 181 ? -5.578 17.391 14.984 1 98.06 181 GLY B CA 1
ATOM 2807 C C . GLY B 1 181 ? -4.863 18.156 16.078 1 98.06 181 GLY B C 1
ATOM 2808 O O . GLY B 1 181 ? -3.846 18.812 15.828 1 98.06 181 GLY B O 1
ATOM 2809 N N . GLN B 1 182 ? -5.383 18.016 17.266 1 97.12 182 GLN B N 1
ATOM 2810 C CA . GLN B 1 182 ? -4.797 18.719 18.406 1 97.12 182 GLN B CA 1
ATOM 2811 C C . GLN B 1 182 ? -3.398 18.188 18.719 1 97.12 182 GLN B C 1
ATOM 2813 O O . GLN B 1 182 ? -2.484 18.953 19.016 1 97.12 182 GLN B O 1
ATOM 2818 N N . GLN B 1 183 ? -3.248 16.906 18.656 1 96.81 183 GLN B N 1
ATOM 2819 C CA . GLN B 1 183 ? -1.969 16.297 19.016 1 96.81 183 GLN B CA 1
ATOM 2820 C C . GLN B 1 183 ? -0.878 16.688 18.031 1 96.81 183 GLN B C 1
ATOM 2822 O O . GLN B 1 183 ? 0.242 17.016 18.422 1 96.81 183 GLN B O 1
ATOM 2827 N N . VAL B 1 184 ? -1.214 16.656 16.688 1 96.44 184 VAL B N 1
ATOM 2828 C CA . VAL B 1 184 ? -0.169 17.031 15.742 1 96.44 184 VAL B CA 1
ATOM 2829 C C . VAL B 1 184 ? 0.179 18.5 15.898 1 96.44 184 VAL B C 1
ATOM 2831 O O . VAL B 1 184 ? 1.342 18.891 15.766 1 96.44 184 VAL B O 1
ATOM 2834 N N . ALA B 1 185 ? -0.773 19.328 16.219 1 93.81 185 ALA B N 1
ATOM 2835 C CA . ALA B 1 185 ? -0.53 20.766 16.422 1 93.81 185 ALA B CA 1
ATOM 2836 C C . ALA B 1 185 ? 0.337 21 17.641 1 93.81 185 ALA B C 1
ATOM 2838 O O . ALA B 1 185 ? 1.214 21.875 17.625 1 93.81 185 ALA B O 1
ATOM 2839 N N . ARG B 1 186 ? 0.063 20.297 18.641 1 91.94 186 ARG B N 1
ATOM 2840 C CA . ARG B 1 186 ? 0.779 20.453 19.906 1 91.94 186 ARG B CA 1
ATOM 2841 C C . ARG B 1 186 ? 2.254 20.094 19.75 1 91.94 186 ARG B C 1
ATOM 2843 O O . ARG B 1 186 ? 3.117 20.703 20.391 1 91.94 186 ARG B O 1
ATOM 2850 N N . PHE B 1 187 ? 2.541 19.172 18.891 1 89.5 187 PHE B N 1
ATOM 2851 C CA . PHE B 1 187 ? 3.896 18.641 18.844 1 89.5 187 PHE B CA 1
ATOM 2852 C C . PHE B 1 187 ? 4.625 19.156 17.594 1 89.5 187 PHE B C 1
ATOM 2854 O O . PHE B 1 187 ? 5.793 18.812 17.375 1 89.5 187 PHE B O 1
ATOM 2861 N N . ALA B 1 188 ? 3.867 19.875 16.797 1 87.94 188 ALA B N 1
ATOM 2862 C CA . ALA B 1 188 ? 4.523 20.469 15.641 1 87.94 188 ALA B CA 1
ATOM 2863 C C . ALA B 1 188 ? 5.574 21.484 16.062 1 87.94 188 ALA B C 1
ATOM 2865 O O . ALA B 1 188 ? 5.328 22.312 16.953 1 87.94 188 ALA B O 1
ATOM 2866 N N . PRO B 1 189 ? 6.824 21.203 15.617 1 69.06 189 PRO B N 1
ATOM 2867 C CA . PRO B 1 189 ? 7.812 22.219 15.969 1 69.06 189 PRO B CA 1
ATOM 2868 C C . PRO B 1 189 ? 7.406 23.625 15.523 1 69.06 189 PRO B C 1
ATOM 2870 O O . PRO B 1 189 ? 6.777 23.781 14.477 1 69.06 189 PRO B O 1
ATOM 2873 N N . LEU B 1 190 ? 6.984 24.516 16.422 1 55.88 190 LEU B N 1
ATOM 2874 C CA . LEU B 1 190 ? 6.637 25.891 16.062 1 55.88 190 LEU B CA 1
ATOM 2875 C C . LEU B 1 190 ? 7.586 26.422 14.992 1 55.88 190 LEU B C 1
ATOM 2877 O O . LEU B 1 190 ? 7.145 26.969 13.977 1 55.88 190 LEU B O 1
ATOM 2881 N N . SER B 1 191 ? 8.695 27.078 15.211 1 49.34 191 SER B N 1
ATOM 2882 C CA . SER B 1 191 ? 9.586 27.703 14.25 1 49.34 191 SER B CA 1
ATOM 2883 C C . SER B 1 191 ? 10.539 26.688 13.633 1 49.34 191 SER B C 1
ATOM 2885 O O . SER B 1 191 ? 11.109 25.844 14.336 1 49.34 191 SER B O 1
ATOM 2887 N N . LEU B 1 192 ? 10.125 25.953 12.422 1 48.75 192 LEU B N 1
ATOM 2888 C CA . LEU B 1 192 ? 11.273 25.344 11.781 1 48.75 192 LEU B CA 1
ATOM 2889 C C . LEU B 1 192 ? 12.508 26.219 11.906 1 48.75 192 LEU B C 1
ATOM 2891 O O . LEU B 1 192 ? 12.578 27.297 11.305 1 48.75 192 LEU B O 1
ATOM 2895 N N . GLN B 1 193 ? 12.891 26.578 13.023 1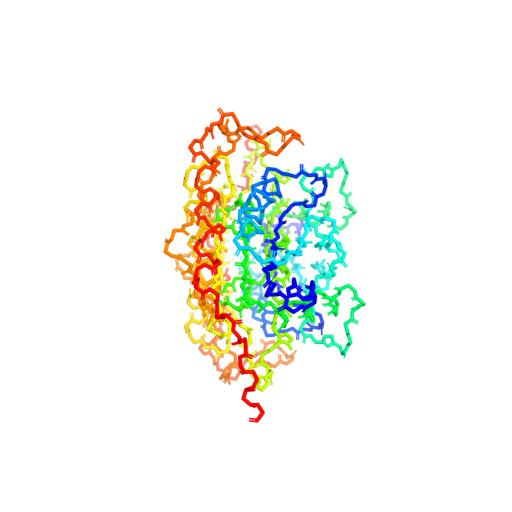 37.66 193 GLN B N 1
ATOM 2896 C CA . GLN B 1 193 ? 14.078 27.422 13.07 1 37.66 193 GLN B CA 1
ATOM 2897 C C . GLN B 1 193 ? 15.102 27 12.023 1 37.66 193 GLN B C 1
ATOM 2899 O O . GLN B 1 193 ? 15.555 25.844 12.023 1 37.66 193 GLN B O 1
ATOM 2904 N N . THR B 1 194 ? 14.867 27.344 10.711 1 36.81 194 THR B N 1
ATOM 2905 C CA . THR B 1 194 ? 16.031 27.375 9.828 1 36.81 194 THR B CA 1
ATOM 2906 C C . THR B 1 194 ? 17.25 27.906 10.57 1 36.81 194 THR B C 1
ATOM 2908 O O . THR B 1 194 ? 17.266 29.078 10.992 1 36.81 194 THR B O 1
ATOM 2911 N N . ASN B 1 195 ? 17.812 27.344 11.414 1 33.94 195 ASN B N 1
ATOM 2912 C CA . ASN B 1 195 ? 19.094 27.859 11.859 1 33.94 195 ASN B CA 1
ATOM 2913 C C . ASN B 1 195 ? 19.891 28.469 10.703 1 33.94 195 ASN B C 1
ATOM 291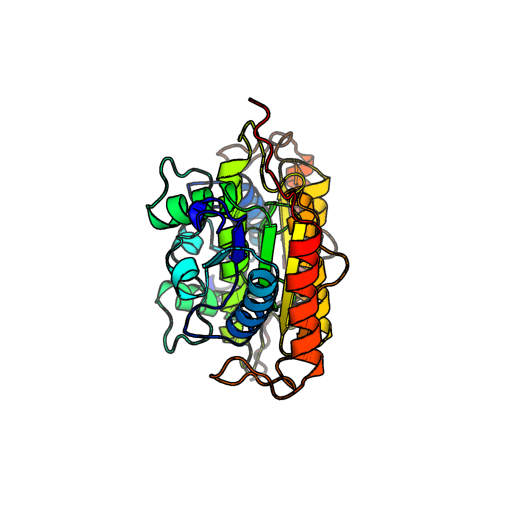5 O O . ASN B 1 195 ? 20.297 27.766 9.789 1 33.94 195 ASN B O 1
ATOM 2919 N N . GLY B 1 196 ? 19.547 29.641 10.141 1 26.55 196 GLY B N 1
ATOM 2920 C CA . GLY B 1 196 ? 20.531 30.5 9.523 1 26.55 196 GLY B CA 1
ATOM 2921 C C . GLY B 1 196 ? 21.797 30.641 10.344 1 26.55 196 GLY B C 1
ATOM 2922 O O . GLY B 1 196 ? 21.766 30.562 11.578 1 26.55 196 GLY B O 1
#

Radius of gyration: 21.52 Å; Cα contacts (8 Å, |Δi|>4): 891; chains: 2; bounding box: 49×74×44 Å

Solvent-accessible surface area (backbone atoms only — not comparable to full-atom values): 19927 Å² total; per-residue (Å²): 125,82,55,79,86,70,37,48,29,37,36,35,41,24,30,37,39,78,56,93,34,71,33,29,53,49,44,50,45,14,47,50,34,22,35,76,73,61,30,40,69,49,75,40,33,22,71,57,52,64,63,44,70,78,59,41,90,64,57,90,72,73,54,73,61,50,46,50,51,53,55,51,58,71,62,35,34,20,35,34,44,22,27,38,33,45,52,36,20,55,31,19,62,48,39,26,58,57,57,52,44,58,80,27,56,78,40,86,90,48,36,48,34,49,84,24,24,28,17,41,35,18,26,14,80,34,66,70,29,12,52,39,14,45,52,47,48,47,45,30,34,46,55,34,41,28,38,60,48,94,59,60,36,67,39,42,54,74,77,50,47,72,50,95,84,73,48,53,80,43,65,68,60,53,52,42,28,32,47,32,14,43,51,22,54,71,58,22,64,75,69,78,68,70,79,121,124,82,54,79,85,71,39,47,28,35,35,35,41,25,33,37,38,78,54,94,34,72,31,29,53,48,44,50,46,14,46,49,34,21,36,76,73,62,29,40,70,48,74,40,32,21,70,59,53,64,62,44,71,78,59,40,90,62,57,91,72,74,54,72,61,48,46,51,52,53,55,49,58,71,62,35,33,19,36,35,43,21,26,38,32,43,52,36,21,55,32,20,63,48,39,26,57,58,56,52,44,59,78,28,55,78,39,85,88,48,35,46,35,49,85,24,25,27,17,42,34,17,26,14,80,35,66,69,29,13,51,39,15,45,52,47,48,48,44,30,34,46,55,35,42,26,39,60,47,93,60,60,37,67,38,41,55,73,80,48,46,70,50,95,85,73,49,53,80,42,65,68,58,53,52,43,29,31,47,32,15,44,52,24,54,70,59,22,62,74,70,78,68,70,78,121

Foldseek 3Di:
DPDLVLFAEEEEEEEAADDGDPQNLLSVLLQVLLVVLPHHYHYCYNVLLVPAPQDDPPDPDGDPSLVVLLVRLVRHLAYEYTAEQDPQEGDPSRVRSLVSLCVQQPPPLDHQQAQHEYEYEYEYQDPNSLVSHVVRVVVSCVVSNYHYDPAYQRHNCVPWDADPVSGIPDVVSSVSSSVSSVRNSVSRDGPPPPVD/DPDLVLFAEEEEEEEAADDGDPQNLLRVLLQVLLVVLPHHYHYCYNVLLVPAPQDDPPDPDGDPSLVVLLVRLVRHLAYEYTAEQDPQEGDPSRVRSLVSLCVQQPPPLDHQQAQHEYEYEYEYQDQSSLVSHVVRVCVSCVVSNYHYDPAHQRHNCVPWDADPVSGIPDVVSSVSSSVSNVRNNVSRDGPPPPVD

Secondary structure (DSSP, 8-state):
---GGGS-EEEEEE--TTS--HHHHHHHHHHHHHHHTT-EEEEE-HHHHHTSPPP-TT-SS--HHHHHHHHHHHH-SEEEEEEEEETTEE-HHHHHHHHGGGGGTT-SS--TTTT-EEEEEEEESSHHHHHHHHHHHHHHHHHTT-EEEEEEEEEETTT--B-TTS-BS-HHHHHHHHHHHHHHHHHS-SS-----/---GGGS-EEEEEE--TTS--HHHHHHHHHHHHHHHTT-EEEEE-HHHHHTSPPP-TT-SS--HHHHHHHHHHHH-SEEEEEEEEETTEE-HHHHHHHHGGGGGTT-SS--TTTT-EEEEEEEESSHHHHHHHHHHHHHHHHHTT-EEEEEEEEEETTT--B-TTS-BS-HHHHHHHHHHHHHHHHHS-SS-----